Protein AF-A0A9D5PGK9-F1 (afdb_monomer_lite)

Radius of gyration: 58.22 Å; chains: 1; bounding box: 122×66×152 Å

Secondary structure (DSSP, 8-state):
-------------STT--SSGGGEESSGGGGGG-SS--TT-EEEETTT--EEEEEEEEEEEETTEEEEEEEEEEEEE--SS-----TTTSB----STT---SBHHHHHHHHHHHHHHTS-GGGBTSTTSB----TTSS--GGGS-HHHH-PPPPEEEEE-PPPSS---BEEEEEEESSS--PBPTTS-BSSSEEEEHHHHGGGEEEEETTEEEE--SSSB-TTSTTSEEEEE--TTTSTT--TTS-EEEEEEEE-TT-PBPPPEEEEESS-EE--PPP------S--EEEEEEEEEEEEEEGGG-SEEEEEEEEEEEEEEEEEE---TT-EEEEEEE-TTS-EEEE-SS-EEEE--TT-EEEEEEEESSSEEEEEEE--

Foldseek 3Di:
DDDDDPDDDQDPDDDDDDSDPLQEDAAPVCVQVRQADDAQRWHQHNPVRFIKGQHDFAWDDDPNDTDGRRTGDDMGTDDDDDDPQPQLRAADPDPDVPDPDGGRVNSVVVVVVVVVVVAPPVQDLHVVRHFDADPVRHGDPSSDDPVVPPQFFAKEKAAAAADPVQFWKKKKKKKALVQDFDADPVRHTDGIAIAILQVCQQQKWKCDPNDTGRGPDSTDTPPRHRTMMMGTDDCVRGNPDDAQRKMKMWMWMAGPVGDIDDIDIDMDRHYDHDPDPRDDPPPVDWFEADEEEDAAEDQEECVNTLEYEYEYPEAYEYEPVSYYHADAPGKRKYWYFQCQYKYWYHFPPDIDIDRPHGWIKIWIWHHNPDTGIDIDTDD

Structure (mmCIF, N/CA/C/O backbone):
data_AF-A0A9D5PGK9-F1
#
_entry.id   AF-A0A9D5PGK9-F1
#
loop_
_atom_site.group_PDB
_atom_site.id
_atom_site.type_symbol
_atom_site.label_atom_id
_atom_site.label_alt_id
_atom_site.label_comp_id
_atom_site.label_asym_id
_atom_site.label_entity_id
_atom_site.label_seq_id
_atom_site.pdbx_PDB_ins_code
_atom_site.Cartn_x
_atom_site.Cartn_y
_atom_site.Cartn_z
_atom_site.occupancy
_atom_site.B_iso_or_equiv
_atom_site.auth_seq_id
_atom_site.auth_comp_id
_atom_site.auth_asym_id
_atom_site.auth_atom_id
_atom_site.pdbx_PDB_model_num
ATOM 1 N N . MET A 1 1 ? -78.752 -46.744 92.929 1.00 35.94 1 MET A N 1
ATOM 2 C CA . MET A 1 1 ? -78.401 -46.831 91.496 1.00 35.94 1 MET A CA 1
ATOM 3 C C . MET A 1 1 ? -78.510 -45.434 90.924 1.00 35.94 1 MET A C 1
ATOM 5 O O . MET A 1 1 ? -79.601 -44.881 90.921 1.00 35.94 1 MET A O 1
ATOM 9 N N . ALA A 1 2 ? -77.373 -44.817 90.603 1.00 35.81 2 ALA A N 1
ATOM 10 C CA . ALA A 1 2 ? -77.325 -43.452 90.097 1.00 35.81 2 ALA A CA 1
ATOM 11 C C . ALA A 1 2 ? -77.756 -43.443 88.626 1.00 35.81 2 ALA A C 1
ATOM 13 O O . ALA A 1 2 ? -77.169 -44.142 87.803 1.00 35.81 2 ALA A O 1
ATOM 14 N N . ASN A 1 3 ? -78.794 -42.670 88.317 1.00 38.41 3 ASN A N 1
ATOM 15 C CA . ASN A 1 3 ? -79.218 -42.412 86.948 1.00 38.41 3 ASN A CA 1
ATOM 16 C C . ASN A 1 3 ? -78.137 -41.578 86.254 1.00 38.41 3 ASN A C 1
ATOM 18 O O . ASN A 1 3 ? -77.945 -40.409 86.587 1.00 38.41 3 ASN A O 1
ATOM 22 N N . ILE A 1 4 ? -77.436 -42.178 85.294 1.00 41.97 4 ILE A N 1
ATOM 23 C CA . ILE A 1 4 ? -76.569 -41.452 84.367 1.00 41.97 4 ILE A CA 1
ATOM 24 C C . ILE A 1 4 ? -77.491 -40.661 83.434 1.00 41.97 4 ILE A C 1
ATOM 26 O O . ILE A 1 4 ? -78.208 -41.241 82.621 1.00 41.97 4 ILE A O 1
ATOM 30 N N . LYS A 1 5 ? -77.506 -39.332 83.572 1.00 46.38 5 LYS A N 1
ATOM 31 C CA . LYS A 1 5 ? -78.092 -38.440 82.568 1.00 46.38 5 LYS A CA 1
ATOM 32 C C . LYS A 1 5 ? -77.098 -38.309 81.417 1.00 46.38 5 LYS A C 1
ATOM 34 O O . LYS A 1 5 ? -76.077 -37.651 81.568 1.00 46.38 5 LYS A O 1
ATOM 39 N N . VAL A 1 6 ? -77.408 -38.914 80.276 1.00 49.91 6 VAL A N 1
ATOM 40 C CA . VAL A 1 6 ? -76.793 -38.560 78.990 1.00 49.91 6 VAL A CA 1
ATOM 41 C C . VAL A 1 6 ? -77.634 -37.431 78.400 1.00 49.91 6 VAL A C 1
ATOM 43 O O . VAL A 1 6 ? -78.626 -37.678 77.717 1.00 49.91 6 VAL A O 1
ATOM 46 N N . ALA A 1 7 ? -77.303 -36.190 78.758 1.00 39.75 7 ALA A N 1
ATOM 47 C CA . ALA A 1 7 ? -77.738 -35.044 77.971 1.00 39.75 7 ALA A CA 1
ATOM 48 C C . ALA A 1 7 ? -76.861 -35.006 76.710 1.00 39.75 7 ALA A C 1
ATOM 50 O O . ALA A 1 7 ? -75.646 -35.148 76.810 1.00 39.75 7 ALA A O 1
ATOM 51 N N . ASP A 1 8 ? -77.503 -34.878 75.551 1.00 50.44 8 ASP A N 1
ATOM 52 C CA . ASP A 1 8 ? -76.892 -34.697 74.231 1.00 50.44 8 ASP A CA 1
ATOM 53 C C . ASP A 1 8 ? -76.093 -35.893 73.682 1.00 50.44 8 ASP A C 1
ATOM 55 O O . ASP A 1 8 ? -74.865 -35.950 73.706 1.00 50.44 8 ASP A O 1
ATOM 59 N N . SER A 1 9 ? -76.814 -36.853 73.086 1.00 52.12 9 SER A N 1
ATOM 60 C CA . SER A 1 9 ? -76.200 -37.792 72.135 1.00 52.12 9 SER A CA 1
ATOM 61 C C . SER A 1 9 ? -75.475 -37.027 71.023 1.00 52.12 9 SER A C 1
ATOM 63 O O . SER A 1 9 ? -76.007 -36.069 70.468 1.00 52.12 9 SER A O 1
ATOM 65 N N . ILE A 1 10 ? -74.267 -37.477 70.681 1.00 52.44 10 ILE A N 1
ATOM 66 C CA . ILE A 1 10 ? -73.405 -36.878 69.658 1.00 52.44 10 ILE A CA 1
ATOM 67 C C . ILE A 1 10 ? -74.092 -37.005 68.289 1.00 52.44 10 ILE A C 1
ATOM 69 O O . ILE A 1 10 ? -74.173 -38.102 67.739 1.00 52.44 10 ILE A O 1
ATOM 73 N N . ILE A 1 11 ? -74.586 -35.897 67.726 1.00 56.00 11 ILE A N 1
ATOM 74 C CA . ILE A 1 11 ? -75.150 -35.859 66.367 1.00 56.00 11 ILE A CA 1
ATOM 75 C C . ILE A 1 11 ? -74.077 -35.308 65.410 1.00 56.00 11 ILE A C 1
ATOM 77 O O . ILE A 1 11 ? -73.832 -34.097 65.421 1.00 56.00 11 ILE A O 1
ATOM 81 N N . PRO A 1 12 ? -73.437 -36.133 64.558 1.00 55.75 12 PRO A N 1
ATOM 82 C CA . PRO A 1 12 ? -72.462 -35.670 63.572 1.00 55.75 12 PRO A CA 1
ATOM 83 C C . PRO A 1 12 ? -73.198 -35.002 62.402 1.00 55.75 12 PRO A C 1
ATOM 85 O O . PRO A 1 12 ? -73.411 -35.609 61.358 1.00 55.75 12 PRO A O 1
ATOM 88 N N . SER A 1 13 ? -73.669 -33.768 62.593 1.00 51.31 13 SER A N 1
ATOM 89 C CA . SER A 1 13 ? -74.502 -33.072 61.595 1.00 51.31 13 SER A CA 1
ATOM 90 C C . SER A 1 13 ? -73.838 -31.875 60.913 1.00 51.31 13 SER A C 1
ATOM 92 O O . SER A 1 13 ? -74.462 -31.279 60.037 1.00 51.31 13 SER A O 1
ATOM 94 N N . LYS A 1 14 ? -72.579 -31.525 61.229 1.00 54.69 14 LYS A N 1
ATOM 95 C CA . LYS A 1 14 ? -71.833 -30.495 60.480 1.00 54.69 14 LYS A CA 1
ATOM 96 C C . LYS A 1 14 ? -70.361 -30.866 60.282 1.00 54.69 14 LYS A C 1
ATOM 98 O O . LYS A 1 14 ? -69.708 -31.370 61.191 1.00 54.69 14 LYS A O 1
ATOM 103 N N . VAL A 1 15 ? -69.861 -30.607 59.074 1.00 53.78 15 VAL A N 1
ATOM 104 C CA . VAL A 1 15 ? -68.454 -30.766 58.677 1.00 53.78 15 VAL A CA 1
ATOM 105 C C . VAL A 1 15 ? -67.594 -29.773 59.477 1.00 53.78 15 VAL A C 1
ATOM 107 O O . VAL A 1 15 ? -67.951 -28.602 59.565 1.00 53.78 15 VAL A O 1
ATOM 110 N N . ASN A 1 16 ? -66.475 -30.236 60.048 1.00 53.72 16 ASN A N 1
ATOM 111 C CA . ASN A 1 16 ? -65.441 -29.432 60.730 1.00 53.72 16 ASN A CA 1
ATOM 112 C C . ASN A 1 16 ? -65.842 -28.679 62.021 1.00 53.72 16 ASN A C 1
ATOM 114 O O . ASN A 1 16 ? -65.319 -27.597 62.276 1.00 53.72 16 ASN A O 1
ATOM 118 N N . ILE A 1 17 ? -66.707 -29.240 62.875 1.00 56.75 17 ILE A N 1
ATOM 119 C CA . ILE A 1 17 ? -66.921 -28.726 64.246 1.00 56.75 17 ILE A CA 1
ATOM 120 C C . ILE A 1 17 ? -66.406 -29.713 65.310 1.00 56.75 17 ILE A C 1
ATOM 122 O O . ILE A 1 17 ? -66.642 -30.915 65.165 1.00 56.75 17 ILE A O 1
ATOM 126 N N . PRO A 1 18 ? -65.739 -29.246 66.391 1.00 59.81 18 PRO A N 1
ATOM 127 C CA . PRO A 1 18 ? -65.340 -30.114 67.497 1.00 59.81 18 PRO A CA 1
ATOM 128 C C . PRO A 1 18 ? -66.544 -30.863 68.086 1.00 59.81 18 PRO A C 1
ATOM 130 O O . PRO A 1 18 ? -67.597 -30.268 68.341 1.00 59.81 18 PRO A O 1
ATOM 133 N N . LEU A 1 19 ? -66.390 -32.177 68.278 1.00 60.56 19 LEU A N 1
ATOM 134 C CA . LEU A 1 19 ? -67.441 -33.065 68.795 1.00 60.56 19 LEU A CA 1
ATOM 135 C C . LEU A 1 19 ? -67.614 -32.964 70.319 1.00 60.56 19 LEU A C 1
ATOM 137 O O . LEU A 1 19 ? -68.660 -33.359 70.828 1.00 60.56 19 LEU A O 1
ATOM 141 N N . ASP A 1 20 ? -66.620 -32.435 71.039 1.00 66.50 20 ASP A N 1
ATOM 142 C CA . ASP A 1 20 ? -66.708 -32.199 72.483 1.00 66.50 20 ASP A CA 1
ATOM 143 C C . ASP A 1 20 ? -67.542 -30.929 72.752 1.00 66.50 20 ASP A C 1
ATOM 145 O O . ASP A 1 20 ? -67.144 -29.842 72.314 1.00 66.50 20 ASP A O 1
ATOM 149 N N . PRO A 1 21 ? -68.680 -31.017 73.469 1.00 63.47 21 PRO A N 1
ATOM 150 C CA . PRO A 1 21 ? -69.498 -29.853 73.809 1.00 63.47 21 PRO A CA 1
ATOM 151 C C . PRO A 1 21 ? -68.751 -28.817 74.661 1.00 63.47 21 PRO A C 1
ATOM 153 O O . PRO A 1 21 ? -69.130 -27.653 74.653 1.00 63.47 21 PRO A O 1
ATOM 156 N N . ARG A 1 22 ? -67.660 -29.188 75.344 1.00 68.38 22 ARG A N 1
ATOM 157 C CA . ARG A 1 22 ? -66.810 -28.245 76.093 1.00 68.38 22 ARG A CA 1
ATOM 158 C C . ARG A 1 22 ? -65.887 -27.432 75.184 1.00 68.38 22 ARG A C 1
ATOM 160 O O . ARG A 1 22 ? -65.384 -26.389 75.588 1.00 68.38 22 ARG A O 1
ATOM 167 N N . SER A 1 23 ? -65.659 -27.887 73.956 1.00 77.50 23 SER A N 1
ATOM 168 C CA . SER A 1 23 ? -64.814 -27.209 72.968 1.00 77.50 23 SER A CA 1
ATOM 169 C C . SER A 1 23 ? -65.608 -26.274 72.054 1.00 77.50 23 SER A C 1
ATOM 171 O O . SER A 1 23 ? -65.069 -25.812 71.047 1.00 77.50 23 SER A O 1
ATOM 173 N N . ARG A 1 24 ? -66.879 -25.990 72.375 1.00 82.56 24 ARG A N 1
ATOM 174 C CA . ARG A 1 24 ? -67.741 -25.116 71.579 1.00 82.56 24 ARG A CA 1
ATOM 175 C C . ARG A 1 24 ? -68.695 -24.300 72.442 1.00 82.56 24 ARG A C 1
ATOM 177 O O . ARG A 1 24 ? -69.388 -24.851 73.287 1.00 82.56 24 ARG A O 1
ATOM 184 N N . VAL A 1 25 ? -68.801 -23.011 72.148 1.00 86.00 25 VAL A N 1
ATOM 185 C CA . VAL A 1 25 ? -69.738 -22.092 72.811 1.00 86.00 25 VAL A CA 1
ATOM 186 C C . VAL A 1 25 ? -70.516 -21.258 71.793 1.00 86.00 25 VAL A C 1
ATOM 188 O O . VAL A 1 25 ? -70.090 -21.135 70.642 1.00 86.00 25 VAL A O 1
ATOM 191 N N . ALA A 1 26 ? -71.684 -20.731 72.176 1.00 85.00 26 ALA A N 1
ATOM 192 C CA . ALA A 1 26 ? -72.517 -19.938 71.271 1.00 85.00 26 ALA A CA 1
ATOM 193 C C . ALA A 1 26 ? -72.003 -18.502 71.134 1.00 85.00 26 ALA A C 1
ATOM 195 O O . ALA A 1 26 ? -71.890 -18.014 70.012 1.00 85.00 26 ALA A O 1
ATOM 196 N N . THR A 1 27 ? -71.644 -17.859 72.245 1.00 89.94 27 THR A N 1
ATOM 197 C CA . THR A 1 27 ? -71.026 -16.525 72.260 1.00 89.94 27 THR A CA 1
ATOM 198 C C . THR A 1 27 ? -69.745 -16.510 73.091 1.00 89.94 27 THR A C 1
ATOM 200 O O . THR A 1 27 ? -69.515 -17.391 73.917 1.00 89.94 27 THR A O 1
ATOM 203 N N . GLU A 1 28 ? -68.904 -15.489 72.914 1.00 90.62 28 GLU A N 1
ATOM 204 C CA . GLU A 1 28 ? -67.635 -15.374 73.648 1.00 90.62 28 GLU A CA 1
ATOM 205 C C . GLU A 1 28 ? -67.845 -15.343 75.176 1.00 90.62 28 GLU A C 1
ATOM 207 O O . GLU A 1 28 ? -67.122 -15.980 75.938 1.00 90.62 28 GLU A O 1
ATOM 212 N N . THR A 1 29 ? -68.909 -14.688 75.645 1.00 90.50 29 THR A N 1
ATOM 213 C CA . THR A 1 29 ? -69.276 -14.644 77.071 1.00 90.50 29 THR A CA 1
ATOM 214 C C . THR A 1 29 ? -69.576 -16.014 77.677 1.00 90.50 29 THR A C 1
ATOM 216 O O . THR A 1 29 ? -69.433 -16.191 78.888 1.00 90.50 29 THR A O 1
ATOM 219 N N . ASP A 1 30 ? -69.971 -16.994 76.862 1.00 90.25 30 ASP A N 1
ATOM 220 C CA . ASP A 1 30 ? -70.276 -18.346 77.328 1.00 90.25 30 ASP A CA 1
ATOM 221 C C . ASP A 1 30 ? -69.010 -19.150 77.659 1.00 90.25 30 ASP A C 1
ATOM 223 O O . ASP A 1 30 ? -69.100 -20.145 78.380 1.00 90.25 30 ASP A O 1
ATOM 227 N N . ILE A 1 31 ? -67.821 -18.708 77.218 1.00 89.94 31 ILE A N 1
ATOM 228 C CA . ILE A 1 31 ? -66.532 -19.336 77.568 1.00 89.94 31 ILE A CA 1
ATOM 229 C C . ILE A 1 31 ? -66.365 -19.399 79.094 1.00 89.94 31 ILE A C 1
ATOM 231 O O . ILE A 1 31 ? -65.884 -20.395 79.634 1.00 89.94 31 ILE A O 1
ATOM 235 N N . LEU A 1 32 ? -66.841 -18.378 79.816 1.00 90.62 32 LEU A N 1
ATOM 236 C CA . LEU A 1 32 ? -66.780 -18.325 81.280 1.00 90.62 32 LEU A CA 1
ATOM 237 C C . LEU A 1 32 ? -67.671 -19.367 81.981 1.00 90.62 32 LEU A C 1
ATOM 239 O O . LEU A 1 32 ? -67.457 -19.655 83.161 1.00 90.62 32 LEU A O 1
ATOM 243 N N . ASN A 1 33 ? -68.649 -19.937 81.272 1.00 87.81 33 ASN A N 1
ATOM 244 C CA . ASN A 1 33 ? -69.686 -20.810 81.825 1.00 87.81 33 ASN A CA 1
ATOM 245 C C . ASN A 1 33 ? -69.467 -22.304 81.531 1.00 87.81 33 ASN A C 1
ATOM 247 O O . ASN A 1 33 ? -70.328 -23.117 81.868 1.00 87.81 33 ASN A O 1
ATOM 251 N N . ILE A 1 34 ? -68.328 -22.684 80.946 1.00 86.38 34 ILE A N 1
ATOM 252 C CA . ILE A 1 34 ? -67.983 -24.088 80.676 1.00 86.38 34 ILE A CA 1
ATOM 253 C C . ILE A 1 34 ? -67.984 -24.886 81.992 1.00 86.38 34 ILE A C 1
ATOM 255 O O . ILE A 1 34 ? -67.331 -24.505 82.961 1.00 86.38 34 ILE A O 1
ATOM 259 N N . GLU A 1 35 ? -68.734 -25.992 82.037 1.00 80.38 35 GLU A N 1
ATOM 260 C CA . GLU A 1 35 ? -69.001 -26.735 83.280 1.00 80.38 35 GLU A CA 1
ATOM 261 C C . GLU A 1 35 ? -67.777 -27.468 83.850 1.00 80.38 35 GLU A C 1
ATOM 263 O O . GLU A 1 35 ? -67.669 -27.614 85.067 1.00 80.38 35 GLU A O 1
ATOM 268 N N . VAL A 1 36 ? -66.858 -27.919 82.988 1.00 82.12 36 VAL A N 1
ATOM 269 C CA . VAL A 1 36 ? -65.622 -28.630 83.371 1.00 82.12 36 VAL A CA 1
ATOM 270 C C . VAL A 1 36 ? -64.454 -28.130 82.505 1.00 82.12 36 VAL A C 1
ATOM 272 O O . VAL A 1 36 ? -64.081 -28.807 81.540 1.00 82.12 36 VAL A O 1
ATOM 275 N N . PRO A 1 37 ? -63.929 -26.921 82.772 1.00 87.75 37 PRO A N 1
ATOM 276 C CA . PRO A 1 37 ? -62.874 -26.315 81.965 1.00 87.75 37 PRO A CA 1
ATOM 277 C C . PRO A 1 37 ? -61.481 -26.850 82.328 1.00 87.75 37 PRO A C 1
ATOM 279 O O . PRO A 1 37 ? -61.239 -27.260 83.461 1.00 87.75 37 PRO A O 1
ATOM 282 N N . ALA A 1 38 ? -60.546 -26.798 81.378 1.00 87.94 38 ALA A N 1
ATOM 283 C CA . ALA A 1 38 ? -59.131 -27.110 81.590 1.00 87.94 38 ALA A CA 1
ATOM 284 C C . ALA A 1 38 ? -58.218 -26.010 81.017 1.00 87.94 38 ALA A C 1
ATOM 286 O O . ALA A 1 38 ? -58.508 -25.438 79.967 1.00 87.94 38 ALA A O 1
ATOM 287 N N . VAL A 1 39 ? -57.086 -25.730 81.674 1.00 89.94 39 VAL A N 1
ATOM 288 C CA . VAL A 1 39 ? -56.048 -24.839 81.116 1.00 89.94 39 VAL A CA 1
ATOM 289 C C . VAL A 1 39 ? -55.476 -25.459 79.837 1.00 89.94 39 VAL A C 1
ATOM 291 O O . VAL A 1 39 ? -55.202 -26.656 79.790 1.00 89.94 39 VAL A O 1
ATOM 294 N N . GLY A 1 40 ? -55.310 -24.652 78.790 1.00 85.31 40 GLY A N 1
ATOM 295 C CA . GLY A 1 40 ? -54.860 -25.089 77.466 1.00 85.31 40 GLY A CA 1
ATOM 296 C C . GLY A 1 40 ? -55.969 -25.659 76.575 1.00 85.31 40 GLY A C 1
ATOM 297 O O . GLY A 1 40 ? -55.715 -25.965 75.412 1.00 85.31 40 GLY A O 1
ATOM 298 N N . GLN A 1 41 ? -57.200 -25.787 77.079 1.00 87.50 41 GLN A N 1
ATOM 299 C CA . GLN A 1 41 ? -58.337 -26.242 76.283 1.00 87.50 41 GLN A CA 1
ATOM 300 C C . GLN A 1 41 ? -58.675 -25.228 75.184 1.00 87.50 41 GLN A C 1
ATOM 302 O O . GLN A 1 41 ? -58.837 -24.035 75.452 1.00 87.50 41 GLN A O 1
ATOM 307 N N . LEU A 1 42 ? -58.818 -25.734 73.956 1.00 88.19 42 LEU A N 1
ATOM 308 C CA . LEU A 1 42 ? -59.298 -24.973 72.807 1.00 88.19 42 LEU A CA 1
ATOM 309 C C . LEU A 1 42 ? -60.827 -24.926 72.800 1.00 88.19 42 LEU A C 1
ATOM 311 O O . LEU A 1 42 ? -61.498 -25.959 72.915 1.00 88.19 42 LEU A O 1
ATOM 315 N N . VAL A 1 43 ? -61.362 -23.721 72.633 1.00 89.06 43 VAL A N 1
ATOM 316 C CA . VAL A 1 43 ? -62.794 -23.436 72.580 1.00 89.06 43 VAL A CA 1
ATOM 317 C C . VAL A 1 43 ? -63.089 -22.671 71.298 1.00 89.06 43 VAL A C 1
ATOM 319 O O . VAL A 1 43 ? -62.544 -21.598 71.064 1.00 89.06 43 VAL A O 1
ATOM 322 N N . TYR A 1 44 ? -63.957 -23.228 70.460 1.00 86.75 44 TYR A N 1
ATOM 323 C CA . TYR A 1 44 ? -64.463 -22.559 69.270 1.00 86.75 44 TYR A CA 1
ATOM 324 C C . TYR A 1 44 ? -65.734 -21.772 69.610 1.00 86.75 44 TYR A C 1
ATOM 326 O O . TYR A 1 44 ? -66.724 -22.357 70.063 1.00 86.75 44 TYR A O 1
ATOM 334 N N . CYS A 1 45 ? -65.729 -20.460 69.388 1.00 87.62 45 CYS A N 1
ATOM 335 C CA . CYS A 1 45 ? -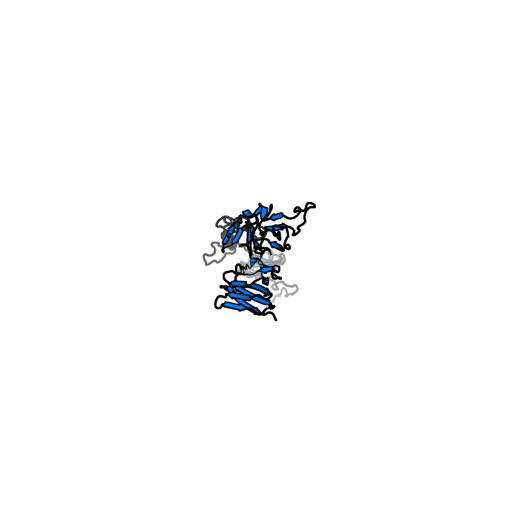66.914 -19.625 69.550 1.00 87.62 45 CYS A CA 1
ATOM 336 C C . CYS A 1 45 ? -67.679 -19.548 68.222 1.00 87.62 45 CYS A C 1
ATOM 338 O O . CYS A 1 45 ? -67.154 -19.127 67.194 1.00 87.62 45 CYS A O 1
ATOM 340 N N . MET A 1 46 ? -68.942 -19.982 68.224 1.00 82.56 46 MET A N 1
ATOM 341 C CA . MET A 1 46 ? -69.768 -19.995 67.010 1.00 82.56 46 MET A CA 1
ATOM 342 C C . MET A 1 46 ? -70.245 -18.599 66.593 1.00 82.56 46 MET A C 1
ATOM 344 O O . MET A 1 46 ? -70.532 -18.393 65.416 1.00 82.56 46 MET A O 1
ATOM 348 N N . GLY A 1 47 ? -70.375 -17.671 67.545 1.00 84.00 47 GLY A N 1
ATOM 349 C CA . GLY A 1 47 ? -70.895 -16.326 67.305 1.00 84.00 47 GLY A CA 1
ATOM 350 C C . GLY A 1 47 ? -69.942 -15.430 66.513 1.00 84.00 47 GLY A C 1
ATOM 351 O O . GLY A 1 47 ? -70.405 -14.616 65.719 1.00 84.00 47 GLY A O 1
ATOM 352 N N . ASP A 1 48 ? -68.632 -15.604 66.694 1.00 86.81 48 ASP A N 1
ATOM 353 C CA . ASP A 1 48 ? -67.579 -14.837 66.009 1.00 86.81 48 ASP A CA 1
ATOM 354 C C . ASP A 1 48 ? -66.708 -15.694 65.069 1.00 86.81 48 ASP A C 1
ATOM 356 O O . ASP A 1 48 ? -65.971 -15.151 64.247 1.00 86.81 48 ASP A O 1
ATOM 360 N N . GLY A 1 49 ? -66.812 -17.024 65.150 1.00 83.44 49 GLY A N 1
ATOM 361 C CA . GLY A 1 49 ? -66.046 -17.958 64.331 1.00 83.44 49 GLY A CA 1
ATOM 362 C C . GLY A 1 49 ? -64.576 -18.100 64.735 1.00 83.44 49 GLY A C 1
ATOM 363 O O . GLY A 1 49 ? -63.791 -18.615 63.935 1.00 83.44 49 GLY A O 1
ATOM 364 N N . LYS A 1 50 ? -64.188 -17.661 65.937 1.00 86.44 50 LYS A N 1
ATOM 365 C CA . LYS A 1 50 ? -62.802 -17.648 66.421 1.00 86.44 50 LYS A CA 1
ATOM 366 C C . LYS A 1 50 ? -62.490 -18.826 67.345 1.00 86.44 50 LYS A C 1
ATOM 368 O O . LYS A 1 50 ? -63.366 -19.433 67.966 1.00 86.44 50 LYS A O 1
ATOM 373 N N . LEU A 1 51 ? -61.201 -19.152 67.435 1.00 88.31 51 LEU A N 1
ATOM 374 C CA . LEU A 1 51 ? -60.659 -20.098 68.411 1.00 88.31 51 LEU A CA 1
ATOM 375 C C . LEU A 1 51 ? -60.091 -19.330 69.597 1.00 88.31 51 LEU A C 1
ATOM 377 O O . LEU A 1 51 ? -59.371 -18.355 69.420 1.00 88.31 51 LEU A O 1
ATOM 381 N N . TYR A 1 52 ? -60.360 -19.819 70.797 1.00 91.00 52 TYR A N 1
ATOM 382 C CA . TYR A 1 52 ? -59.808 -19.303 72.040 1.00 91.00 52 TYR A CA 1
ATOM 383 C C . TYR A 1 52 ? -59.099 -20.426 72.791 1.00 91.00 52 TYR A C 1
ATOM 385 O O . TYR A 1 52 ? -59.471 -21.595 72.680 1.00 91.00 52 TYR A O 1
ATOM 393 N N . VAL A 1 53 ? -58.083 -20.075 73.575 1.00 91.75 53 VAL A N 1
ATOM 394 C CA . VAL A 1 53 ? -57.410 -20.989 74.502 1.00 91.75 53 VAL A CA 1
ATOM 395 C C . VAL A 1 53 ? -57.609 -20.501 75.933 1.00 91.75 53 VAL A C 1
ATOM 397 O O . VAL A 1 53 ? -57.373 -19.329 76.231 1.00 91.75 53 VAL A O 1
ATOM 400 N N . ILE A 1 54 ? -58.054 -21.391 76.822 1.00 92.38 54 ILE A N 1
ATOM 401 C CA . ILE A 1 54 ? -58.192 -21.094 78.255 1.00 92.38 54 ILE A CA 1
ATOM 402 C C . ILE A 1 54 ? -56.798 -21.007 78.883 1.00 92.38 54 ILE A C 1
ATOM 404 O O . ILE A 1 54 ? -56.002 -21.938 78.755 1.00 92.38 54 ILE A O 1
ATOM 408 N N . THR A 1 55 ? -56.497 -19.910 79.576 1.00 92.44 55 THR A N 1
ATOM 409 C CA . THR A 1 55 ? -55.167 -19.646 80.155 1.00 92.44 55 THR A CA 1
ATOM 410 C C . THR A 1 55 ? -55.136 -19.769 81.673 1.00 92.44 55 THR A C 1
ATOM 412 O O . THR A 1 55 ? -54.077 -20.071 82.219 1.00 92.44 55 THR A O 1
ATOM 415 N N . ALA A 1 56 ? -56.273 -19.604 82.358 1.00 91.56 56 ALA A N 1
ATOM 416 C CA . ALA A 1 56 ? -56.359 -19.742 83.812 1.00 91.56 56 ALA A CA 1
ATOM 417 C C . ALA A 1 56 ? -57.750 -20.195 84.286 1.00 91.56 56 ALA A C 1
ATOM 419 O O . ALA A 1 56 ? -58.767 -19.907 83.647 1.00 91.56 56 ALA A O 1
ATOM 420 N N . LEU A 1 57 ? -57.794 -20.870 85.441 1.00 93.81 57 LEU A N 1
ATOM 421 C CA . LEU A 1 57 ? -59.011 -21.333 86.117 1.00 93.81 57 LEU A CA 1
ATOM 422 C C . LEU A 1 57 ? -59.164 -20.665 87.489 1.00 93.81 57 LEU A C 1
ATOM 424 O O . LEU A 1 57 ? -58.206 -20.149 88.060 1.00 93.81 57 LEU A O 1
ATOM 428 N N . LYS A 1 58 ? -60.394 -20.638 88.004 1.00 91.06 58 LYS A N 1
ATOM 429 C CA . LYS A 1 58 ? -60.746 -20.078 89.314 1.00 91.06 58 LYS A CA 1
ATOM 430 C C . LYS A 1 58 ? -61.704 -20.993 90.066 1.00 91.06 58 LYS A C 1
ATOM 432 O O . LYS A 1 58 ? -62.413 -21.807 89.472 1.00 91.06 58 LYS A O 1
ATOM 437 N N . SER A 1 59 ? -61.770 -20.811 91.382 1.00 90.25 59 SER A N 1
ATOM 438 C CA . SER A 1 59 ? -62.722 -21.527 92.232 1.00 90.25 59 SER A CA 1
ATOM 439 C C . SER A 1 59 ? -64.175 -21.145 91.927 1.00 90.25 59 SER A C 1
ATOM 441 O O . SER A 1 59 ? -64.479 -19.982 91.652 1.00 90.25 59 SER A O 1
ATOM 443 N N . LYS A 1 60 ? -65.089 -22.114 92.040 1.00 86.88 60 LYS A N 1
ATOM 444 C CA . LYS A 1 60 ? -66.541 -21.941 91.871 1.00 86.88 60 LYS A CA 1
ATOM 445 C C . LYS A 1 60 ? -67.280 -22.533 93.070 1.00 86.88 60 LYS A C 1
ATOM 447 O O . LYS A 1 60 ? -66.954 -23.629 93.523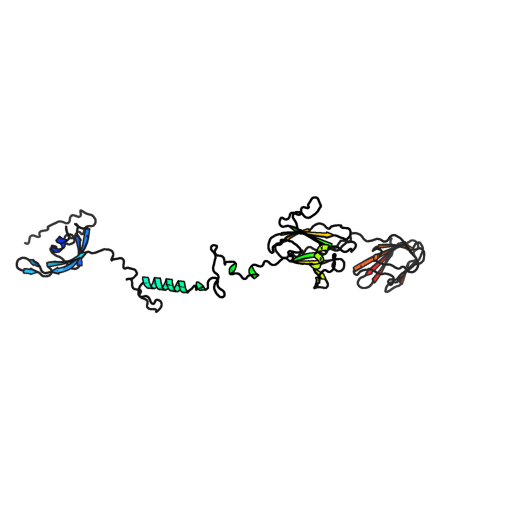 1.00 86.88 60 LYS A O 1
ATOM 452 N N . LEU A 1 61 ? -68.294 -21.829 93.567 1.00 86.81 61 LEU A N 1
ATOM 453 C CA . LEU A 1 61 ? -69.195 -22.357 94.591 1.00 86.81 61 LEU A CA 1
ATOM 454 C C . LEU A 1 61 ? -70.162 -23.363 93.945 1.00 86.81 61 LEU A C 1
ATOM 456 O O . LEU A 1 61 ? -70.902 -23.008 93.027 1.00 86.81 61 LEU A O 1
ATOM 460 N N . ILE A 1 62 ? -70.161 -24.610 94.417 1.00 80.00 62 ILE A N 1
ATOM 461 C CA . ILE A 1 62 ? -71.065 -25.676 93.964 1.00 80.00 62 ILE A CA 1
ATOM 462 C C . ILE A 1 62 ? -71.800 -26.222 95.191 1.00 80.00 62 ILE A C 1
ATOM 464 O O . ILE A 1 62 ? -71.218 -26.885 96.052 1.00 80.00 62 ILE A O 1
ATOM 468 N N . GLY A 1 63 ? -73.092 -25.900 95.300 1.00 83.56 63 GLY A N 1
ATOM 469 C CA . GLY A 1 63 ? -73.853 -26.128 96.529 1.00 83.56 63 GLY A CA 1
ATOM 470 C C . GLY A 1 63 ? -73.269 -25.307 97.683 1.00 83.56 63 GLY A C 1
ATOM 471 O O . GLY A 1 63 ? -73.203 -24.085 97.599 1.00 83.56 63 GLY A O 1
ATOM 472 N N . SER A 1 64 ? -72.823 -25.983 98.742 1.00 84.19 64 SER A N 1
ATOM 473 C CA . SER A 1 64 ? -72.244 -25.353 99.940 1.00 84.19 64 SER A CA 1
ATOM 474 C C . SER A 1 64 ? -70.707 -25.356 99.967 1.00 84.19 64 SER A C 1
ATOM 476 O O . SER A 1 64 ? -70.126 -24.957 100.973 1.00 84.19 64 SER A O 1
ATOM 478 N N . MET A 1 65 ? -70.035 -25.844 98.914 1.00 84.38 65 MET A N 1
ATOM 479 C CA . MET A 1 65 ? -68.574 -26.005 98.873 1.00 84.38 65 MET A CA 1
ATOM 480 C C . MET A 1 65 ? -67.937 -25.165 97.767 1.00 84.38 65 MET A C 1
ATOM 482 O O . MET A 1 65 ? -68.433 -25.130 96.642 1.00 84.38 65 MET A O 1
ATOM 486 N N . ASN A 1 66 ? -66.802 -24.534 98.070 1.00 87.25 66 ASN A N 1
ATOM 487 C CA . ASN A 1 66 ? -65.932 -23.948 97.053 1.00 87.25 66 ASN A CA 1
ATOM 488 C C . ASN A 1 66 ? -65.059 -25.047 96.449 1.00 87.25 66 ASN A C 1
ATOM 490 O O . ASN A 1 66 ? -64.267 -25.669 97.155 1.00 87.25 66 ASN A O 1
ATOM 494 N N . VAL A 1 67 ? -65.198 -25.265 95.146 1.00 84.88 67 VAL A N 1
ATOM 495 C CA . VAL A 1 67 ? -64.384 -26.213 94.384 1.00 84.88 67 VAL A CA 1
ATOM 496 C C . VAL A 1 67 ? -63.328 -25.417 93.621 1.00 84.88 67 VAL A C 1
ATOM 498 O O . VAL A 1 67 ? -63.680 -24.500 92.879 1.00 84.88 67 VAL A O 1
ATOM 501 N N . ALA A 1 68 ? -62.047 -25.723 93.845 1.00 88.19 68 ALA A N 1
ATOM 502 C CA . ALA A 1 68 ? -60.931 -25.094 93.136 1.00 88.19 68 ALA A CA 1
ATOM 503 C C . ALA A 1 68 ? -60.941 -25.464 91.643 1.00 88.19 68 ALA A C 1
ATOM 505 O O . ALA A 1 68 ? -61.405 -26.546 91.287 1.00 88.19 68 ALA A O 1
ATOM 506 N N . ASP A 1 69 ? -60.456 -24.554 90.794 1.00 88.56 69 ASP A N 1
ATOM 507 C CA . ASP A 1 69 ? -60.298 -24.743 89.341 1.00 88.56 69 ASP A CA 1
ATOM 508 C C . ASP A 1 69 ? -61.568 -25.207 88.595 1.00 88.56 69 ASP A C 1
ATOM 510 O O . ASP A 1 69 ? -61.507 -25.867 87.562 1.00 88.56 69 ASP A O 1
ATOM 514 N N . ALA A 1 70 ? -62.745 -24.847 89.113 1.00 84.81 70 ALA A N 1
ATOM 515 C CA . ALA A 1 70 ? -64.044 -25.298 88.611 1.00 84.81 70 ALA A CA 1
ATOM 516 C C . ALA A 1 70 ? -64.745 -24.294 87.668 1.00 84.81 70 ALA A C 1
ATOM 518 O O . ALA A 1 70 ? -65.893 -24.512 87.275 1.00 84.81 70 ALA A O 1
ATOM 519 N N . ALA A 1 71 ? -64.097 -23.177 87.326 1.00 89.00 71 ALA A N 1
ATOM 520 C CA . ALA A 1 71 ? -64.574 -22.201 86.344 1.00 89.00 71 ALA A CA 1
ATOM 521 C C . ALA A 1 71 ? -63.408 -21.560 85.584 1.00 89.00 71 ALA A C 1
ATOM 523 O O . ALA A 1 71 ? -62.295 -21.475 86.100 1.00 89.00 71 ALA A O 1
ATOM 524 N N . VAL A 1 72 ? -63.674 -21.043 84.383 1.00 92.50 72 VAL A N 1
ATOM 525 C CA . VAL A 1 72 ? -62.683 -20.274 83.617 1.00 92.50 72 VAL A CA 1
ATOM 526 C C . VAL A 1 72 ? -62.434 -18.928 84.301 1.00 92.50 72 VAL A C 1
ATOM 528 O O . VAL A 1 72 ? -63.376 -18.213 84.666 1.00 92.50 72 VAL A O 1
ATOM 531 N N . ALA A 1 73 ? -61.161 -18.584 84.490 1.00 92.81 73 ALA A N 1
ATOM 532 C CA . ALA A 1 73 ? -60.749 -17.262 84.949 1.00 92.81 73 ALA A CA 1
ATOM 533 C C . ALA A 1 73 ? -60.366 -16.370 83.768 1.00 92.81 73 ALA A C 1
ATOM 535 O O . ALA A 1 73 ? -60.853 -15.246 83.684 1.00 92.81 73 ALA A O 1
ATOM 536 N N . GLU A 1 74 ? -59.548 -16.897 82.855 1.00 93.06 74 GLU A N 1
ATOM 537 C CA . GLU A 1 74 ? -58.983 -16.158 81.727 1.00 93.06 74 GLU A CA 1
ATOM 538 C C . GLU A 1 74 ? -58.890 -17.036 80.475 1.00 93.06 74 GLU A C 1
ATOM 540 O O . GLU A 1 74 ? -58.719 -18.260 80.551 1.00 93.06 74 GLU A O 1
ATOM 545 N N . TYR A 1 75 ? -58.980 -16.389 79.316 1.00 93.00 75 TYR A N 1
ATOM 546 C CA . TYR A 1 75 ? -58.819 -16.983 77.996 1.00 93.00 75 TYR A CA 1
ATOM 547 C C . TYR A 1 75 ? -58.229 -15.940 77.033 1.00 93.00 75 TYR A C 1
ATOM 549 O O . TYR A 1 75 ? -58.313 -14.739 77.287 1.00 93.00 75 TYR A O 1
ATOM 557 N N . LYS A 1 76 ? -57.639 -16.389 75.921 1.00 91.38 76 LYS A N 1
ATOM 558 C CA . LYS A 1 76 ? -57.157 -15.510 74.840 1.00 91.38 76 LYS A CA 1
ATOM 559 C C . LYS A 1 76 ? -57.534 -16.050 73.466 1.00 91.38 76 LYS A C 1
ATOM 561 O O . LYS A 1 76 ? -57.621 -17.266 73.295 1.00 91.38 76 LYS A O 1
ATOM 566 N N . GLU A 1 77 ? -57.737 -15.161 72.497 1.00 90.38 77 GLU A N 1
ATOM 567 C CA . GLU A 1 77 ? -57.934 -15.539 71.094 1.00 90.38 77 GLU A CA 1
ATOM 568 C C . GLU A 1 77 ? -56.666 -16.216 70.551 1.00 90.38 77 GLU A C 1
ATOM 570 O O . GLU A 1 77 ? -55.541 -15.767 70.786 1.00 90.38 77 GLU A O 1
ATOM 575 N N . LEU A 1 78 ? -56.849 -17.324 69.840 1.00 84.06 78 LEU A N 1
ATOM 576 C CA . LEU A 1 78 ? -55.803 -18.018 69.112 1.00 84.06 78 LEU A CA 1
ATOM 577 C C . LEU A 1 78 ? -55.782 -17.485 67.678 1.00 84.06 78 LEU A C 1
ATOM 579 O O . LEU A 1 78 ? -56.519 -17.956 66.813 1.00 84.06 78 LEU A O 1
ATOM 583 N N . VAL A 1 79 ? -54.924 -16.504 67.429 1.00 78.00 79 VAL A N 1
ATOM 584 C CA . VAL A 1 79 ? -54.721 -15.949 66.089 1.00 78.00 79 VAL A CA 1
ATOM 585 C C . VAL A 1 79 ? -53.789 -16.884 65.311 1.00 78.00 79 VAL A C 1
ATOM 587 O O . VAL A 1 79 ? -52.663 -17.142 65.740 1.00 78.00 79 VAL A O 1
ATOM 590 N N . SER A 1 80 ? -54.253 -17.456 64.195 1.00 56.91 80 SER A N 1
ATOM 591 C CA . SER A 1 80 ? -53.388 -18.246 63.310 1.00 56.91 80 SER A CA 1
ATOM 592 C C . SER A 1 80 ? -52.565 -17.307 62.430 1.00 56.91 80 SER A C 1
ATOM 594 O O . SER A 1 80 ? -53.137 -16.590 61.610 1.00 56.91 80 SER A O 1
ATOM 596 N N . GLY A 1 81 ? -51.242 -17.349 62.585 1.00 57.97 81 GLY A N 1
ATOM 597 C CA . GLY A 1 81 ? -50.319 -16.398 61.970 1.00 57.97 81 GLY A CA 1
ATOM 598 C C . GLY A 1 81 ? -50.050 -15.257 62.938 1.00 57.97 81 GLY A C 1
ATOM 599 O O . GLY A 1 81 ? -50.815 -14.298 62.985 1.00 57.97 81 GLY A O 1
ATOM 600 N N . GLY A 1 82 ? -48.976 -15.386 63.727 1.00 55.31 82 GLY A N 1
ATOM 601 C CA . GLY A 1 82 ? -48.423 -14.236 64.439 1.00 55.31 82 GLY A CA 1
ATOM 602 C C . GLY A 1 82 ? -48.228 -13.085 63.457 1.00 55.31 82 GLY A C 1
ATOM 603 O O . GLY A 1 82 ? -48.066 -13.329 62.256 1.00 55.31 82 GLY A O 1
ATOM 604 N N . GLU A 1 83 ? -48.311 -11.854 63.961 1.00 59.41 83 GLU A N 1
ATOM 605 C CA . GLU A 1 83 ? -47.966 -10.654 63.200 1.00 59.41 83 GLU A CA 1
ATOM 606 C C . GLU A 1 83 ? -46.731 -10.965 62.355 1.00 59.41 83 GLU A C 1
ATOM 608 O O . GLU A 1 83 ? -45.796 -11.594 62.851 1.00 59.41 83 GLU A O 1
ATOM 613 N N . ALA A 1 84 ? -46.775 -10.652 61.057 1.00 53.91 84 ALA A N 1
ATOM 614 C CA . ALA A 1 84 ? -45.595 -10.786 60.224 1.00 53.91 84 ALA A CA 1
ATOM 615 C C . ALA A 1 84 ? -44.507 -9.950 60.900 1.00 53.91 84 ALA A C 1
ATOM 617 O O . ALA A 1 84 ? -44.580 -8.724 60.832 1.00 53.91 84 ALA A O 1
ATOM 618 N N . GLU A 1 85 ? -43.591 -10.605 61.622 1.00 62.97 85 GLU A N 1
ATOM 619 C CA . GLU A 1 85 ? -42.519 -9.906 62.318 1.00 62.97 85 GLU A CA 1
ATOM 620 C C . GLU A 1 85 ? -41.816 -9.076 61.257 1.00 62.97 85 GLU A C 1
ATOM 622 O O . GLU A 1 85 ? -41.447 -9.578 60.185 1.00 62.97 85 GLU A O 1
ATOM 627 N N . SER A 1 86 ? -41.738 -7.773 61.510 1.00 72.06 86 SER A N 1
ATOM 628 C CA . SER A 1 86 ? -41.053 -6.875 60.597 1.00 72.06 86 SER A CA 1
ATOM 629 C C . SER A 1 86 ? -39.629 -7.401 60.405 1.00 72.06 86 SER A C 1
ATOM 631 O O . SER A 1 86 ? -39.039 -7.966 61.326 1.00 72.06 86 SER A O 1
ATOM 633 N N . ALA A 1 87 ? -39.032 -7.216 59.226 1.00 72.56 87 ALA A N 1
ATOM 634 C CA . ALA A 1 87 ? -37.640 -7.626 59.007 1.00 72.56 87 ALA A CA 1
ATOM 635 C C . ALA A 1 87 ? -36.677 -6.986 60.034 1.00 72.56 87 ALA A C 1
ATOM 637 O O . ALA A 1 87 ? -35.627 -7.552 60.332 1.00 72.56 87 ALA A O 1
ATOM 638 N N . SER A 1 88 ? -37.072 -5.850 60.617 1.00 78.19 88 SER A N 1
ATOM 639 C CA . SER A 1 88 ? -36.399 -5.182 61.734 1.00 78.19 88 SER A CA 1
ATOM 640 C C . SER A 1 88 ? -36.405 -5.968 63.056 1.00 78.19 88 SER A C 1
ATOM 642 O O . SER A 1 88 ? -35.568 -5.720 63.918 1.00 78.19 88 SER A O 1
ATOM 644 N N . GLU A 1 89 ? -37.351 -6.886 63.251 1.00 79.88 89 GLU A N 1
ATOM 645 C CA . GLU A 1 89 ? -37.537 -7.670 64.484 1.00 79.88 89 GLU A CA 1
ATOM 646 C C . GLU A 1 89 ? -36.878 -9.054 64.397 1.00 79.88 89 GLU A C 1
ATOM 648 O O . GLU A 1 89 ? -36.482 -9.629 65.416 1.00 79.88 89 GLU A O 1
ATOM 653 N N . VAL A 1 90 ? -36.669 -9.554 63.175 1.00 82.75 90 VAL A N 1
ATOM 654 C CA . VAL A 1 90 ? -35.961 -10.809 62.918 1.00 82.75 90 VAL A CA 1
ATOM 655 C C . VAL A 1 90 ? -34.460 -10.610 63.139 1.00 82.75 90 VAL A C 1
ATOM 657 O O . VAL A 1 90 ? -33.748 -10.025 62.317 1.00 82.75 90 VAL A O 1
ATOM 660 N N . LYS A 1 91 ? -33.964 -11.132 64.263 1.00 82.31 91 LYS A N 1
ATOM 661 C CA . LYS A 1 91 ? -32.537 -11.102 64.608 1.00 82.31 91 LYS A CA 1
ATOM 662 C C . LYS A 1 91 ? -31.726 -12.031 63.716 1.00 82.31 91 LYS A C 1
ATOM 664 O O . LYS A 1 91 ? -32.125 -13.169 63.459 1.00 82.31 91 LYS A O 1
ATOM 669 N N . VAL A 1 92 ? -30.544 -11.574 63.319 1.00 79.81 92 VAL A N 1
ATOM 670 C CA . VAL A 1 92 ? -29.562 -12.410 62.627 1.00 79.81 92 VAL A CA 1
ATOM 671 C C . VAL A 1 92 ? -28.589 -12.953 63.665 1.00 79.81 92 VAL A C 1
ATOM 673 O O . VAL A 1 92 ? -27.969 -12.202 64.409 1.00 79.81 92 VAL A O 1
ATOM 676 N N . ALA A 1 93 ? -28.464 -14.276 63.743 1.00 76.50 93 ALA A N 1
ATOM 677 C CA . ALA A 1 93 ? -27.421 -14.899 64.547 1.00 76.50 93 ALA A CA 1
ATOM 678 C C . ALA A 1 93 ? -26.110 -14.900 63.747 1.00 76.50 93 ALA A C 1
ATOM 680 O O . ALA A 1 93 ? -25.772 -15.911 63.131 1.00 76.50 93 ALA A O 1
ATOM 681 N N . ASP A 1 94 ? -25.402 -13.769 63.723 1.00 73.69 94 ASP A N 1
ATOM 682 C CA . ASP A 1 94 ? -24.044 -13.718 63.179 1.00 73.69 94 ASP A CA 1
ATOM 683 C C . ASP A 1 94 ? -23.031 -14.063 64.281 1.00 73.69 94 ASP A C 1
ATOM 685 O O . ASP A 1 94 ? -23.027 -13.469 65.357 1.00 73.69 94 ASP A O 1
ATOM 689 N N . GLN A 1 95 ? -22.215 -15.091 64.043 1.00 74.75 95 GLN A N 1
ATOM 690 C CA . GLN A 1 95 ? -21.120 -15.482 64.943 1.00 74.75 95 GLN A CA 1
ATOM 691 C C . GLN A 1 95 ? -19.745 -15.089 64.399 1.00 74.75 95 GLN A C 1
ATOM 693 O O . GLN A 1 95 ? -18.742 -15.283 65.086 1.00 74.75 95 GLN A O 1
ATOM 698 N N . GLY A 1 96 ? -19.681 -14.575 63.169 1.00 67.69 96 GLY A N 1
ATOM 699 C CA . GLY A 1 96 ? -18.495 -13.920 62.638 1.00 67.69 96 GLY A CA 1
ATOM 700 C C . GLY A 1 96 ? -18.689 -12.412 62.691 1.00 67.69 96 GLY A C 1
ATOM 701 O O . GLY A 1 96 ? -19.806 -11.931 62.606 1.00 67.69 96 GLY A O 1
ATOM 702 N N . ASP A 1 97 ? -17.615 -11.636 62.775 1.00 74.62 97 ASP A N 1
ATOM 703 C CA . ASP A 1 97 ? -17.694 -10.174 62.624 1.00 74.62 97 ASP A CA 1
ATOM 704 C C . ASP A 1 97 ? -17.930 -9.779 61.144 1.00 74.62 97 ASP A C 1
ATOM 706 O O . ASP A 1 97 ? -17.257 -8.893 60.611 1.00 74.62 97 ASP A O 1
ATOM 710 N N . TYR A 1 98 ? -18.792 -10.508 60.421 1.00 78.88 98 TYR A N 1
ATOM 711 C CA . TYR A 1 98 ? -19.005 -10.319 58.986 1.00 78.88 98 TYR A CA 1
ATOM 712 C C . TYR A 1 98 ? -20.028 -9.219 58.713 1.00 78.88 98 TYR A C 1
ATOM 714 O O . TYR A 1 98 ? -19.837 -8.438 57.779 1.00 78.88 98 TYR A O 1
ATOM 722 N N . PHE A 1 99 ? -21.070 -9.136 59.540 1.00 79.25 99 PHE A N 1
ATOM 723 C CA . PHE A 1 99 ? -22.014 -8.028 59.558 1.00 79.25 99 PHE A CA 1
ATOM 724 C C . PHE A 1 99 ? -21.984 -7.338 60.922 1.00 79.25 99 PHE A C 1
ATOM 726 O O . PHE A 1 99 ? -21.938 -7.986 61.963 1.00 79.25 99 PHE A O 1
ATOM 733 N N . GLN A 1 100 ? -22.010 -6.005 60.925 1.00 81.94 100 GLN A N 1
ATOM 734 C CA . GLN A 1 100 ? -22.096 -5.218 62.169 1.00 81.94 100 GLN A CA 1
ATOM 735 C C . GLN A 1 100 ? -23.547 -4.997 62.619 1.00 81.94 100 GLN A C 1
ATOM 737 O O . GLN A 1 100 ? -23.794 -4.381 63.651 1.00 81.94 100 GLN A O 1
ATOM 742 N N . SER A 1 101 ? -24.491 -5.435 61.794 1.00 85.75 101 SER A N 1
ATOM 743 C CA . SER A 1 101 ? -25.929 -5.251 61.930 1.00 85.75 101 SER A CA 1
ATOM 744 C C . SER A 1 101 ? -26.592 -6.359 62.749 1.00 85.75 101 SER A C 1
ATOM 746 O O . SER A 1 101 ? -26.296 -7.536 62.553 1.00 85.75 101 SER A O 1
ATOM 748 N N . ASP A 1 102 ? -27.556 -5.994 63.599 1.00 82.50 102 ASP A N 1
ATOM 749 C CA . ASP A 1 102 ? -28.189 -6.929 64.550 1.00 82.50 102 ASP A CA 1
ATOM 750 C C . ASP A 1 102 ? -29.448 -7.622 63.981 1.00 82.50 102 ASP A C 1
ATOM 752 O O . ASP A 1 102 ? -29.938 -8.625 64.521 1.00 82.50 102 ASP A O 1
ATOM 756 N N . ASN A 1 103 ? -30.001 -7.089 62.888 1.00 87.25 103 ASN A N 1
ATOM 757 C CA . ASN A 1 103 ? -31.229 -7.571 62.255 1.00 87.25 103 ASN A CA 1
ATOM 758 C C . ASN A 1 103 ? -31.122 -7.626 60.723 1.00 87.25 103 ASN A C 1
ATOM 760 O O . ASN A 1 103 ? -30.197 -7.091 60.108 1.00 87.25 103 ASN A O 1
ATOM 764 N N . VAL A 1 104 ? -32.091 -8.300 60.101 1.00 87.25 104 VAL A N 1
ATOM 765 C CA . VAL A 1 104 ? -32.102 -8.544 58.650 1.00 87.25 104 VAL A CA 1
ATOM 766 C C . VAL A 1 104 ? -32.137 -7.241 57.849 1.00 87.25 104 VAL A C 1
ATOM 768 O O . VAL A 1 104 ? -31.490 -7.142 56.806 1.00 87.25 104 VAL A O 1
ATOM 771 N N . GLU A 1 105 ? -32.879 -6.238 58.312 1.00 88.69 105 GLU A N 1
ATOM 772 C CA . GLU A 1 105 ? -33.034 -4.976 57.589 1.00 88.69 105 GLU A CA 1
ATOM 773 C C . GLU A 1 105 ? -31.734 -4.162 57.547 1.00 88.69 105 GLU A C 1
ATOM 775 O O . GLU A 1 105 ? -31.336 -3.674 56.487 1.00 88.69 105 GLU A O 1
ATOM 780 N N . GLU A 1 106 ? -31.025 -4.082 58.668 1.00 88.38 106 GLU A N 1
ATOM 781 C CA . GLU A 1 106 ? -29.722 -3.430 58.759 1.00 88.38 106 GLU A CA 1
ATOM 782 C C . GLU A 1 106 ? -28.659 -4.166 57.929 1.00 88.38 106 GLU A C 1
ATOM 784 O O . GLU A 1 106 ? -27.929 -3.520 57.175 1.00 88.38 106 GLU A O 1
ATOM 789 N N . VAL A 1 107 ? -28.634 -5.507 57.952 1.00 89.62 107 VAL A N 1
ATOM 790 C CA . VAL A 1 107 ? -27.710 -6.306 57.122 1.00 89.62 107 VAL A CA 1
ATOM 791 C C . VAL A 1 107 ? -27.907 -6.003 55.633 1.00 89.62 107 VAL A C 1
ATOM 793 O O . VAL A 1 107 ? -26.941 -5.830 54.884 1.00 89.62 107 VAL A O 1
ATOM 796 N N . LEU A 1 108 ? -29.158 -5.898 55.173 1.00 89.06 108 LEU A N 1
ATOM 797 C CA . LEU A 1 108 ? -29.464 -5.555 53.780 1.00 89.06 108 LEU A CA 1
ATOM 798 C C . LEU A 1 108 ? -28.972 -4.148 53.414 1.00 89.06 108 LEU A C 1
ATOM 800 O O . LEU A 1 108 ? -28.455 -3.937 52.310 1.00 89.06 108 LEU A O 1
ATOM 804 N N . GLN A 1 109 ? -29.093 -3.191 54.336 1.00 89.38 109 GLN A N 1
ATOM 805 C CA . GLN A 1 109 ? -28.555 -1.844 54.152 1.00 89.38 109 GLN A CA 1
ATOM 806 C C . GLN A 1 109 ? -27.024 -1.846 54.112 1.00 89.38 109 GLN A C 1
ATOM 808 O O . GLN A 1 109 ? -26.441 -1.201 53.234 1.00 89.38 109 GLN A O 1
ATOM 813 N N . GLU A 1 110 ? -26.370 -2.601 54.998 1.00 90.06 110 GLU A N 1
ATOM 814 C CA . GLU A 1 110 ? -24.916 -2.744 55.036 1.00 90.06 110 GLU A CA 1
ATOM 815 C C . GLU A 1 110 ? -24.386 -3.334 53.720 1.00 90.06 110 GLU A C 1
ATOM 817 O O . GLU A 1 110 ? -23.495 -2.756 53.089 1.00 90.06 110 GLU A O 1
ATOM 822 N N . ILE A 1 111 ? -24.981 -4.433 53.243 1.00 88.81 111 ILE A N 1
ATOM 823 C CA . ILE A 1 111 ? -24.638 -5.056 51.956 1.00 88.81 111 ILE A CA 1
ATOM 824 C C . ILE A 1 111 ? -24.815 -4.051 50.813 1.00 88.81 111 ILE A C 1
ATOM 826 O O . ILE A 1 111 ? -23.910 -3.882 49.990 1.00 88.81 111 ILE A O 1
ATOM 830 N N . GLY A 1 112 ? -25.948 -3.343 50.769 1.00 86.19 112 GLY A N 1
ATOM 831 C CA . GLY A 1 112 ? -26.213 -2.322 49.755 1.00 86.19 112 GLY A CA 1
ATOM 832 C C . GLY A 1 112 ? -25.195 -1.176 49.779 1.00 86.19 112 GLY A C 1
ATOM 833 O O . GLY A 1 112 ? -24.751 -0.715 48.725 1.00 86.19 112 GLY A O 1
ATOM 834 N N . GLY A 1 113 ? -24.779 -0.737 50.967 1.00 84.88 113 GLY A N 1
ATOM 835 C CA . GLY A 1 113 ? -23.745 0.280 51.149 1.00 84.88 113 GLY A CA 1
ATOM 836 C C . GLY A 1 113 ? -22.360 -0.202 50.716 1.00 84.88 113 GLY A C 1
ATOM 837 O O . GLY A 1 113 ? -21.648 0.503 50.000 1.00 84.88 113 GLY A O 1
ATOM 838 N N . ASN A 1 114 ? -21.985 -1.423 51.091 1.00 85.50 114 ASN A N 1
ATOM 839 C CA . ASN A 1 114 ? -20.689 -2.007 50.754 1.00 85.50 114 ASN A CA 1
ATOM 840 C C . ASN A 1 114 ? -20.563 -2.315 49.255 1.00 85.50 114 ASN A C 1
ATOM 842 O O . ASN A 1 114 ? -19.500 -2.098 48.673 1.00 85.50 114 ASN A O 1
ATOM 846 N N . LEU A 1 115 ? -21.645 -2.736 48.595 1.00 85.25 115 LEU A N 1
ATOM 847 C CA . LEU A 1 115 ? -21.681 -2.899 47.139 1.00 85.25 115 LEU A CA 1
ATOM 848 C C . LEU A 1 115 ? -21.480 -1.568 46.408 1.00 85.25 115 LEU A C 1
ATOM 850 O O . LEU A 1 115 ? -20.710 -1.519 45.450 1.00 85.25 115 LEU A O 1
ATOM 854 N N . LYS A 1 116 ? -22.089 -0.479 46.893 1.00 78.81 116 LYS A N 1
ATOM 855 C CA . LYS A 1 116 ? -21.869 0.869 46.342 1.00 78.81 116 LYS A CA 1
ATOM 856 C C . LYS A 1 116 ? -20.414 1.327 46.481 1.00 78.81 116 LYS A C 1
ATOM 858 O O . LYS A 1 116 ? -19.916 1.984 45.582 1.00 78.81 116 LYS A O 1
ATOM 863 N N . LYS A 1 117 ? -19.709 0.940 47.551 1.00 77.06 117 LYS A N 1
ATOM 864 C CA . LYS A 1 117 ? -18.282 1.272 47.753 1.00 77.06 117 LYS A CA 1
ATOM 865 C C . LYS A 1 117 ? -17.326 0.511 46.829 1.00 77.06 117 LYS A C 1
ATOM 867 O O . LYS A 1 117 ? -16.205 0.966 46.625 1.00 77.06 117 LYS A O 1
ATOM 872 N N . LYS A 1 118 ? -17.721 -0.652 46.290 1.00 79.81 118 LYS A N 1
ATOM 873 C CA . LYS A 1 118 ? -16.850 -1.445 45.398 1.00 79.81 118 LYS A CA 1
ATOM 874 C C . LYS A 1 118 ? -16.599 -0.771 44.048 1.00 79.81 118 LYS A C 1
ATOM 876 O O . LYS A 1 118 ? -15.609 -1.099 43.400 1.00 79.81 118 LYS A O 1
ATOM 881 N N . LEU A 1 119 ? -17.460 0.160 43.641 1.00 75.75 119 LEU A N 1
ATOM 882 C CA .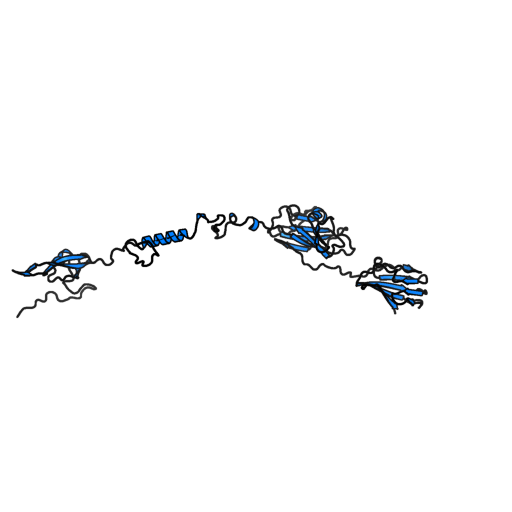 LEU A 1 119 ? -17.235 1.024 42.492 1.00 75.75 119 LEU A CA 1
ATOM 883 C C . LEU A 1 119 ? -17.100 2.462 42.985 1.00 75.75 119 LEU A C 1
ATOM 885 O O . LEU A 1 119 ? -18.069 3.066 43.431 1.00 75.75 119 LEU A O 1
ATOM 889 N N . ASP A 1 120 ? -15.899 3.013 42.876 1.00 81.56 120 ASP A N 1
ATOM 890 C CA . ASP A 1 120 ? -15.673 4.432 43.125 1.00 81.56 120 ASP A CA 1
ATOM 891 C C . ASP A 1 120 ? -16.244 5.235 41.948 1.00 81.56 120 ASP A C 1
ATOM 893 O O . ASP A 1 120 ? -15.594 5.414 40.914 1.00 81.56 120 ASP A O 1
ATOM 897 N N . THR A 1 121 ? -17.503 5.652 42.073 1.00 82.12 121 THR A N 1
ATOM 898 C CA . THR A 1 121 ? -18.231 6.370 41.019 1.00 82.12 121 THR A CA 1
ATOM 899 C C . THR A 1 121 ? -17.565 7.687 40.643 1.00 82.12 121 THR A C 1
ATOM 901 O O . THR A 1 121 ? -17.675 8.111 39.495 1.00 82.12 121 THR A O 1
ATOM 904 N N . ASP A 1 122 ? -16.812 8.292 41.562 1.00 85.25 122 ASP A N 1
ATOM 905 C CA . ASP A 1 122 ? -16.099 9.545 41.316 1.00 85.25 122 ASP A CA 1
ATOM 906 C C . ASP A 1 122 ? -14.889 9.343 40.387 1.00 85.25 122 ASP A C 1
ATOM 908 O O . ASP A 1 122 ? -14.411 10.292 39.760 1.00 85.25 122 ASP A O 1
ATOM 912 N N . LYS A 1 123 ? -14.421 8.096 40.238 1.00 88.25 123 LYS A N 1
ATOM 913 C CA . LYS A 1 123 ? -13.352 7.701 39.307 1.00 88.25 123 LYS A CA 1
ATOM 914 C C . LYS A 1 123 ? -13.861 7.217 37.951 1.00 88.25 123 LYS A C 1
ATOM 916 O O . LYS A 1 123 ? -13.044 6.944 37.069 1.00 88.25 123 LYS A O 1
ATOM 921 N N . ALA A 1 124 ? -15.172 7.103 37.749 1.00 88.81 124 ALA A N 1
ATOM 922 C CA . ALA A 1 124 ? -15.719 6.703 36.458 1.00 88.81 124 ALA A CA 1
ATOM 923 C C . ALA A 1 124 ? -15.432 7.782 35.396 1.00 88.81 124 ALA A C 1
ATOM 925 O O . ALA A 1 124 ? -15.771 8.955 35.564 1.00 88.81 124 ALA A O 1
ATOM 926 N N . GLY A 1 125 ? -14.775 7.391 34.304 1.00 87.69 125 GLY A N 1
ATOM 927 C CA . GLY A 1 125 ? -14.423 8.294 33.209 1.00 87.69 125 GLY A CA 1
ATOM 928 C C . GLY A 1 125 ? -13.368 9.349 33.542 1.00 87.69 125 GLY A C 1
ATOM 929 O O . GLY A 1 125 ? -13.291 10.373 32.863 1.00 87.69 125 GLY A O 1
ATOM 930 N N . LYS A 1 126 ? -12.574 9.135 34.599 1.00 88.94 126 LYS A N 1
ATOM 931 C CA . LYS A 1 126 ? -11.465 10.012 35.003 1.00 88.94 126 LYS A CA 1
ATOM 932 C C . LYS A 1 126 ? -10.111 9.364 34.719 1.00 88.94 126 LYS A C 1
ATOM 934 O O . LYS A 1 126 ? -9.985 8.141 34.678 1.00 88.94 126 LYS A O 1
ATOM 939 N N . ALA A 1 127 ? -9.077 10.193 34.570 1.00 85.31 127 ALA A N 1
ATOM 940 C CA . ALA A 1 127 ? -7.698 9.723 34.456 1.00 85.31 127 ALA A CA 1
ATOM 941 C C . ALA A 1 127 ? -7.300 8.890 35.690 1.00 85.31 127 ALA A C 1
ATOM 943 O O . ALA A 1 127 ? -7.539 9.302 36.824 1.00 85.31 127 ALA A O 1
ATOM 944 N N . GLY A 1 128 ? -6.713 7.710 35.461 1.00 83.12 128 GLY A N 1
ATOM 945 C CA . GLY A 1 128 ? -6.359 6.756 36.524 1.00 83.12 128 GLY A CA 1
ATOM 946 C C . GLY A 1 128 ? -7.553 6.041 37.177 1.00 83.12 128 GLY A C 1
ATOM 947 O O . GLY A 1 128 ? -7.376 5.379 38.197 1.00 83.12 128 GLY A O 1
ATOM 948 N N . GLY A 1 129 ? -8.758 6.191 36.618 1.00 89.19 129 GLY A N 1
ATOM 949 C CA . GLY A 1 129 ? -9.985 5.546 37.075 1.00 89.19 129 GLY A CA 1
ATOM 950 C C . GLY A 1 129 ? -10.416 4.361 36.208 1.00 89.19 129 GLY A C 1
ATOM 951 O O . GLY A 1 129 ? -9.593 3.684 35.595 1.00 89.19 129 GLY A O 1
ATOM 952 N N . VAL A 1 130 ? -11.726 4.113 36.163 1.00 88.56 130 VAL A N 1
ATOM 953 C CA . VAL A 1 130 ? -12.348 3.059 35.342 1.00 88.56 130 VAL A CA 1
ATOM 954 C C . VAL A 1 130 ? -13.162 3.677 34.209 1.00 88.56 130 VAL A C 1
ATOM 956 O O . VAL A 1 130 ? -13.734 4.755 34.371 1.00 88.56 130 VAL A O 1
ATOM 959 N N . ALA A 1 131 ? -13.235 3.001 33.064 1.00 91.50 131 ALA A N 1
ATOM 960 C CA . ALA A 1 131 ? -14.049 3.465 31.945 1.00 91.50 131 ALA A CA 1
ATOM 961 C C . ALA A 1 131 ? -15.543 3.417 32.304 1.00 91.50 131 ALA A C 1
ATOM 963 O O . ALA A 1 131 ? -16.014 2.442 32.894 1.00 91.50 131 ALA A O 1
ATOM 964 N N . SER A 1 132 ? -16.289 4.457 31.937 1.00 91.56 132 SER A N 1
ATOM 965 C CA . SER A 1 132 ? -17.753 4.405 31.969 1.00 91.56 132 SER A CA 1
ATOM 966 C C . SER A 1 132 ? -18.280 3.873 30.639 1.00 91.56 132 SER A C 1
ATOM 968 O O . SER A 1 132 ? -17.596 3.962 29.622 1.00 91.56 132 SER A O 1
ATOM 970 N N . LEU A 1 133 ? -19.508 3.356 30.634 1.00 92.00 133 LEU A N 1
ATOM 971 C CA . LEU A 1 133 ? -20.198 2.963 29.407 1.00 92.00 133 LEU A CA 1
ATOM 972 C C . LEU A 1 133 ? -21.301 3.970 29.066 1.00 92.00 133 LEU A C 1
ATOM 974 O O . LEU A 1 133 ? -21.935 4.530 29.961 1.00 92.00 133 LEU A O 1
ATOM 978 N N . ASP A 1 134 ? -21.512 4.203 27.776 1.00 91.06 134 ASP A N 1
ATOM 979 C CA . ASP A 1 134 ? -22.633 4.961 27.235 1.00 91.06 134 ASP A CA 1
ATOM 980 C C . ASP A 1 134 ? -23.935 4.134 27.241 1.00 91.06 134 ASP A C 1
ATOM 982 O O . ASP A 1 134 ? -23.975 2.974 27.662 1.00 91.06 134 ASP A O 1
ATOM 986 N N . ALA A 1 135 ? -25.026 4.726 26.745 1.00 93.31 135 ALA A N 1
ATOM 987 C CA . ALA A 1 135 ? -26.327 4.059 26.656 1.00 93.31 135 ALA A CA 1
ATOM 988 C C . ALA A 1 135 ? -26.329 2.810 25.747 1.00 93.31 135 ALA A C 1
ATOM 990 O O . ALA A 1 135 ? -27.234 1.985 25.847 1.00 93.31 135 ALA A O 1
ATOM 991 N N . ALA A 1 136 ? -25.330 2.662 24.872 1.00 91.62 136 ALA A N 1
ATOM 992 C CA . ALA A 1 136 ? -25.142 1.503 24.006 1.00 91.62 136 ALA A CA 1
ATOM 993 C C . ALA A 1 136 ? -24.195 0.450 24.616 1.00 91.62 136 ALA A C 1
ATOM 995 O O . ALA A 1 136 ? -23.902 -0.555 23.966 1.00 91.62 136 ALA A O 1
ATOM 996 N N . GLY A 1 137 ? -23.710 0.660 25.845 1.00 92.38 137 GLY A N 1
ATOM 997 C CA . GLY A 1 137 ? -22.777 -0.243 26.513 1.00 92.38 137 GLY A CA 1
ATOM 998 C C . GLY A 1 137 ? -21.340 -0.142 25.992 1.00 92.38 137 GLY A C 1
ATOM 999 O O . GLY A 1 137 ? -20.580 -1.098 26.137 1.00 92.38 137 GLY A O 1
ATOM 1000 N N . LYS A 1 138 ? -20.957 0.978 25.368 1.00 90.81 138 LYS A N 1
ATOM 1001 C CA . LYS A 1 138 ? -19.609 1.219 24.827 1.00 90.81 138 LYS A CA 1
ATOM 1002 C C . LYS A 1 138 ? -18.869 2.281 25.627 1.00 90.81 138 LYS A C 1
ATOM 1004 O O . LYS A 1 138 ? -19.485 3.148 26.231 1.00 90.81 138 LYS A O 1
ATOM 1009 N N . VAL A 1 139 ? -17.540 2.237 25.611 1.00 91.25 139 VAL A N 1
ATOM 1010 C CA . VAL A 1 139 ? -16.720 3.307 26.200 1.00 91.25 139 VAL A CA 1
ATOM 1011 C C . VAL A 1 139 ? -16.863 4.575 25.341 1.00 91.25 139 VAL A C 1
ATOM 1013 O O . VAL A 1 139 ? -16.621 4.486 24.133 1.00 91.25 139 VAL A O 1
ATOM 1016 N N . PRO A 1 140 ? -17.242 5.734 25.917 1.00 90.06 140 PRO A N 1
ATOM 1017 C CA . PRO A 1 140 ? -17.319 6.998 25.188 1.00 90.06 140 PRO A CA 1
ATOM 1018 C C . PRO A 1 140 ? -15.984 7.373 24.538 1.00 90.06 140 PRO A C 1
ATOM 1020 O O . PRO A 1 140 ? -14.918 7.149 25.118 1.00 90.06 140 PRO A O 1
ATOM 1023 N N . ALA A 1 141 ? -16.034 7.977 23.349 1.00 85.44 141 ALA A N 1
ATOM 1024 C CA . ALA A 1 141 ? -14.837 8.334 22.585 1.00 85.44 141 ALA A CA 1
ATOM 1025 C C . ALA A 1 141 ? -13.928 9.320 23.338 1.00 85.44 141 ALA A C 1
ATOM 1027 O O . ALA A 1 141 ? -12.713 9.278 23.183 1.00 85.44 141 ALA A O 1
ATOM 1028 N N . GLU A 1 142 ? -14.501 10.148 24.213 1.00 86.19 142 GLU A N 1
ATOM 1029 C CA . GLU A 1 142 ? -13.790 11.109 25.061 1.00 86.19 142 GLU A CA 1
ATOM 1030 C C . GLU A 1 142 ? -12.879 10.438 26.103 1.00 86.19 142 GLU A C 1
ATOM 1032 O O . GLU A 1 142 ? -12.013 11.094 26.677 1.00 86.19 142 GLU A O 1
ATOM 1037 N N . GLN A 1 143 ? -13.078 9.141 26.370 1.00 89.31 143 GLN A N 1
ATOM 1038 C CA . GLN A 1 143 ? -12.245 8.341 27.277 1.00 89.31 143 GLN A CA 1
ATOM 1039 C C . GLN A 1 143 ? -11.182 7.524 26.543 1.00 89.31 143 GLN A C 1
ATOM 1041 O O . GLN A 1 143 ? -10.366 6.859 27.186 1.00 89.31 143 GLN A O 1
ATOM 1046 N N . LEU A 1 144 ? -11.184 7.552 25.210 1.00 84.25 144 LEU A N 1
ATOM 1047 C CA . LEU A 1 144 ? -10.150 6.926 24.403 1.00 84.25 144 LEU A CA 1
ATOM 1048 C C . LEU A 1 144 ? -8.982 7.906 24.206 1.00 84.25 144 LEU A C 1
ATOM 1050 O O . LEU A 1 144 ? -9.194 9.118 24.131 1.00 84.25 144 LEU A O 1
ATOM 1054 N N . PRO A 1 145 ? -7.736 7.411 24.098 1.00 79.50 145 PRO A N 1
ATOM 1055 C CA . PRO A 1 145 ? -6.614 8.241 23.678 1.00 79.50 145 PRO A CA 1
ATOM 1056 C C . PRO A 1 145 ? -6.926 8.912 22.338 1.00 79.50 145 PRO A C 1
ATOM 1058 O O . PRO A 1 145 ? -7.442 8.261 21.430 1.00 79.50 145 PRO A O 1
ATOM 1061 N N . THR A 1 146 ? -6.563 10.184 22.174 1.00 67.88 146 THR A N 1
ATOM 1062 C CA . THR A 1 146 ? -6.766 10.921 20.912 1.00 67.88 146 THR A CA 1
ATOM 1063 C C . THR A 1 146 ? -6.109 10.216 19.719 1.00 67.88 146 THR A C 1
ATOM 1065 O O . THR A 1 146 ? -6.670 10.181 18.629 1.00 67.88 146 THR A O 1
ATOM 1068 N N . THR A 1 147 ? -4.984 9.534 19.947 1.00 57.72 147 THR A N 1
ATOM 1069 C CA . THR A 1 147 ? -4.281 8.709 18.953 1.00 57.72 147 THR A CA 1
ATOM 1070 C C . THR A 1 147 ? -4.983 7.396 18.601 1.00 57.72 147 THR A C 1
ATOM 1072 O O . THR A 1 147 ? -4.706 6.834 17.548 1.00 57.72 147 THR A O 1
ATOM 1075 N N . ALA A 1 148 ? -5.907 6.895 19.428 1.00 53.94 148 ALA A N 1
ATOM 1076 C CA . ALA A 1 148 ? -6.698 5.705 19.101 1.00 53.94 148 ALA A CA 1
ATOM 1077 C C . ALA A 1 148 ? -7.816 6.005 18.079 1.00 53.94 148 ALA A C 1
ATOM 1079 O O . ALA A 1 148 ? -8.384 5.077 17.505 1.00 53.94 148 ALA A O 1
ATOM 1080 N N . ALA A 1 149 ? -8.120 7.288 17.842 1.00 55.25 149 ALA A N 1
ATOM 1081 C CA . ALA A 1 149 ? -9.113 7.750 16.872 1.00 55.25 149 ALA A CA 1
ATOM 1082 C C . ALA A 1 149 ? -8.499 8.395 15.615 1.00 55.25 149 ALA A C 1
ATOM 1084 O O . ALA A 1 149 ? -9.198 8.548 14.609 1.00 55.25 149 ALA A O 1
ATOM 1085 N N . GLU A 1 150 ? -7.214 8.762 15.637 1.00 64.31 150 GLU A N 1
ATOM 1086 C CA . GLU A 1 150 ? -6.532 9.327 14.472 1.00 64.31 150 GLU A CA 1
ATOM 1087 C C . GLU A 1 150 ? -6.241 8.233 13.447 1.00 64.31 150 GLU A C 1
ATOM 1089 O O . GLU A 1 150 ? -5.242 7.514 13.487 1.00 64.31 150 GLU A O 1
ATOM 1094 N N . LYS A 1 151 ? -7.167 8.098 12.501 1.00 74.38 151 LYS A N 1
ATOM 1095 C CA . LYS A 1 151 ? -6.982 7.269 11.318 1.00 74.38 151 LYS A CA 1
ATOM 1096 C C . LYS A 1 151 ? -5.741 7.770 10.569 1.00 74.38 151 LYS A C 1
ATOM 1098 O O . LYS A 1 151 ? -5.672 8.928 10.162 1.00 74.38 151 LYS A O 1
ATOM 1103 N N . VAL A 1 152 ? -4.756 6.893 10.404 1.00 85.12 152 VAL A N 1
ATOM 1104 C CA . VAL A 1 152 ? -3.483 7.213 9.752 1.00 85.12 152 VAL A CA 1
ATOM 1105 C C . VAL A 1 152 ? -3.714 7.384 8.241 1.00 85.12 152 VAL A C 1
ATOM 1107 O O . VAL A 1 152 ? -4.357 6.524 7.634 1.00 85.12 152 VAL A O 1
ATOM 1110 N N . PRO A 1 153 ? -3.230 8.475 7.613 1.00 92.38 153 PRO A N 1
ATOM 1111 C CA . PRO A 1 153 ? -3.263 8.623 6.162 1.00 92.38 153 PRO A CA 1
ATOM 1112 C C . PRO A 1 153 ? -2.577 7.460 5.445 1.00 92.38 153 PRO A C 1
ATOM 1114 O O . PRO A 1 153 ? -1.491 7.052 5.859 1.00 92.38 153 PRO A O 1
ATOM 1117 N N . ALA A 1 154 ? -3.208 6.968 4.377 1.00 94.38 154 ALA A N 1
ATOM 1118 C CA . ALA A 1 154 ? -2.758 5.806 3.633 1.00 94.38 154 ALA A CA 1
ATOM 1119 C C . ALA A 1 154 ? -1.492 6.126 2.836 1.00 94.38 154 ALA A C 1
ATOM 1121 O O . ALA A 1 154 ? -1.394 7.175 2.195 1.00 94.38 154 ALA A O 1
ATOM 1122 N N . THR A 1 155 ? -0.556 5.190 2.849 1.00 96.19 155 THR A N 1
ATOM 1123 C CA 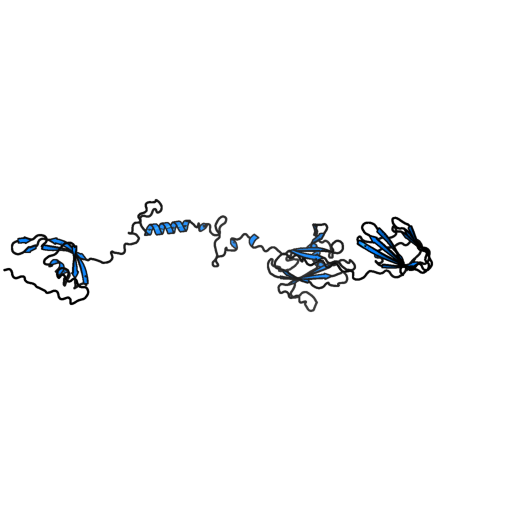. THR A 1 155 ? 0.610 5.166 1.972 1.00 96.19 155 THR A CA 1
ATOM 1124 C C . THR A 1 155 ? 0.295 4.291 0.769 1.00 96.19 155 THR A C 1
ATOM 1126 O O . THR A 1 155 ? -0.129 3.145 0.926 1.00 96.19 155 THR A O 1
ATOM 1129 N N . ILE A 1 156 ? 0.481 4.834 -0.429 1.00 95.75 156 ILE A N 1
ATOM 1130 C CA . ILE A 1 156 ? 0.260 4.136 -1.693 1.00 95.75 156 ILE A CA 1
ATOM 1131 C C . ILE A 1 156 ? 1.624 3.810 -2.284 1.00 95.75 156 ILE A C 1
ATOM 1133 O O . ILE A 1 156 ? 2.439 4.705 -2.469 1.00 95.75 156 ILE A O 1
ATOM 1137 N N . THR A 1 157 ? 1.880 2.535 -2.564 1.00 94.94 157 THR A N 1
ATOM 1138 C CA . THR A 1 157 ? 3.115 2.046 -3.186 1.00 94.94 157 THR A CA 1
ATOM 1139 C C . THR A 1 157 ? 2.788 1.262 -4.452 1.00 94.94 157 THR A C 1
ATOM 1141 O O . THR A 1 157 ? 2.065 0.262 -4.399 1.00 94.94 157 THR A O 1
ATOM 1144 N N . LEU A 1 158 ? 3.309 1.726 -5.588 1.00 93.38 158 LEU A N 1
ATOM 1145 C CA . LEU A 1 158 ? 3.006 1.220 -6.927 1.00 93.38 158 LEU A CA 1
ATOM 1146 C C . LEU A 1 158 ? 4.293 0.794 -7.653 1.00 93.38 158 LEU A C 1
ATOM 1148 O O . LEU A 1 158 ? 5.319 1.459 -7.495 1.00 93.38 158 LEU A O 1
ATOM 1152 N N . PRO A 1 159 ? 4.259 -0.289 -8.450 1.00 90.56 159 PRO A N 1
ATOM 1153 C CA . PRO A 1 159 ? 5.417 -0.741 -9.211 1.00 90.56 159 PRO A CA 1
ATOM 1154 C C . PRO A 1 159 ? 5.721 0.208 -10.374 1.00 90.56 159 PRO A C 1
ATOM 1156 O O . PRO A 1 159 ? 4.800 0.740 -10.999 1.00 90.56 159 PRO A O 1
ATOM 1159 N N . ILE A 1 160 ? 7.010 0.366 -10.672 1.00 89.25 160 ILE A N 1
ATOM 1160 C CA . ILE A 1 160 ? 7.508 1.122 -11.826 1.00 89.25 160 ILE A CA 1
ATOM 1161 C C . ILE A 1 160 ? 7.766 0.122 -12.968 1.00 89.25 160 ILE A C 1
ATOM 1163 O O . ILE A 1 160 ? 8.637 -0.742 -12.803 1.00 89.25 160 ILE A O 1
ATOM 1167 N N . PRO A 1 161 ? 7.016 0.167 -14.087 1.00 87.12 161 PRO A N 1
ATOM 1168 C CA . PRO A 1 161 ? 7.305 -0.663 -15.251 1.00 87.12 161 PRO A CA 1
ATOM 1169 C C . PRO A 1 161 ? 8.580 -0.172 -15.945 1.00 87.12 161 PRO A C 1
ATOM 1171 O O . PRO A 1 161 ? 9.093 0.902 -15.636 1.00 87.12 161 PRO A O 1
ATOM 1174 N N . SER A 1 162 ? 9.117 -0.974 -16.854 1.00 82.69 162 SER A N 1
ATOM 1175 C CA . SER A 1 162 ? 10.097 -0.486 -17.823 1.00 82.69 162 SER A CA 1
ATOM 1176 C C . SER A 1 162 ? 9.393 -0.026 -19.084 1.00 82.69 162 SER A C 1
ATOM 1178 O O . SER A 1 162 ? 8.353 -0.583 -19.432 1.00 82.69 162 SER A O 1
ATOM 1180 N N . ASP A 1 163 ? 10.015 0.913 -19.777 1.00 82.06 163 ASP A N 1
ATOM 1181 C CA . ASP A 1 163 ? 9.651 1.256 -21.142 1.00 82.06 163 ASP A CA 1
ATOM 1182 C C . ASP A 1 163 ? 10.434 0.386 -22.145 1.00 82.06 163 ASP A C 1
ATOM 1184 O O . ASP A 1 163 ? 11.557 -0.040 -21.844 1.00 82.06 163 ASP A O 1
ATOM 1188 N N . ASP A 1 164 ? 9.838 0.099 -23.303 1.00 76.88 164 ASP A N 1
ATOM 1189 C CA . ASP A 1 164 ? 10.433 -0.720 -24.366 1.00 76.88 164 ASP A CA 1
ATOM 1190 C C . ASP A 1 164 ? 11.641 -0.031 -25.017 1.00 76.88 164 ASP A C 1
ATOM 1192 O O . ASP A 1 164 ? 12.619 -0.706 -25.352 1.00 76.88 16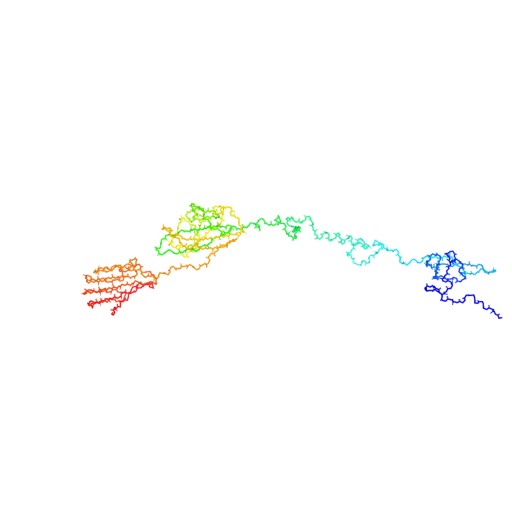4 ASP A O 1
ATOM 1196 N N . ASP A 1 165 ? 11.610 1.297 -25.165 1.00 78.19 165 ASP A N 1
ATOM 1197 C CA . ASP A 1 165 ? 12.715 2.078 -25.735 1.00 78.19 165 ASP A CA 1
ATOM 1198 C C . ASP A 1 165 ? 13.627 2.719 -24.671 1.00 78.19 165 ASP A C 1
ATOM 1200 O O . ASP A 1 165 ? 14.630 3.360 -24.997 1.00 78.19 165 ASP A O 1
ATOM 1204 N N . LEU A 1 166 ? 13.342 2.429 -23.395 1.00 79.00 166 LEU A N 1
ATOM 1205 C CA . LEU A 1 166 ? 14.034 2.928 -22.206 1.00 79.00 166 LEU A CA 1
ATOM 1206 C C . LEU A 1 166 ? 13.851 4.435 -21.943 1.00 79.00 166 LEU A C 1
ATOM 1208 O O . LEU A 1 166 ? 14.659 5.025 -21.211 1.00 79.00 166 LEU A O 1
ATOM 1212 N N . ASP A 1 167 ? 12.783 5.045 -22.463 1.00 84.88 167 ASP A N 1
ATOM 1213 C CA . ASP A 1 167 ? 12.404 6.413 -22.124 1.00 84.88 167 ASP A CA 1
ATOM 1214 C C . ASP A 1 167 ? 11.855 6.571 -20.701 1.00 84.88 167 ASP A C 1
ATOM 1216 O O . ASP A 1 167 ? 11.232 5.700 -20.088 1.00 84.88 167 ASP A O 1
ATOM 1220 N N . ASN A 1 168 ? 12.044 7.766 -20.146 1.00 89.81 168 ASN A N 1
ATOM 1221 C CA . ASN A 1 168 ? 11.458 8.086 -18.854 1.00 89.81 168 ASN A CA 1
ATOM 1222 C C . ASN A 1 168 ? 9.923 8.071 -18.921 1.00 89.81 168 ASN A C 1
ATOM 1224 O O . ASN A 1 168 ? 9.318 8.721 -19.770 1.00 89.81 168 ASN A O 1
ATOM 1228 N N . ILE A 1 169 ? 9.314 7.442 -17.921 1.00 91.69 169 ILE A N 1
ATOM 1229 C CA . ILE A 1 169 ? 7.866 7.340 -17.754 1.00 91.69 169 ILE A CA 1
ATOM 1230 C C . ILE A 1 169 ? 7.389 8.163 -16.556 1.00 91.69 169 ILE A C 1
ATOM 1232 O O . ILE A 1 169 ? 8.114 8.380 -15.578 1.00 91.69 169 ILE A O 1
ATOM 1236 N N . SER A 1 170 ? 6.135 8.595 -16.600 1.00 94.94 170 SER A N 1
ATOM 1237 C CA . SER A 1 170 ? 5.481 9.353 -15.535 1.00 94.94 170 SER A CA 1
ATOM 1238 C C . SER A 1 170 ? 4.218 8.641 -15.055 1.00 94.94 170 SER A C 1
ATOM 1240 O O . SER A 1 170 ? 3.446 8.087 -15.835 1.00 94.94 170 SER A O 1
ATOM 1242 N N . LEU A 1 171 ? 3.994 8.664 -13.740 1.00 95.44 171 LEU A N 1
ATOM 1243 C CA . LEU A 1 171 ? 2.806 8.076 -13.120 1.00 95.44 171 LEU A CA 1
ATOM 1244 C C . LEU A 1 171 ? 1.616 9.040 -13.195 1.00 95.44 171 LEU A C 1
ATOM 1246 O O . LEU A 1 171 ? 1.747 10.237 -12.922 1.00 95.44 171 LEU A O 1
ATOM 1250 N N . VAL A 1 172 ? 0.428 8.494 -13.442 1.00 95.50 172 VAL A N 1
ATOM 1251 C CA . VAL A 1 172 ? -0.853 9.134 -13.132 1.00 95.50 172 VAL A CA 1
ATOM 1252 C C . VAL A 1 172 ? -1.687 8.231 -12.227 1.00 95.50 172 VAL A C 1
ATOM 1254 O O . VAL A 1 172 ? -1.734 7.015 -12.413 1.00 95.50 172 VAL A O 1
ATOM 1257 N N . VAL A 1 173 ? -2.361 8.825 -11.244 1.00 96.25 173 VAL A N 1
ATOM 1258 C CA . VAL A 1 173 ? -3.284 8.135 -10.341 1.00 96.25 173 VAL A CA 1
ATOM 1259 C C . VAL A 1 173 ? -4.571 8.937 -10.211 1.00 96.25 173 VAL A C 1
ATOM 1261 O O . VAL A 1 173 ? -4.543 10.118 -9.888 1.00 96.25 173 VAL A O 1
ATOM 1264 N N . ASP A 1 174 ? -5.704 8.279 -10.417 1.00 96.94 174 ASP A N 1
ATOM 1265 C CA . ASP A 1 174 ? -7.029 8.847 -10.204 1.00 96.94 174 ASP A CA 1
ATOM 1266 C C . ASP A 1 174 ? -7.627 8.271 -8.913 1.00 96.94 174 ASP A C 1
ATOM 1268 O O . ASP A 1 174 ? -7.642 7.052 -8.741 1.00 96.94 174 ASP A O 1
ATOM 1272 N N . PHE A 1 175 ? -8.168 9.121 -8.038 1.00 97.19 175 PHE A N 1
ATOM 1273 C CA . PHE A 1 175 ? -8.824 8.767 -6.773 1.00 97.19 175 PHE A CA 1
ATOM 1274 C C . PHE A 1 175 ? -10.305 9.153 -6.783 1.00 97.19 175 PHE A C 1
ATOM 1276 O O . PHE A 1 175 ? -10.650 10.286 -7.104 1.00 97.19 175 PHE A O 1
ATOM 1283 N N . SER A 1 176 ? -11.188 8.237 -6.387 1.00 96.12 176 SER A N 1
ATOM 1284 C CA . SER A 1 176 ? -12.644 8.418 -6.393 1.00 96.12 176 SER A CA 1
ATOM 1285 C C . SER A 1 176 ? -13.285 7.870 -5.115 1.00 96.12 176 SER A C 1
ATOM 1287 O O . SER A 1 176 ? -12.913 6.807 -4.613 1.00 96.12 176 SER A O 1
ATOM 1289 N N . GLU A 1 177 ? -14.289 8.575 -4.592 1.00 95.44 177 GLU A N 1
ATOM 1290 C CA . GLU A 1 177 ? -15.108 8.098 -3.468 1.00 95.44 177 GLU A CA 1
ATOM 1291 C C . GLU A 1 177 ? -16.092 7.002 -3.897 1.00 95.44 177 GLU A C 1
ATOM 1293 O O . GLU A 1 177 ? -16.396 6.086 -3.130 1.00 95.44 177 GLU A O 1
ATOM 1298 N N . THR A 1 178 ? -16.583 7.078 -5.135 1.00 94.00 178 THR A N 1
ATOM 1299 C CA . THR A 1 178 ? -17.660 6.221 -5.651 1.00 94.00 178 THR A CA 1
ATOM 1300 C C . THR A 1 178 ? -17.144 5.077 -6.520 1.00 94.00 178 THR A C 1
ATOM 1302 O O . THR A 1 178 ? -17.839 4.076 -6.681 1.00 94.00 178 THR A O 1
ATOM 1305 N N . GLY A 1 179 ? -15.923 5.203 -7.052 1.00 93.31 179 GLY A N 1
ATOM 1306 C CA . GLY A 1 179 ? -15.368 4.293 -8.057 1.00 93.31 179 GLY A CA 1
ATOM 1307 C C . GLY A 1 179 ? -15.704 4.688 -9.493 1.00 93.31 179 GLY A C 1
ATOM 1308 O O . GLY A 1 179 ? -15.325 3.974 -10.419 1.00 93.31 179 GLY A O 1
ATOM 1309 N N . GLU A 1 180 ? -16.381 5.820 -9.687 1.00 94.56 180 GLU A N 1
ATOM 1310 C CA . GLU A 1 180 ? -16.604 6.412 -11.002 1.00 94.56 180 GLU A CA 1
ATOM 1311 C C . GLU A 1 180 ? -15.455 7.358 -11.366 1.00 94.56 180 GLU A C 1
ATOM 1313 O O . GLU A 1 180 ? -14.967 8.118 -10.527 1.00 94.56 180 GLU A O 1
ATOM 1318 N N . PHE A 1 181 ? -15.033 7.311 -12.631 1.00 94.94 181 PHE A N 1
ATOM 1319 C CA . PHE A 1 181 ? -13.917 8.100 -13.154 1.00 94.94 181 PHE A CA 1
ATOM 1320 C C . PHE A 1 181 ? -14.311 8.836 -14.438 1.00 94.94 181 PHE A C 1
ATOM 1322 O O . PHE A 1 181 ? -13.706 8.654 -15.499 1.00 94.94 181 PHE A O 1
ATOM 1329 N N . ASN A 1 182 ? -15.381 9.623 -14.345 1.00 94.50 182 ASN A N 1
ATOM 1330 C CA . ASN A 1 182 ? -15.912 10.378 -15.472 1.00 94.50 182 ASN A CA 1
ATOM 1331 C C . ASN A 1 182 ? -15.139 11.684 -15.663 1.00 94.50 182 ASN A C 1
ATOM 1333 O O . ASN A 1 182 ? -14.784 12.354 -14.690 1.00 94.50 182 ASN A O 1
ATOM 1337 N N . ASN A 1 183 ? -14.936 12.063 -16.921 1.00 94.38 183 ASN A N 1
ATOM 1338 C CA . ASN A 1 183 ? -14.408 13.372 -17.284 1.00 94.38 183 ASN A CA 1
ATOM 1339 C C . ASN A 1 183 ? -15.547 14.329 -17.635 1.00 94.38 183 ASN A C 1
ATOM 1341 O O . ASN A 1 183 ? -16.630 13.909 -18.053 1.00 94.38 183 ASN A O 1
ATOM 1345 N N . ASN A 1 184 ? -15.274 15.620 -17.502 1.00 94.06 184 ASN A N 1
ATOM 1346 C CA . ASN A 1 184 ? -16.055 16.671 -18.137 1.00 94.06 184 ASN A CA 1
ATOM 1347 C C . ASN A 1 184 ? -15.851 16.640 -19.662 1.00 94.06 184 ASN A C 1
ATOM 1349 O O . ASN A 1 184 ? -14.954 15.968 -20.176 1.00 94.06 184 ASN A O 1
ATOM 1353 N N . GLU A 1 185 ? -16.671 17.395 -20.398 1.00 93.38 185 GLU A N 1
ATOM 1354 C CA . GLU A 1 185 ? -16.562 17.507 -21.863 1.00 93.38 185 GLU A CA 1
ATOM 1355 C C . GLU A 1 185 ? -15.197 18.048 -22.325 1.00 93.38 185 GLU A C 1
ATOM 1357 O O . GLU A 1 185 ? -14.755 17.739 -23.427 1.00 93.38 185 GLU A O 1
ATOM 1362 N N . ASP A 1 186 ? -14.509 18.812 -21.472 1.00 91.88 186 ASP A N 1
ATOM 1363 C CA . ASP A 1 186 ? -13.164 19.346 -21.709 1.00 91.88 186 ASP A CA 1
ATOM 1364 C C . ASP A 1 186 ? -12.029 18.367 -21.343 1.00 91.88 186 ASP A C 1
ATOM 1366 O O . ASP A 1 186 ? -10.853 18.712 -21.450 1.00 91.88 186 ASP A O 1
ATOM 1370 N N . GLY A 1 187 ? -12.362 17.144 -20.914 1.00 86.31 187 GLY A N 1
ATOM 1371 C CA . GLY A 1 187 ? -11.398 16.116 -20.525 1.00 86.31 187 GLY A CA 1
ATOM 1372 C C . GLY A 1 187 ? -10.872 16.236 -19.092 1.00 86.31 187 GLY A C 1
ATOM 1373 O O . GLY A 1 187 ? -10.106 15.369 -18.665 1.00 86.31 187 GLY A O 1
ATOM 1374 N N . THR A 1 188 ? -11.287 17.251 -18.328 1.00 90.69 188 THR A N 1
ATOM 1375 C CA . THR A 1 188 ? -10.885 17.402 -16.922 1.00 90.69 188 THR A CA 1
ATOM 1376 C C . THR A 1 188 ? -11.604 16.397 -16.013 1.00 90.69 188 THR A C 1
ATOM 1378 O O . THR A 1 188 ? -12.719 15.967 -16.331 1.00 90.69 188 THR A O 1
ATOM 1381 N N . PRO A 1 189 ? -11.006 16.005 -14.872 1.00 94.19 189 PRO A N 1
ATOM 1382 C CA . PRO A 1 189 ? -11.676 15.162 -13.887 1.00 94.19 189 PRO A CA 1
ATOM 1383 C C . PRO A 1 189 ? -12.991 15.782 -13.397 1.00 94.19 189 PRO A C 1
ATOM 1385 O O . PRO A 1 189 ? -13.027 16.956 -13.028 1.00 94.19 189 PRO A O 1
ATOM 1388 N N . LYS A 1 190 ? -14.071 14.993 -13.378 1.00 92.94 190 LYS A N 1
ATOM 1389 C CA . LYS A 1 190 ? -15.385 15.437 -12.886 1.00 92.94 190 LYS A CA 1
ATOM 1390 C C . LYS A 1 190 ? -15.677 14.929 -11.476 1.00 92.94 190 LYS A C 1
ATOM 1392 O O . LYS A 1 190 ? -15.947 15.719 -10.579 1.00 92.94 190 LYS A O 1
ATOM 1397 N N . ASP A 1 191 ? -15.607 13.610 -11.300 1.00 91.69 191 ASP A N 1
ATOM 1398 C CA . ASP A 1 191 ? -16.044 12.914 -10.078 1.00 91.69 191 ASP A CA 1
ATOM 1399 C C . ASP A 1 191 ? -14.867 12.274 -9.310 1.00 91.69 191 ASP A C 1
ATOM 1401 O O . ASP A 1 191 ? -15.056 11.468 -8.399 1.00 91.69 191 ASP A O 1
ATOM 1405 N N . TYR A 1 192 ? -13.635 12.601 -9.704 1.00 96.25 192 TYR A N 1
ATOM 1406 C CA . TYR A 1 192 ? -12.409 12.032 -9.154 1.00 96.25 192 TYR A CA 1
ATOM 1407 C C . TYR A 1 192 ? -11.301 13.089 -9.073 1.00 96.25 192 TYR A C 1
ATOM 1409 O O . TYR A 1 192 ? -11.341 14.111 -9.756 1.00 96.25 192 TYR A O 1
ATOM 1417 N N . CYS A 1 193 ? -10.298 12.837 -8.238 1.00 96.38 193 CYS A N 1
ATOM 1418 C CA . CYS A 1 193 ? -9.087 13.640 -8.132 1.00 96.38 193 CYS A CA 1
ATOM 1419 C C . CYS A 1 193 ? -7.958 12.966 -8.913 1.00 96.38 193 CYS A C 1
ATOM 1421 O O . CYS A 1 193 ? -7.693 11.783 -8.703 1.00 96.38 193 CYS A O 1
ATOM 1423 N N . ARG A 1 194 ? -7.302 13.701 -9.813 1.00 96.25 194 ARG A N 1
ATOM 1424 C CA . ARG A 1 194 ? -6.129 13.221 -10.546 1.00 96.25 194 ARG A CA 1
ATOM 1425 C C . ARG A 1 194 ? -4.857 13.732 -9.889 1.00 96.25 194 ARG A C 1
ATOM 1427 O O . ARG A 1 194 ? -4.687 14.936 -9.745 1.00 96.25 194 ARG A O 1
ATOM 1434 N N . VAL A 1 195 ? -3.953 12.812 -9.592 1.00 96.31 195 VAL A N 1
ATOM 1435 C CA . VAL A 1 195 ? -2.589 13.065 -9.136 1.00 96.31 195 VAL A CA 1
ATOM 1436 C C . VAL A 1 195 ? -1.641 12.626 -10.236 1.00 96.31 195 VAL A C 1
ATOM 1438 O O . VAL A 1 195 ? -1.624 11.456 -10.618 1.00 96.31 195 VAL A O 1
ATOM 1441 N N . THR A 1 196 ? -0.832 13.548 -10.741 1.00 95.00 196 THR A N 1
ATOM 1442 C CA . THR A 1 196 ? 0.242 13.226 -11.682 1.00 95.00 196 THR A CA 1
ATOM 1443 C C . THR A 1 196 ? 1.591 13.302 -10.975 1.00 95.00 196 THR A C 1
ATOM 1445 O O . THR A 1 196 ? 1.795 14.115 -10.071 1.00 95.00 196 THR A O 1
ATOM 1448 N N . MET A 1 197 ? 2.539 12.467 -11.393 1.00 96.06 197 MET A N 1
ATOM 1449 C CA . MET A 1 197 ? 3.932 12.590 -10.965 1.00 96.06 197 MET A CA 1
ATOM 1450 C C . MET A 1 197 ? 4.518 13.939 -11.382 1.00 96.06 197 MET A C 1
ATOM 1452 O O . MET A 1 197 ? 5.280 14.523 -10.626 1.00 96.06 197 MET A O 1
ATOM 1456 N N . ILE A 1 198 ? 4.124 14.471 -12.541 1.00 94.06 198 ILE A N 1
ATOM 1457 C CA . ILE A 1 198 ? 4.607 15.767 -13.027 1.00 94.06 198 ILE A CA 1
ATOM 1458 C C . ILE A 1 198 ? 4.305 16.885 -12.027 1.00 94.06 198 ILE A C 1
ATOM 1460 O O . ILE A 1 198 ? 5.197 17.660 -11.690 1.00 94.06 198 ILE A O 1
ATOM 1464 N N . ASP A 1 199 ? 3.078 16.936 -11.516 1.00 95.19 199 ASP A N 1
ATOM 1465 C CA . ASP A 1 199 ? 2.642 18.019 -10.633 1.00 95.19 199 ASP A CA 1
ATOM 1466 C C . ASP A 1 199 ? 3.035 17.777 -9.167 1.00 95.19 199 ASP A C 1
ATOM 1468 O O . ASP A 1 199 ? 3.164 18.724 -8.390 1.00 95.19 199 ASP A O 1
ATOM 1472 N N . HIS A 1 200 ? 3.242 16.513 -8.780 1.00 96.69 200 HIS A N 1
ATOM 1473 C CA . HIS A 1 200 ? 3.381 16.117 -7.377 1.00 96.69 200 HIS A CA 1
ATOM 1474 C C . HIS A 1 200 ? 4.629 15.286 -7.053 1.00 96.69 200 HIS A C 1
ATOM 1476 O O . HIS A 1 200 ? 4.684 14.683 -5.982 1.00 96.69 200 HIS A O 1
ATOM 1482 N N . TYR A 1 201 ? 5.649 15.254 -7.918 1.00 95.75 201 TYR A N 1
ATOM 1483 C CA . TYR A 1 201 ? 6.861 14.452 -7.691 1.00 95.75 201 TYR A CA 1
ATOM 1484 C C . TYR A 1 201 ? 7.513 14.709 -6.324 1.00 95.75 201 TYR A C 1
ATOM 1486 O O . TYR A 1 201 ? 7.986 13.771 -5.695 1.00 95.75 201 TYR A O 1
ATOM 1494 N N . ALA A 1 202 ? 7.482 15.947 -5.820 1.00 96.06 202 ALA A N 1
ATOM 1495 C CA . ALA A 1 202 ? 8.075 16.309 -4.531 1.00 96.06 202 ALA A CA 1
ATOM 1496 C C . ALA A 1 202 ? 7.403 15.637 -3.312 1.00 96.06 202 ALA A C 1
ATOM 1498 O O . ALA A 1 202 ? 8.000 15.579 -2.239 1.00 96.06 202 ALA A O 1
ATOM 1499 N N . GLU A 1 203 ? 6.178 15.126 -3.469 1.00 96.25 203 GLU A N 1
ATOM 1500 C CA . GLU A 1 203 ? 5.449 14.351 -2.451 1.00 96.25 203 GLU A CA 1
ATOM 1501 C C . GLU A 1 203 ? 5.706 12.834 -2.578 1.00 96.25 203 GLU A C 1
ATOM 1503 O O . GLU A 1 203 ? 5.201 12.038 -1.780 1.00 96.25 203 GLU A O 1
ATOM 1508 N N . MET A 1 204 ? 6.464 12.418 -3.598 1.00 97.25 204 MET A N 1
ATOM 1509 C CA . MET A 1 204 ? 6.741 11.023 -3.923 1.00 97.25 204 MET A CA 1
ATOM 1510 C C . MET A 1 204 ? 8.185 10.643 -3.587 1.00 97.25 204 MET A C 1
ATOM 1512 O O . MET A 1 204 ? 9.100 11.463 -3.555 1.00 97.25 204 MET A O 1
ATOM 1516 N N . GLN A 1 205 ? 8.393 9.353 -3.363 1.00 96.50 205 GLN A N 1
ATOM 1517 C CA . GLN A 1 205 ? 9.697 8.729 -3.173 1.00 96.50 205 GLN A CA 1
ATOM 1518 C C . GLN A 1 205 ? 9.783 7.469 -4.028 1.00 96.50 205 GLN A C 1
ATOM 1520 O O . GLN A 1 205 ? 8.776 6.812 -4.289 1.00 96.50 205 GLN A O 1
ATOM 1525 N N . VAL A 1 206 ? 10.988 7.119 -4.448 1.00 94.12 206 VAL A N 1
ATOM 1526 C CA . VAL A 1 206 ? 11.284 5.914 -5.215 1.00 94.12 206 VAL A CA 1
ATOM 1527 C C . VAL A 1 206 ? 12.194 5.002 -4.407 1.00 94.12 206 VAL A C 1
ATOM 1529 O O . VAL A 1 206 ? 13.055 5.464 -3.660 1.00 94.12 206 VAL A O 1
ATOM 1532 N N . PHE A 1 207 ? 11.982 3.696 -4.521 1.00 88.88 207 PHE A N 1
ATOM 1533 C CA . PHE A 1 207 ? 12.880 2.713 -3.937 1.00 88.88 207 PHE A CA 1
ATOM 1534 C C . PHE A 1 207 ? 14.055 2.454 -4.885 1.00 88.88 207 PHE A C 1
ATOM 1536 O O . PHE A 1 207 ? 13.867 1.894 -5.966 1.00 88.88 207 PHE A O 1
ATOM 1543 N N . ALA A 1 208 ? 15.256 2.854 -4.473 1.00 77.44 208 ALA A N 1
ATOM 1544 C CA . ALA A 1 208 ? 16.505 2.689 -5.211 1.00 77.44 208 ALA A CA 1
ATOM 1545 C C . ALA A 1 208 ? 17.662 2.456 -4.234 1.00 77.44 208 ALA A C 1
ATOM 1547 O O . ALA A 1 208 ? 17.618 2.917 -3.099 1.00 77.44 208 ALA A O 1
ATOM 1548 N N . ASN A 1 209 ? 18.700 1.722 -4.648 1.00 74.69 209 ASN A N 1
ATOM 1549 C CA . ASN A 1 209 ? 19.882 1.473 -3.805 1.00 74.69 209 ASN A CA 1
ATOM 1550 C C . ASN A 1 209 ? 19.533 0.946 -2.393 1.00 74.69 209 ASN A C 1
ATOM 1552 O O . ASN A 1 209 ? 20.109 1.380 -1.394 1.00 74.69 209 ASN A O 1
ATOM 1556 N N . GLU A 1 210 ? 18.546 0.045 -2.315 1.00 81.12 210 GLU A N 1
ATOM 1557 C CA . GLU A 1 210 ? 18.024 -0.541 -1.067 1.00 81.12 210 GLU A CA 1
ATOM 1558 C C . GLU A 1 210 ? 17.389 0.462 -0.082 1.00 81.12 210 GLU A C 1
ATOM 1560 O O . GLU A 1 210 ? 17.122 0.115 1.068 1.00 81.12 210 GLU A O 1
ATOM 1565 N N . ASN A 1 211 ? 17.110 1.694 -0.514 1.00 87.75 211 ASN A N 1
ATOM 1566 C CA . ASN A 1 211 ? 16.546 2.752 0.316 1.00 87.75 211 ASN A CA 1
ATOM 1567 C C . ASN A 1 211 ? 15.410 3.494 -0.395 1.00 87.75 211 ASN A C 1
ATOM 1569 O O . ASN A 1 211 ? 15.256 3.447 -1.613 1.00 87.75 211 ASN A O 1
ATOM 1573 N N . TRP A 1 212 ? 14.593 4.191 0.392 1.00 92.38 212 TRP A N 1
ATOM 1574 C CA . TRP A 1 212 ? 13.636 5.149 -0.147 1.00 92.38 212 TRP A CA 1
ATOM 1575 C C . TRP A 1 212 ? 14.314 6.502 -0.342 1.00 92.38 212 TRP A C 1
ATOM 1577 O O . TRP A 1 212 ? 14.848 7.076 0.609 1.00 92.38 212 TRP A O 1
ATOM 1587 N N . GLU A 1 213 ? 14.268 7.011 -1.566 1.00 93.38 213 GLU A N 1
ATOM 1588 C CA . GLU A 1 213 ? 14.847 8.291 -1.956 1.00 93.38 213 GLU A CA 1
ATOM 1589 C C . GLU A 1 213 ? 13.726 9.233 -2.433 1.00 93.38 213 GLU A C 1
ATOM 1591 O O . GLU A 1 213 ? 12.870 8.808 -3.214 1.00 93.38 213 GLU A O 1
ATOM 1596 N N . PRO A 1 214 ? 13.674 10.502 -1.984 1.00 95.19 214 PRO A N 1
ATOM 1597 C CA . PRO A 1 214 ? 12.706 11.469 -2.494 1.00 95.19 214 PRO A CA 1
ATOM 1598 C C . PRO A 1 214 ? 12.851 11.653 -4.002 1.00 95.19 214 PRO A C 1
ATOM 1600 O O . PRO A 1 214 ? 13.966 11.765 -4.520 1.00 95.19 214 PRO A O 1
ATOM 1603 N N . LEU A 1 215 ? 11.728 11.735 -4.706 1.00 94.50 215 LEU A N 1
ATOM 1604 C CA . LEU A 1 215 ? 11.752 11.968 -6.136 1.00 94.50 215 LEU A CA 1
ATOM 1605 C C . LEU A 1 215 ? 12.090 13.441 -6.410 1.00 94.50 215 LEU A C 1
ATOM 1607 O O . LEU A 1 215 ? 11.527 14.356 -5.812 1.00 94.50 215 LEU A O 1
ATOM 1611 N N . THR A 1 216 ? 13.045 13.679 -7.308 1.00 91.62 216 THR A N 1
ATOM 1612 C CA . THR A 1 216 ? 13.529 15.034 -7.653 1.00 91.62 216 THR A CA 1
ATOM 1613 C C . THR A 1 216 ? 13.170 15.454 -9.076 1.00 91.62 216 THR A C 1
ATOM 1615 O O . THR A 1 216 ? 13.406 16.598 -9.464 1.00 91.62 216 THR A O 1
ATOM 1618 N N . THR A 1 217 ? 12.578 14.539 -9.840 1.00 91.88 217 THR A N 1
ATOM 1619 C CA . THR A 1 217 ? 12.227 14.681 -11.251 1.00 91.88 217 THR A CA 1
ATOM 1620 C C . THR A 1 217 ? 10.761 14.328 -11.469 1.00 91.88 217 THR A C 1
ATOM 1622 O O . THR A 1 217 ? 10.156 13.595 -10.695 1.00 91.88 217 THR A O 1
ATOM 1625 N N . THR A 1 218 ? 10.185 14.824 -12.558 1.00 94.06 218 THR A N 1
ATOM 1626 C CA . THR A 1 218 ? 8.774 14.617 -12.929 1.00 94.06 218 THR A CA 1
ATOM 1627 C C . THR A 1 218 ? 8.493 13.259 -13.584 1.00 94.06 218 THR A C 1
ATOM 1629 O O . THR A 1 218 ? 7.350 12.954 -13.928 1.00 94.06 218 THR A O 1
ATOM 1632 N N . SER A 1 219 ? 9.537 12.462 -13.793 1.00 93.88 219 SER A N 1
ATOM 1633 C CA . SER A 1 219 ? 9.524 11.179 -14.489 1.00 93.88 219 SER A CA 1
ATOM 1634 C C . SER A 1 219 ? 10.636 10.279 -13.945 1.00 93.88 219 SER A C 1
ATOM 1636 O O . SER A 1 219 ? 11.615 10.771 -13.369 1.00 93.88 219 SER A O 1
ATOM 1638 N N . VAL A 1 220 ? 10.504 8.973 -14.158 1.00 91.25 220 VAL A N 1
ATOM 1639 C CA . VAL A 1 220 ? 11.462 7.940 -13.748 1.00 91.25 220 VAL A CA 1
ATOM 1640 C C . VAL A 1 220 ? 11.836 7.062 -14.937 1.00 91.25 220 VAL A C 1
ATOM 1642 O O . VAL A 1 220 ? 10.994 6.733 -15.760 1.00 91.25 220 VAL A O 1
ATOM 1645 N N . GLY A 1 221 ? 13.105 6.681 -15.016 1.00 87.62 221 GLY A N 1
ATOM 1646 C CA . GLY A 1 221 ? 13.641 5.757 -16.016 1.00 87.62 221 GLY A CA 1
ATOM 1647 C C . GLY A 1 221 ? 14.645 4.815 -15.367 1.00 87.62 221 GLY A C 1
ATOM 1648 O O . GLY A 1 221 ? 14.617 4.622 -14.150 1.00 87.62 221 GLY A O 1
ATOM 1649 N N . VAL A 1 222 ? 15.598 4.286 -16.130 1.00 84.00 222 VAL A N 1
ATOM 1650 C CA . VAL A 1 222 ? 16.776 3.603 -15.563 1.00 84.00 222 VAL A CA 1
ATOM 1651 C C . VAL A 1 222 ? 17.493 4.539 -14.561 1.00 84.00 222 VAL A C 1
ATOM 1653 O O . VAL A 1 222 ? 17.739 5.698 -14.897 1.00 84.00 222 VAL A O 1
ATOM 1656 N N . PRO A 1 223 ? 17.853 4.092 -13.336 1.00 83.44 223 PRO A N 1
ATOM 1657 C CA . PRO A 1 223 ? 17.831 2.717 -12.819 1.00 83.44 223 PRO A CA 1
ATOM 1658 C C . PRO A 1 223 ? 16.559 2.328 -12.040 1.00 83.44 223 PRO A C 1
ATOM 1660 O O . PRO A 1 223 ? 16.533 1.270 -11.422 1.00 83.44 223 PRO A O 1
ATOM 1663 N N . TYR A 1 224 ? 15.530 3.172 -12.019 1.00 86.94 224 TYR A N 1
ATOM 1664 C CA . TYR A 1 224 ? 14.335 3.016 -11.182 1.00 86.94 224 TYR A CA 1
ATOM 1665 C C . TYR A 1 224 ? 13.285 2.052 -11.734 1.00 86.94 224 TYR A C 1
ATOM 1667 O O . TYR A 1 224 ? 12.363 1.679 -11.002 1.00 86.94 224 TYR A O 1
ATOM 1675 N N . TYR A 1 225 ? 13.397 1.647 -13.001 1.00 86.25 225 TYR A N 1
ATOM 1676 C CA . TYR A 1 225 ? 12.572 0.567 -13.533 1.00 86.25 225 TYR A CA 1
ATOM 1677 C C . TYR A 1 225 ? 12.636 -0.657 -12.631 1.00 86.25 225 TYR A C 1
ATOM 1679 O O . TYR A 1 225 ? 13.670 -0.961 -12.034 1.00 86.25 225 TYR A O 1
ATOM 1687 N N . TYR A 1 226 ? 11.512 -1.359 -12.531 1.00 82.19 226 TYR A N 1
ATOM 1688 C CA . TYR A 1 226 ? 11.347 -2.509 -11.644 1.00 82.19 226 TYR A CA 1
ATOM 1689 C C . TYR A 1 226 ? 11.409 -2.170 -10.144 1.00 82.19 226 TYR A C 1
ATOM 1691 O O . TYR A 1 226 ? 11.297 -3.058 -9.298 1.00 82.19 226 TYR A O 1
ATOM 1699 N N . GLY A 1 227 ? 11.543 -0.890 -9.800 1.00 86.25 227 GLY A N 1
ATOM 1700 C CA . GLY A 1 227 ? 11.413 -0.382 -8.447 1.00 86.25 227 GLY A CA 1
ATOM 1701 C C . GLY A 1 227 ? 9.958 -0.147 -8.050 1.00 86.25 227 GLY A C 1
ATOM 1702 O O . GLY A 1 227 ? 8.999 -0.688 -8.609 1.00 86.25 227 GLY A O 1
ATOM 1703 N N . SER A 1 228 ? 9.783 0.691 -7.037 1.00 91.12 228 SER A N 1
ATOM 1704 C CA . SER A 1 228 ? 8.467 1.131 -6.584 1.00 91.12 228 SER A CA 1
ATOM 1705 C C . SER A 1 228 ? 8.483 2.617 -6.299 1.00 91.12 228 SER A C 1
ATOM 1707 O O . SER A 1 228 ? 9.441 3.131 -5.726 1.00 91.12 228 SER A O 1
ATOM 1709 N N . VAL A 1 229 ? 7.399 3.289 -6.659 1.00 94.25 229 VAL A N 1
ATOM 1710 C CA . VAL A 1 229 ? 7.114 4.654 -6.230 1.00 94.25 229 VAL A CA 1
ATOM 1711 C C . VAL A 1 229 ? 6.140 4.599 -5.062 1.00 94.25 229 VAL A C 1
ATOM 1713 O O . VAL A 1 229 ? 5.207 3.794 -5.057 1.00 94.25 229 VAL A O 1
ATOM 1716 N N . SER A 1 230 ? 6.370 5.424 -4.050 1.00 95.69 230 SER A N 1
ATOM 1717 C CA . SER A 1 230 ? 5.534 5.511 -2.861 1.00 95.69 230 SER A CA 1
ATOM 1718 C C . SER A 1 230 ? 5.236 6.956 -2.507 1.00 95.69 230 SER A C 1
ATOM 1720 O O . SER A 1 230 ? 6.081 7.832 -2.667 1.00 95.69 230 SER A O 1
ATOM 1722 N N . PHE A 1 231 ? 4.027 7.212 -2.023 1.00 96.56 231 PHE A N 1
ATOM 1723 C CA . PHE A 1 231 ? 3.611 8.517 -1.526 1.00 96.56 231 PHE A CA 1
ATOM 1724 C C . PHE A 1 231 ? 2.505 8.356 -0.491 1.00 96.56 231 PHE A C 1
ATOM 1726 O O . PHE A 1 231 ? 1.732 7.394 -0.506 1.00 96.56 231 PHE A O 1
ATOM 1733 N N . ARG A 1 232 ? 2.429 9.307 0.438 1.00 96.25 232 ARG A N 1
ATOM 1734 C CA . ARG A 1 232 ? 1.431 9.298 1.505 1.00 96.25 232 ARG A CA 1
ATOM 1735 C C . ARG A 1 232 ? 0.331 10.289 1.184 1.00 96.25 232 ARG A C 1
ATOM 1737 O O . ARG A 1 232 ? 0.613 11.465 0.995 1.00 96.25 232 ARG A O 1
ATOM 1744 N N . LEU A 1 233 ? -0.917 9.828 1.176 1.00 96.00 233 LEU A N 1
ATOM 1745 C CA . LEU A 1 233 ? -2.055 10.693 0.889 1.00 96.00 233 LEU A CA 1
ATOM 1746 C C . LEU A 1 233 ? -2.185 11.802 1.930 1.00 96.00 233 LEU A C 1
ATOM 1748 O O . LEU A 1 233 ? -2.066 11.584 3.137 1.00 96.00 233 LEU A O 1
ATOM 1752 N N . ASN A 1 234 ? -2.463 12.996 1.436 1.00 93.81 234 ASN A N 1
ATOM 1753 C CA . ASN A 1 234 ? -2.689 14.207 2.203 1.00 93.81 234 ASN A CA 1
ATOM 1754 C C . ASN A 1 234 ? -3.653 15.108 1.411 1.00 93.81 234 ASN A C 1
ATOM 1756 O O . ASN A 1 234 ? -4.066 14.757 0.305 1.00 93.81 234 ASN A O 1
ATOM 1760 N N . ASP A 1 235 ? -4.014 16.256 1.979 1.00 91.25 235 ASP A N 1
ATOM 1761 C CA . ASP A 1 235 ? -4.949 17.191 1.341 1.00 91.25 235 ASP A CA 1
ATOM 1762 C C . ASP A 1 235 ? -4.358 17.862 0.083 1.00 91.25 235 ASP A C 1
ATOM 1764 O O . ASP A 1 235 ? -5.103 18.308 -0.782 1.00 91.25 235 ASP A O 1
ATOM 1768 N N . THR A 1 236 ? -3.024 17.885 -0.057 1.00 92.81 236 THR A N 1
ATOM 1769 C CA . THR A 1 236 ? -2.329 18.375 -1.261 1.00 92.81 236 THR A CA 1
ATOM 1770 C C . THR A 1 236 ? -2.531 17.430 -2.446 1.00 92.81 236 THR A C 1
ATOM 1772 O O . THR A 1 236 ? -2.794 17.884 -3.555 1.00 92.81 236 THR A O 1
ATOM 1775 N N . LEU A 1 237 ? -2.396 16.121 -2.216 1.00 94.81 237 LEU A N 1
ATOM 1776 C CA . LEU A 1 237 ? -2.546 15.089 -3.243 1.00 94.81 237 LEU A CA 1
ATOM 1777 C C . LEU A 1 237 ? -4.015 14.776 -3.521 1.00 94.81 237 LEU A C 1
ATOM 1779 O O . LEU A 1 237 ? -4.404 14.600 -4.666 1.00 94.81 237 LEU A O 1
ATOM 1783 N N . PHE A 1 238 ? -4.840 14.685 -2.480 1.00 94.94 238 PHE A N 1
ATOM 1784 C CA . PHE A 1 238 ? -6.254 14.362 -2.618 1.00 94.94 238 PHE A CA 1
ATOM 1785 C C . PHE A 1 238 ? -7.087 15.302 -1.737 1.00 94.94 238 PHE A C 1
ATOM 1787 O O . PHE A 1 238 ? -7.362 14.982 -0.577 1.00 94.94 238 PHE A O 1
ATOM 1794 N N . PRO A 1 239 ? -7.499 16.466 -2.275 1.00 93.75 239 PRO A N 1
ATOM 1795 C CA . PRO A 1 239 ? -8.279 17.446 -1.532 1.00 93.75 239 PRO A CA 1
ATOM 1796 C C . PRO A 1 239 ? -9.570 16.850 -0.968 1.00 93.75 239 PRO A C 1
ATOM 1798 O O . PRO A 1 239 ? -10.355 16.232 -1.687 1.00 93.75 239 PRO A O 1
ATOM 1801 N N . GLY A 1 240 ? -9.800 17.042 0.329 1.00 91.19 240 GLY A N 1
ATOM 1802 C CA . GLY A 1 240 ? -10.946 16.479 1.042 1.00 91.19 240 GLY A CA 1
ATOM 1803 C C . GLY A 1 240 ? -10.764 15.031 1.507 1.00 91.19 240 GLY A C 1
ATOM 1804 O O . GLY A 1 240 ? -11.691 14.474 2.107 1.00 91.19 240 GLY A O 1
ATOM 1805 N N . TYR A 1 241 ? -9.588 14.428 1.296 1.00 93.88 241 TYR A N 1
ATOM 1806 C CA . TYR A 1 241 ? -9.279 13.076 1.752 1.00 93.88 241 TYR A CA 1
ATOM 1807 C C . TYR A 1 241 ? -9.437 12.929 3.269 1.00 93.88 241 TYR A C 1
ATOM 1809 O O . TYR A 1 241 ? -8.821 13.623 4.078 1.00 93.88 241 TYR A O 1
ATOM 1817 N N . LYS A 1 242 ? -10.244 11.944 3.664 1.00 92.12 242 LYS A N 1
ATOM 1818 C CA . LYS A 1 242 ? -10.434 11.530 5.058 1.00 92.12 242 LYS A CA 1
ATOM 1819 C C . LYS A 1 242 ? -9.817 10.150 5.269 1.00 92.12 242 LYS A C 1
ATOM 1821 O O . LYS A 1 242 ? -10.348 9.182 4.709 1.00 92.12 242 LYS A O 1
ATOM 1826 N N . PRO A 1 243 ? -8.748 10.030 6.076 1.00 92.31 243 PRO A N 1
ATOM 1827 C CA . PRO A 1 243 ? -8.139 8.747 6.392 1.00 92.31 243 PRO A CA 1
ATOM 1828 C C . PRO A 1 243 ? -9.143 7.712 6.903 1.00 92.31 243 PRO A C 1
ATOM 1830 O O . PRO A 1 243 ? -10.113 8.052 7.580 1.00 92.31 243 PRO A O 1
ATOM 1833 N N . GLY A 1 244 ? -8.913 6.440 6.567 1.00 87.25 244 GLY A N 1
ATOM 1834 C CA . GLY A 1 244 ? -9.735 5.292 6.966 1.00 87.25 244 GLY A CA 1
ATOM 1835 C C . GLY A 1 244 ? -11.170 5.260 6.438 1.00 87.25 244 GLY A C 1
ATOM 1836 O O . GLY A 1 244 ? -11.972 4.475 6.951 1.00 87.25 244 GLY A O 1
ATOM 1837 N N . ASN A 1 245 ? -11.518 6.109 5.470 1.00 92.19 245 ASN A N 1
ATOM 1838 C CA . ASN A 1 245 ? -12.679 5.896 4.606 1.00 92.19 245 ASN A CA 1
ATOM 1839 C C . ASN A 1 245 ? -12.288 4.990 3.436 1.00 92.19 245 ASN A C 1
ATOM 1841 O O . ASN A 1 245 ? -11.120 4.931 3.059 1.00 92.19 245 ASN A O 1
ATOM 1845 N N . LYS A 1 246 ? -13.268 4.284 2.865 1.00 94.56 246 LYS A N 1
ATOM 1846 C CA . LYS A 1 246 ? -13.049 3.485 1.660 1.00 94.56 246 LYS A CA 1
ATOM 1847 C C . LYS A 1 246 ? -13.055 4.396 0.431 1.00 94.56 246 LYS A C 1
ATOM 1849 O O . LYS A 1 246 ? -14.020 5.127 0.241 1.00 94.56 246 LYS A O 1
ATOM 1854 N N . TYR A 1 247 ? -12.037 4.270 -0.408 1.00 96.38 247 TYR A N 1
ATOM 1855 C CA . TYR A 1 247 ? -11.926 4.916 -1.713 1.00 96.38 247 TYR A CA 1
ATOM 1856 C C . TYR A 1 247 ? -11.571 3.889 -2.788 1.00 96.38 247 TYR A C 1
ATOM 1858 O O . TYR A 1 247 ? -11.196 2.744 -2.505 1.00 96.38 247 TYR A O 1
ATOM 1866 N N . TYR A 1 248 ? -11.673 4.327 -4.031 1.00 96.81 248 TYR A N 1
ATOM 1867 C CA . TYR A 1 248 ? -11.272 3.607 -5.225 1.00 96.81 248 TYR A CA 1
ATOM 1868 C C . TYR A 1 248 ? -10.201 4.418 -5.932 1.00 96.81 248 TYR A C 1
ATOM 1870 O O . TYR A 1 248 ? -10.232 5.646 -5.919 1.00 96.81 248 TYR A O 1
ATOM 1878 N N . ALA A 1 249 ? -9.256 3.735 -6.552 1.00 96.69 249 ALA A N 1
ATOM 1879 C CA . ALA A 1 249 ? -8.229 4.382 -7.332 1.00 96.69 249 ALA A CA 1
ATOM 1880 C C . ALA A 1 249 ? -7.904 3.571 -8.573 1.00 96.69 249 ALA A C 1
ATOM 1882 O O . ALA A 1 249 ? -8.127 2.359 -8.619 1.00 96.69 249 ALA A O 1
ATOM 1883 N N . ARG A 1 250 ? -7.358 4.247 -9.573 1.00 94.50 250 ARG A N 1
ATOM 1884 C CA . ARG A 1 250 ? -6.721 3.607 -10.717 1.00 94.50 250 ARG A CA 1
ATOM 1885 C C . ARG A 1 250 ? -5.433 4.332 -11.055 1.00 94.50 250 ARG A C 1
ATOM 1887 O O . ARG A 1 250 ? -5.351 5.534 -10.844 1.00 94.50 250 ARG A O 1
ATOM 1894 N N . TYR A 1 251 ? -4.447 3.621 -11.574 1.00 94.56 251 TYR A N 1
ATOM 1895 C CA . TYR A 1 251 ? -3.195 4.225 -12.014 1.00 94.56 251 TYR A CA 1
ATOM 1896 C C . TYR A 1 251 ? -2.798 3.738 -13.402 1.00 94.56 251 TYR A C 1
ATOM 1898 O O . TYR A 1 251 ? -3.213 2.653 -13.814 1.00 94.56 251 TYR A O 1
ATOM 1906 N N . ALA A 1 252 ? -2.006 4.548 -14.091 1.00 93.00 252 ALA A N 1
ATOM 1907 C CA . ALA A 1 252 ? -1.376 4.229 -15.363 1.00 93.00 252 ALA A CA 1
ATOM 1908 C C . ALA A 1 252 ? -0.005 4.914 -15.433 1.00 93.00 252 ALA A C 1
ATOM 1910 O O . ALA A 1 252 ? 0.247 5.895 -14.724 1.00 93.00 252 ALA A O 1
ATOM 1911 N N . TRP A 1 253 ? 0.863 4.389 -16.285 1.00 92.56 253 TRP A N 1
ATOM 1912 C CA . TRP A 1 253 ? 2.136 5.004 -16.642 1.00 92.56 253 TRP A CA 1
ATOM 1913 C C . TRP A 1 253 ? 2.043 5.523 -18.070 1.00 92.56 253 TRP A C 1
ATOM 1915 O O . TRP A 1 253 ? 1.306 4.955 -18.875 1.00 92.56 253 TRP A O 1
ATOM 1925 N N . TYR A 1 254 ? 2.726 6.623 -18.361 1.00 90.38 254 TYR A N 1
ATOM 1926 C CA . TYR A 1 254 ? 2.837 7.129 -19.722 1.00 90.38 254 TYR A CA 1
ATOM 1927 C C . TYR A 1 254 ? 4.247 7.619 -20.017 1.00 90.38 254 TYR A C 1
ATOM 1929 O O . TYR A 1 254 ? 4.936 8.120 -19.124 1.00 90.38 254 TYR A O 1
ATOM 1937 N N . ASP A 1 255 ? 4.652 7.451 -21.267 1.00 84.88 255 ASP A N 1
ATOM 1938 C CA . ASP A 1 255 ? 5.950 7.861 -21.795 1.00 84.88 255 ASP A CA 1
ATOM 1939 C C . ASP A 1 255 ? 5.959 9.347 -22.210 1.00 84.88 255 ASP A C 1
ATOM 1941 O O . ASP A 1 255 ? 4.966 10.080 -22.105 1.00 84.88 255 ASP A O 1
ATOM 1945 N N . SER A 1 256 ? 7.098 9.807 -22.727 1.00 71.25 256 SER A N 1
ATOM 1946 C CA . SER A 1 256 ? 7.264 11.169 -23.243 1.00 71.25 256 SER A CA 1
ATOM 1947 C C . SER A 1 256 ? 6.416 11.461 -24.498 1.00 71.25 256 SER A C 1
ATOM 1949 O O . SER A 1 256 ? 6.144 12.629 -24.804 1.00 71.25 256 SER A O 1
ATOM 1951 N N . SER A 1 257 ? 5.957 10.416 -25.197 1.00 71.56 257 SER A N 1
ATOM 1952 C CA . SER A 1 257 ? 5.090 10.495 -26.375 1.00 71.56 257 SER A CA 1
ATOM 1953 C C . SER A 1 257 ? 3.597 10.615 -26.022 1.00 71.56 257 SER A C 1
ATOM 1955 O O . SER A 1 257 ? 2.779 10.983 -26.872 1.00 71.56 257 SER A O 1
ATOM 1957 N N . GLY A 1 258 ? 3.247 10.398 -24.749 1.00 68.69 258 GLY A N 1
ATOM 1958 C CA . GLY A 1 258 ? 1.885 10.442 -24.229 1.00 68.69 258 GLY A CA 1
ATOM 1959 C C . GLY A 1 258 ? 1.110 9.138 -24.428 1.00 68.69 258 GLY A C 1
ATOM 1960 O O . GLY A 1 258 ? -0.119 9.145 -24.294 1.00 68.69 258 GLY A O 1
ATOM 1961 N N . ALA A 1 259 ? 1.790 8.039 -24.758 1.00 71.56 259 ALA A N 1
ATOM 1962 C CA . ALA A 1 259 ? 1.207 6.707 -24.789 1.00 71.56 259 ALA A CA 1
ATOM 1963 C C . ALA A 1 259 ? 0.965 6.227 -23.353 1.00 71.56 259 ALA A C 1
ATOM 1965 O O . ALA A 1 259 ? 1.866 6.258 -22.524 1.00 71.56 259 ALA A O 1
ATOM 1966 N N . TYR A 1 260 ? -0.268 5.817 -23.047 1.00 78.69 260 TYR A N 1
ATOM 1967 C CA . TYR A 1 260 ? -0.640 5.304 -21.729 1.00 78.69 260 TYR A CA 1
ATOM 1968 C C . TYR A 1 260 ? -0.641 3.782 -21.733 1.00 78.69 260 TYR A C 1
ATOM 1970 O O . TYR A 1 260 ? -1.240 3.165 -22.616 1.00 78.69 260 TYR A O 1
ATOM 1978 N N . ASP A 1 261 ? -0.099 3.203 -20.670 1.00 79.50 261 ASP A N 1
ATOM 1979 C CA . ASP A 1 261 ? -0.410 1.836 -20.279 1.00 79.50 261 ASP A CA 1
ATOM 1980 C C . ASP A 1 261 ? -1.893 1.682 -19.901 1.00 79.50 261 ASP A C 1
ATOM 1982 O O . ASP A 1 261 ? -2.600 2.637 -19.552 1.00 79.50 261 ASP A O 1
ATOM 1986 N N . ASP A 1 262 ? -2.364 0.435 -19.909 1.00 86.06 262 ASP A N 1
ATOM 1987 C CA . ASP A 1 262 ? -3.697 0.093 -19.425 1.00 86.06 262 ASP A CA 1
ATOM 1988 C C . ASP A 1 262 ? -3.896 0.522 -17.961 1.00 86.06 262 ASP A C 1
ATOM 1990 O O . ASP A 1 262 ? -3.083 0.250 -17.073 1.00 86.06 262 ASP A O 1
ATOM 1994 N N . TRP A 1 263 ? -5.052 1.127 -17.678 1.00 91.00 263 TRP A N 1
ATOM 1995 C CA . TRP A 1 263 ? -5.419 1.536 -16.325 1.00 91.00 263 TRP A CA 1
ATOM 1996 C C . TRP A 1 263 ? -5.588 0.342 -15.383 1.00 91.00 263 TRP A C 1
ATOM 1998 O O . TRP A 1 263 ? -6.361 -0.587 -15.631 1.00 91.00 263 TRP A O 1
ATOM 2008 N N . ILE A 1 264 ? -4.956 0.428 -14.215 1.00 90.44 264 ILE A N 1
ATOM 2009 C CA . ILE A 1 264 ? -5.031 -0.588 -13.168 1.00 90.44 264 ILE A CA 1
ATOM 2010 C C . ILE A 1 264 ? -5.809 -0.055 -11.968 1.00 90.44 264 ILE A C 1
ATOM 2012 O O . ILE A 1 264 ? -5.355 0.860 -11.290 1.00 90.44 264 ILE A O 1
ATOM 2016 N N . GLY A 1 265 ? -6.958 -0.668 -11.667 1.00 91.69 265 GLY A N 1
ATOM 2017 C CA . GLY A 1 265 ? -7.815 -0.296 -10.536 1.00 91.69 265 GLY A CA 1
ATOM 2018 C C . GLY A 1 265 ? -7.534 -1.048 -9.226 1.00 91.69 265 GLY A C 1
ATOM 2019 O O . GLY A 1 265 ? -7.174 -2.229 -9.234 1.00 91.69 265 GLY A O 1
ATOM 2020 N N . PHE A 1 266 ? -7.770 -0.380 -8.095 1.00 93.00 266 PHE A N 1
ATOM 2021 C CA . PHE A 1 266 ? -7.783 -0.944 -6.743 1.00 93.00 266 PHE A CA 1
ATOM 2022 C C . PHE A 1 266 ? -8.739 -0.163 -5.818 1.00 93.00 266 PHE A C 1
ATOM 2024 O O . PHE A 1 266 ? -9.194 0.930 -6.142 1.00 93.00 266 PHE A O 1
ATOM 2031 N N . SER A 1 267 ? -9.071 -0.721 -4.651 1.00 94.38 267 SER A N 1
ATOM 2032 C CA . SER A 1 267 ? -9.824 -0.015 -3.600 1.00 94.38 267 SER A CA 1
ATOM 2033 C C . SER A 1 267 ? -9.077 -0.094 -2.282 1.00 94.38 267 SER A C 1
ATOM 2035 O O . SER A 1 267 ? -8.447 -1.117 -2.015 1.00 94.38 267 SER A O 1
ATOM 2037 N N . PHE A 1 268 ? -9.178 0.933 -1.445 1.00 93.94 268 PHE A N 1
ATOM 2038 C CA . PHE A 1 268 ? -8.402 1.017 -0.214 1.00 93.94 268 PHE A CA 1
ATOM 2039 C C . PHE A 1 268 ? -9.143 1.765 0.888 1.00 93.94 268 PHE A C 1
ATOM 2041 O O . PHE A 1 268 ? -10.016 2.585 0.625 1.00 93.94 268 PHE A O 1
ATOM 2048 N N . ALA A 1 269 ? -8.784 1.466 2.133 1.00 91.50 269 ALA A N 1
ATOM 2049 C CA . ALA A 1 269 ? -9.144 2.263 3.307 1.00 91.50 269 ALA A CA 1
ATOM 2050 C C . ALA A 1 269 ? -7.928 2.519 4.218 1.00 91.50 269 ALA A C 1
ATOM 2052 O O . ALA A 1 269 ? -8.059 3.063 5.304 1.00 91.50 269 ALA A O 1
ATOM 2053 N N . GLY A 1 270 ? -6.740 2.103 3.792 1.00 90.19 270 GLY A N 1
ATOM 2054 C CA . GLY A 1 270 ? -5.480 2.198 4.517 1.00 90.19 270 GLY A CA 1
ATOM 2055 C C . GLY A 1 270 ? -4.341 1.982 3.529 1.00 90.19 270 GLY A C 1
ATOM 2056 O O . GLY A 1 270 ? -4.558 2.138 2.326 1.00 90.19 270 GLY A O 1
ATOM 2057 N N . ASP A 1 271 ? -3.164 1.614 4.024 1.00 91.81 271 ASP A N 1
ATOM 2058 C CA . ASP A 1 271 ? -1.980 1.427 3.186 1.00 91.81 271 ASP A CA 1
ATOM 2059 C C . ASP A 1 271 ? -2.202 0.402 2.066 1.00 91.81 271 ASP A C 1
ATOM 2061 O O . ASP A 1 271 ? -2.856 -0.631 2.244 1.00 91.81 271 ASP A O 1
ATOM 2065 N N . VAL A 1 272 ? -1.627 0.700 0.904 1.00 89.62 272 VAL A N 1
ATOM 2066 C CA . VAL A 1 272 ? -1.663 -0.147 -0.285 1.00 89.62 272 VAL A CA 1
ATOM 2067 C C . VAL A 1 272 ? -0.247 -0.347 -0.785 1.00 89.62 272 VAL A C 1
ATOM 2069 O O . VAL A 1 272 ? 0.446 0.614 -1.101 1.00 89.62 272 VAL A O 1
ATOM 2072 N N . ALA A 1 273 ? 0.137 -1.606 -0.954 1.00 85.50 273 ALA A N 1
ATOM 2073 C CA . ALA A 1 273 ? 1.271 -1.993 -1.775 1.00 85.50 273 ALA A CA 1
ATOM 2074 C C . ALA A 1 273 ? 0.754 -2.881 -2.909 1.00 85.50 273 ALA A C 1
ATOM 2076 O O . ALA A 1 273 ? 0.185 -3.951 -2.673 1.00 85.50 273 ALA A O 1
ATOM 2077 N N . ALA A 1 274 ? 0.896 -2.420 -4.148 1.00 74.69 274 ALA A N 1
ATOM 2078 C CA . ALA A 1 274 ? 0.510 -3.200 -5.312 1.00 74.69 274 ALA A CA 1
ATOM 2079 C C . ALA A 1 274 ? 1.583 -4.267 -5.597 1.00 74.69 274 ALA A C 1
ATOM 2081 O O . ALA A 1 274 ? 2.575 -4.003 -6.262 1.00 74.69 274 ALA A O 1
ATOM 2082 N N . PHE A 1 275 ? 1.369 -5.497 -5.120 1.00 57.28 275 PHE A N 1
ATOM 2083 C CA . PHE A 1 275 ? 2.282 -6.638 -5.321 1.00 57.28 275 PHE A CA 1
ATOM 2084 C C . PHE A 1 275 ? 2.110 -7.349 -6.674 1.00 57.28 275 PHE A C 1
ATOM 2086 O O . PHE A 1 275 ? 2.267 -8.568 -6.767 1.00 57.28 275 PHE A O 1
ATOM 2093 N N . ARG A 1 276 ? 1.712 -6.635 -7.731 1.00 59.03 276 ARG A N 1
ATOM 2094 C CA . ARG A 1 276 ? 1.598 -7.281 -9.045 1.00 59.03 276 ARG A CA 1
ATOM 2095 C C . ARG A 1 276 ? 3.000 -7.623 -9.565 1.00 59.03 276 ARG A C 1
ATOM 2097 O O . ARG A 1 276 ? 3.912 -6.832 -9.333 1.00 59.03 276 ARG A O 1
ATOM 2104 N N . PRO A 1 277 ? 3.181 -8.768 -10.256 1.00 52.59 277 PRO A N 1
ATOM 2105 C CA . PRO A 1 277 ? 4.437 -9.062 -10.929 1.00 52.59 277 PRO A CA 1
ATOM 2106 C C . PRO A 1 277 ? 4.767 -7.893 -11.843 1.00 52.59 277 PRO A C 1
ATOM 2108 O O . PRO A 1 277 ? 3.919 -7.482 -12.641 1.00 52.59 277 PRO A O 1
ATOM 2111 N N . ILE A 1 278 ? 5.967 -7.342 -11.696 1.00 55.31 278 ILE A N 1
ATOM 2112 C CA . ILE A 1 278 ? 6.443 -6.333 -12.625 1.00 55.31 278 ILE A CA 1
ATOM 2113 C C . ILE A 1 278 ? 6.523 -7.035 -13.979 1.00 55.31 278 ILE A C 1
ATOM 2115 O O . ILE A 1 278 ? 7.217 -8.047 -14.107 1.00 55.31 278 ILE A O 1
ATOM 2119 N N . ARG A 1 279 ? 5.729 -6.578 -14.952 1.00 48.22 279 ARG A N 1
ATOM 2120 C CA . ARG A 1 279 ? 5.821 -7.105 -16.311 1.00 48.22 279 ARG A CA 1
ATOM 2121 C C . ARG A 1 279 ? 7.180 -6.668 -16.840 1.00 48.22 279 ARG A C 1
ATOM 2123 O O . ARG A 1 279 ? 7.401 -5.483 -17.048 1.00 48.22 279 ARG A O 1
ATOM 2130 N N . LEU A 1 280 ? 8.095 -7.622 -16.966 1.00 50.31 280 LEU A N 1
ATOM 2131 C CA . LEU A 1 280 ? 9.245 -7.465 -17.843 1.00 50.31 280 LEU A CA 1
ATOM 2132 C C . LEU A 1 280 ? 8.663 -7.437 -19.262 1.00 50.31 280 LEU A C 1
ATOM 2134 O O . LEU A 1 280 ? 7.873 -8.338 -19.563 1.00 50.31 280 LEU A O 1
ATOM 2138 N N . PRO A 1 281 ? 8.979 -6.453 -20.111 1.00 50.06 281 PRO A N 1
ATOM 2139 C CA . PRO A 1 281 ? 8.641 -6.556 -21.514 1.00 50.06 281 PRO A CA 1
ATOM 2140 C C . PRO A 1 281 ? 9.334 -7.812 -22.037 1.00 50.06 281 PRO A C 1
ATOM 2142 O O . PRO A 1 281 ? 10.558 -7.969 -21.952 1.00 50.06 281 PRO A O 1
ATOM 2145 N N . GLU A 1 282 ? 8.537 -8.771 -22.498 1.00 51.09 282 GLU A N 1
ATOM 2146 C CA . GLU A 1 282 ? 9.058 -9.808 -23.371 1.00 51.09 282 GLU A CA 1
ATOM 2147 C C . GLU A 1 282 ? 9.475 -9.076 -24.645 1.00 51.09 282 GLU A C 1
ATOM 2149 O O . GLU A 1 282 ? 8.638 -8.607 -25.411 1.00 51.09 282 GLU A O 1
ATOM 2154 N N . LYS A 1 283 ? 10.786 -8.914 -24.848 1.00 58.59 283 LYS A N 1
ATOM 2155 C CA . LYS A 1 283 ? 11.313 -8.514 -26.149 1.00 58.59 283 LYS A CA 1
ATOM 2156 C C . LYS A 1 283 ? 11.012 -9.662 -27.113 1.00 58.59 283 LYS A C 1
ATOM 2158 O O . LYS A 1 283 ? 11.804 -10.594 -27.239 1.00 58.59 283 LYS A O 1
ATOM 2163 N N . ASP A 1 284 ? 9.841 -9.606 -27.743 1.00 58.12 284 ASP A N 1
ATOM 2164 C CA . ASP A 1 284 ? 9.335 -10.637 -28.659 1.00 58.12 284 ASP A CA 1
ATOM 2165 C C . ASP A 1 284 ? 10.179 -10.743 -29.940 1.00 58.12 284 ASP A C 1
ATOM 2167 O O . ASP A 1 284 ? 10.118 -11.742 -30.662 1.00 58.12 284 ASP A O 1
ATOM 2171 N N . THR A 1 285 ? 10.990 -9.722 -30.236 1.00 68.56 285 THR A N 1
ATOM 2172 C CA . THR A 1 285 ? 11.770 -9.638 -31.472 1.00 68.56 285 THR A CA 1
ATOM 2173 C C . THR A 1 285 ? 13.192 -9.149 -31.235 1.00 68.56 285 THR A C 1
ATOM 2175 O O . THR A 1 285 ? 13.415 -8.161 -30.540 1.00 68.56 285 THR A O 1
ATOM 2178 N N . LEU A 1 286 ? 14.158 -9.804 -31.881 1.00 81.69 286 LEU A N 1
ATOM 2179 C CA . LEU A 1 286 ? 15.543 -9.338 -31.934 1.00 81.69 286 LEU A CA 1
ATOM 2180 C C . LEU A 1 286 ? 15.638 -8.065 -32.787 1.00 81.69 286 LEU A C 1
ATOM 2182 O O . LEU A 1 286 ? 15.062 -8.001 -33.874 1.00 81.69 286 LEU A O 1
ATOM 2186 N N . GLU A 1 287 ? 16.408 -7.079 -32.332 1.00 86.38 287 GLU A N 1
ATOM 2187 C CA . GLU A 1 287 ? 16.714 -5.887 -33.135 1.00 86.38 287 GLU A CA 1
ATOM 2188 C C . GLU A 1 287 ? 17.747 -6.232 -34.208 1.00 86.38 287 GLU A C 1
ATOM 2190 O O . GLU A 1 287 ? 18.786 -6.827 -33.909 1.00 86.38 287 GLU A O 1
ATOM 2195 N N . MET A 1 288 ? 17.469 -5.861 -35.460 1.00 88.81 288 MET A N 1
ATOM 2196 C CA . MET A 1 288 ? 18.332 -6.170 -36.598 1.00 88.81 288 MET A CA 1
ATOM 2197 C C . MET A 1 288 ? 18.928 -4.901 -37.200 1.00 88.81 288 MET A C 1
ATOM 2199 O O . MET A 1 288 ? 18.197 -3.989 -37.579 1.00 88.81 288 MET A O 1
ATOM 2203 N N . LYS A 1 289 ? 20.252 -4.880 -37.362 1.00 90.81 289 LYS A N 1
ATOM 2204 C CA . LYS A 1 289 ? 20.956 -3.860 -38.140 1.00 90.81 289 LYS A CA 1
ATOM 2205 C C . LYS A 1 289 ? 20.801 -4.143 -39.632 1.00 90.81 289 LYS A C 1
ATOM 2207 O O . LYS A 1 289 ? 20.993 -5.284 -40.076 1.00 90.81 289 LYS A O 1
ATOM 2212 N N . ASP A 1 290 ? 20.520 -3.096 -40.405 1.00 86.62 290 ASP A N 1
ATOM 2213 C CA . ASP A 1 290 ? 20.503 -3.160 -41.867 1.00 86.62 290 ASP A CA 1
ATOM 2214 C C . ASP A 1 290 ? 21.820 -3.719 -42.421 1.00 86.62 290 ASP A C 1
ATOM 2216 O O . ASP A 1 290 ? 22.904 -3.491 -41.873 1.00 86.62 290 ASP A O 1
ATOM 2220 N N . ARG A 1 291 ? 21.729 -4.455 -43.537 1.00 89.81 291 ARG A N 1
ATOM 2221 C CA . ARG A 1 291 ? 22.902 -5.070 -44.166 1.00 89.81 291 ARG A CA 1
ATOM 2222 C C . ARG A 1 291 ? 23.890 -3.996 -44.624 1.00 89.81 291 ARG A C 1
ATOM 2224 O O . ARG A 1 291 ? 23.548 -3.154 -45.451 1.00 89.81 291 ARG A O 1
ATOM 2231 N N . GLY A 1 292 ? 25.125 -4.074 -44.136 1.00 89.38 292 GLY A N 1
ATOM 2232 C CA . GLY A 1 292 ? 26.208 -3.155 -44.495 1.00 89.38 292 GLY A CA 1
ATOM 2233 C C . GLY A 1 292 ? 27.377 -3.852 -45.188 1.00 89.38 292 GLY A C 1
ATOM 2234 O O . GLY A 1 292 ? 27.555 -5.060 -45.043 1.00 89.38 292 GLY A O 1
ATOM 2235 N N . ARG A 1 293 ? 28.192 -3.079 -45.916 1.00 93.75 293 ARG A N 1
ATOM 2236 C CA . ARG A 1 293 ? 29.481 -3.537 -46.459 1.00 93.75 293 ARG A CA 1
ATOM 2237 C C . ARG A 1 293 ? 30.639 -3.066 -45.592 1.00 93.75 293 ARG A C 1
ATOM 2239 O O . ARG A 1 293 ? 30.636 -1.900 -45.196 1.00 93.75 293 ARG A O 1
ATOM 2246 N N . GLN A 1 294 ? 31.575 -3.957 -45.268 1.00 94.38 294 GLN A N 1
ATOM 2247 C CA . GLN A 1 294 ? 32.729 -3.644 -44.417 1.00 94.38 294 GLN A CA 1
ATOM 2248 C C . GLN A 1 294 ? 33.976 -4.454 -44.808 1.00 94.38 294 GLN A C 1
ATOM 2250 O O . GLN A 1 294 ? 33.873 -5.566 -45.320 1.00 94.38 294 GLN A O 1
ATOM 2255 N N . SER A 1 295 ? 35.154 -3.920 -44.489 1.00 94.62 295 SER A N 1
ATOM 2256 C CA . SER A 1 295 ? 36.454 -4.591 -44.610 1.00 94.62 295 SER A CA 1
ATOM 2257 C C . SER A 1 295 ? 37.450 -4.024 -43.599 1.00 94.62 295 SER A C 1
ATOM 2259 O O . SER A 1 295 ? 37.180 -3.017 -42.939 1.00 94.62 295 SER A O 1
ATOM 2261 N N . GLY A 1 296 ? 38.611 -4.667 -43.456 1.00 95.69 296 GLY A N 1
ATOM 2262 C CA . GLY A 1 296 ? 39.602 -4.292 -42.450 1.00 95.69 296 GLY A CA 1
ATOM 2263 C C . GLY A 1 296 ? 39.160 -4.695 -41.043 1.00 95.69 296 GLY A C 1
ATOM 2264 O O . GLY A 1 296 ? 38.598 -5.770 -40.850 1.00 95.69 296 GLY A O 1
ATOM 2265 N N . GLU A 1 297 ? 39.434 -3.866 -40.038 1.00 96.50 297 GLU A N 1
ATOM 2266 C CA . GLU A 1 297 ? 38.998 -4.159 -38.669 1.00 96.50 297 GLU A CA 1
ATOM 2267 C C . GLU A 1 297 ? 37.501 -3.891 -38.487 1.00 96.50 297 GLU A C 1
ATOM 2269 O O . GLU A 1 297 ? 37.030 -2.762 -38.628 1.00 96.50 297 GLU A O 1
ATOM 2274 N N . LEU A 1 298 ? 36.760 -4.935 -38.122 1.00 96.19 298 LEU A N 1
ATOM 2275 C CA . LEU A 1 298 ? 35.338 -4.839 -37.823 1.00 96.19 298 LEU A CA 1
ATOM 2276 C C . LEU A 1 298 ? 35.152 -4.312 -36.397 1.00 96.19 298 LEU A C 1
ATOM 2278 O O . LEU A 1 298 ? 35.595 -4.940 -35.431 1.00 96.19 298 LEU A O 1
ATOM 2282 N N . VAL A 1 299 ? 34.481 -3.167 -36.272 1.00 94.75 299 VAL A N 1
ATOM 2283 C CA . VAL A 1 299 ? 34.084 -2.568 -34.990 1.00 94.75 299 VAL A CA 1
ATOM 2284 C C . VAL A 1 299 ? 32.591 -2.775 -34.811 1.00 94.75 299 VAL A C 1
ATOM 2286 O O . VAL A 1 299 ? 31.792 -2.285 -35.610 1.00 94.75 299 VAL A O 1
ATOM 2289 N N . ILE A 1 300 ? 32.215 -3.514 -33.770 1.00 95.75 300 ILE A N 1
ATOM 2290 C CA . ILE A 1 300 ? 30.844 -3.979 -33.587 1.00 95.75 300 ILE A CA 1
ATOM 2291 C C . ILE A 1 300 ? 30.304 -3.526 -32.234 1.00 95.75 300 ILE A C 1
ATOM 2293 O O . ILE A 1 300 ? 30.940 -3.707 -31.194 1.00 95.75 300 ILE A O 1
ATOM 2297 N N . ASN A 1 301 ? 29.105 -2.953 -32.237 1.00 92.38 301 ASN A N 1
ATOM 2298 C CA . ASN A 1 301 ? 28.420 -2.516 -31.028 1.00 92.38 301 ASN A CA 1
ATOM 2299 C C . ASN A 1 301 ? 27.044 -3.177 -30.938 1.00 92.38 301 ASN A C 1
ATOM 2301 O O . ASN A 1 301 ? 26.261 -3.093 -31.881 1.00 92.38 301 ASN A O 1
ATOM 2305 N N . TYR A 1 302 ? 26.750 -3.811 -29.803 1.00 90.06 302 TYR A N 1
ATOM 2306 C CA . TYR A 1 302 ? 25.453 -4.427 -29.510 1.00 90.06 302 TYR A CA 1
ATOM 2307 C C . TYR A 1 302 ? 24.283 -3.439 -29.620 1.00 90.06 302 TYR A C 1
ATOM 2309 O O . TYR A 1 302 ? 23.193 -3.829 -30.018 1.00 90.06 302 TYR A O 1
ATOM 2317 N N . ALA A 1 303 ? 24.519 -2.159 -29.313 1.00 86.81 303 ALA A N 1
ATOM 2318 C CA . ALA A 1 303 ? 23.499 -1.113 -29.398 1.00 86.81 303 ALA A CA 1
ATOM 2319 C C . ALA A 1 303 ? 23.037 -0.815 -30.837 1.00 86.81 303 ALA A C 1
ATOM 2321 O O . ALA A 1 303 ? 21.991 -0.207 -31.018 1.00 86.81 303 ALA A O 1
ATOM 2322 N N . ASP A 1 304 ? 23.789 -1.248 -31.857 1.00 89.00 304 ASP A N 1
ATOM 2323 C CA . ASP A 1 304 ? 23.378 -1.092 -33.258 1.00 89.00 304 ASP A CA 1
ATOM 2324 C C . ASP A 1 304 ? 22.374 -2.175 -33.704 1.00 89.00 304 ASP A C 1
ATOM 2326 O O . ASP A 1 304 ? 21.905 -2.145 -34.843 1.00 89.00 304 ASP A O 1
ATOM 2330 N N . GLY A 1 305 ? 22.105 -3.167 -32.851 1.00 88.94 305 GLY A N 1
ATOM 2331 C CA . GLY A 1 305 ? 21.238 -4.308 -33.122 1.00 88.94 305 GLY A CA 1
ATOM 2332 C C . GLY A 1 305 ? 21.838 -5.618 -32.609 1.00 88.94 305 GLY A C 1
ATOM 2333 O O . GLY A 1 305 ? 23.047 -5.862 -32.714 1.00 88.94 305 GLY A O 1
ATOM 2334 N N . GLU A 1 306 ? 20.968 -6.486 -32.090 1.00 92.00 306 GLU A N 1
ATOM 2335 C CA . GLU A 1 306 ? 21.305 -7.820 -31.574 1.00 92.00 306 GLU A CA 1
ATOM 2336 C C . GLU A 1 306 ? 21.694 -8.789 -32.698 1.00 92.00 306 GLU A C 1
ATOM 2338 O O . GLU A 1 306 ? 22.479 -9.712 -32.477 1.00 92.00 306 GLU A O 1
ATOM 2343 N N . VAL A 1 307 ? 21.174 -8.559 -33.908 1.00 94.06 307 VAL A N 1
ATOM 2344 C CA . VAL A 1 307 ? 21.555 -9.261 -35.137 1.00 94.06 307 VAL A CA 1
ATOM 2345 C C . VAL A 1 307 ? 22.119 -8.257 -36.136 1.00 94.06 307 VAL A C 1
ATOM 2347 O O . VAL A 1 307 ? 21.459 -7.273 -36.455 1.00 94.06 307 VAL A O 1
ATOM 2350 N N . GLN A 1 308 ? 23.309 -8.502 -36.683 1.00 96.00 308 GLN A N 1
ATOM 2351 C CA . GLN A 1 308 ? 23.903 -7.626 -37.698 1.00 96.00 308 GLN A CA 1
ATOM 2352 C C . GLN A 1 308 ? 24.328 -8.417 -38.927 1.00 96.00 308 GLN A C 1
ATOM 2354 O O . GLN A 1 308 ? 25.010 -9.435 -38.827 1.00 96.00 308 GLN A O 1
ATOM 2359 N N . ASN A 1 309 ? 23.926 -7.936 -40.101 1.00 94.50 309 ASN A N 1
ATOM 2360 C CA . ASN A 1 309 ? 24.240 -8.572 -41.374 1.00 94.50 309 ASN A CA 1
ATOM 2361 C C . ASN A 1 309 ? 25.356 -7.788 -42.075 1.00 94.50 309 ASN A C 1
ATOM 2363 O O . ASN A 1 309 ? 25.214 -6.592 -42.330 1.00 94.50 309 ASN A O 1
ATOM 2367 N N . ILE A 1 310 ? 26.462 -8.451 -42.398 1.00 95.19 310 ILE A N 1
ATOM 2368 C CA . ILE A 1 310 ? 27.655 -7.833 -42.984 1.00 95.19 310 ILE A CA 1
ATOM 2369 C C . ILE A 1 310 ? 28.012 -8.572 -44.274 1.00 95.19 310 ILE A C 1
ATOM 2371 O O . ILE A 1 310 ? 28.040 -9.797 -44.315 1.00 95.19 310 ILE A O 1
ATOM 2375 N N . GLU A 1 311 ? 28.271 -7.822 -45.336 1.00 95.25 311 GLU A N 1
ATOM 2376 C CA . GLU A 1 311 ? 28.850 -8.305 -46.591 1.00 95.25 311 GLU A CA 1
ATOM 2377 C C . GLU A 1 311 ? 30.284 -7.783 -46.681 1.00 95.25 311 GLU A C 1
ATOM 2379 O O . GLU A 1 311 ? 30.512 -6.583 -46.523 1.00 95.25 311 GLU A O 1
ATOM 2384 N N . LEU A 1 312 ? 31.264 -8.657 -46.892 1.00 94.94 312 LEU A N 1
ATOM 2385 C CA . LEU A 1 312 ? 32.650 -8.210 -46.992 1.00 94.94 312 LEU A CA 1
ATOM 2386 C C . LEU A 1 312 ? 32.929 -7.561 -48.354 1.00 94.94 312 LEU A C 1
ATOM 2388 O O . LEU A 1 312 ? 32.543 -8.088 -49.395 1.00 94.94 312 LEU A O 1
ATOM 2392 N N . ASP A 1 313 ? 33.633 -6.428 -48.351 1.00 94.12 313 ASP A N 1
ATOM 2393 C CA . ASP A 1 313 ? 34.152 -5.766 -49.562 1.00 94.12 313 ASP A CA 1
ATOM 2394 C C . ASP A 1 313 ? 35.695 -5.754 -49.645 1.00 94.12 313 ASP A C 1
ATOM 2396 O O . ASP A 1 313 ? 36.295 -5.104 -50.505 1.00 94.12 313 ASP A O 1
ATOM 2400 N N . GLY A 1 314 ? 36.329 -6.528 -48.765 1.00 94.81 314 GLY A N 1
ATOM 2401 C CA . GLY A 1 314 ? 37.765 -6.713 -48.593 1.00 94.81 314 GLY A CA 1
ATOM 2402 C C . GLY A 1 314 ? 38.029 -7.709 -47.459 1.00 94.81 314 GLY A C 1
ATOM 2403 O O . GLY A 1 314 ? 37.111 -8.047 -46.710 1.00 94.81 314 GLY A O 1
ATOM 2404 N N . ASP A 1 315 ? 39.274 -8.167 -47.303 1.00 95.94 315 ASP A N 1
ATOM 2405 C CA . ASP A 1 315 ? 39.641 -9.018 -46.163 1.00 95.94 315 ASP A CA 1
ATOM 2406 C C . ASP A 1 315 ? 39.352 -8.295 -44.840 1.00 95.94 315 ASP A C 1
ATOM 2408 O O . ASP A 1 315 ? 39.614 -7.094 -44.699 1.00 95.94 315 ASP A O 1
ATOM 2412 N N . ALA A 1 316 ? 38.811 -9.027 -43.868 1.00 96.62 316 ALA A N 1
ATOM 2413 C CA . ALA A 1 316 ? 38.323 -8.461 -42.619 1.00 96.62 316 ALA A CA 1
ATOM 2414 C C . ALA A 1 316 ? 38.842 -9.202 -41.385 1.00 96.62 316 ALA A C 1
ATOM 2416 O O . ALA A 1 316 ? 39.092 -10.409 -41.405 1.00 96.62 316 ALA A O 1
ATOM 2417 N N . VAL A 1 317 ? 38.967 -8.467 -40.282 1.00 96.94 317 VAL A N 1
ATOM 2418 C CA . VAL A 1 317 ? 39.387 -8.973 -38.976 1.00 96.94 317 VAL A CA 1
ATOM 2419 C C . VAL A 1 317 ? 38.333 -8.614 -37.936 1.00 96.94 317 VAL A C 1
ATOM 2421 O O . VAL A 1 317 ? 38.091 -7.439 -37.668 1.00 96.94 317 VAL A O 1
ATOM 2424 N N . LEU A 1 318 ? 37.736 -9.626 -37.312 1.00 96.56 318 LEU A N 1
ATOM 2425 C CA . LEU A 1 318 ? 36.875 -9.472 -36.145 1.00 96.56 318 LEU A CA 1
ATOM 2426 C C . LEU A 1 318 ? 37.666 -9.819 -34.885 1.00 96.56 318 LEU A C 1
ATOM 2428 O O . LEU A 1 318 ? 37.936 -10.990 -34.621 1.00 96.56 318 LEU A O 1
ATOM 2432 N N . ASN A 1 319 ? 38.016 -8.807 -34.097 1.00 95.00 319 ASN A N 1
ATOM 2433 C CA . ASN A 1 319 ? 38.629 -8.992 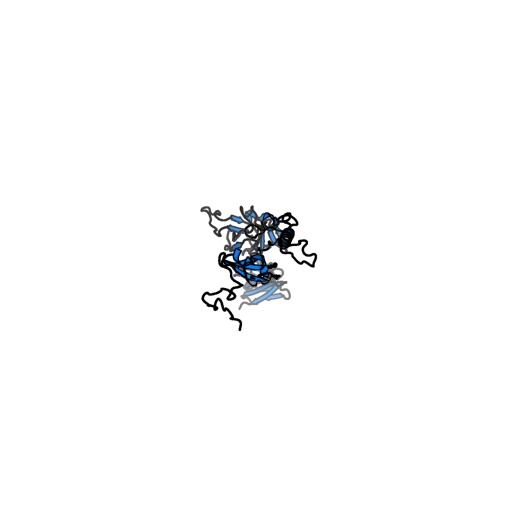-32.785 1.00 95.00 319 ASN A CA 1
ATOM 2434 C C . ASN A 1 319 ? 37.577 -8.788 -31.691 1.00 95.00 319 ASN A C 1
ATOM 2436 O O . ASN A 1 319 ? 36.840 -7.805 -31.729 1.00 95.00 319 ASN A O 1
ATOM 2440 N N . LEU A 1 320 ? 37.531 -9.686 -30.703 1.00 93.06 320 LEU A N 1
ATOM 2441 C CA . LEU A 1 320 ? 36.696 -9.523 -29.510 1.00 93.06 320 LEU A CA 1
ATOM 2442 C C . LEU A 1 320 ? 36.901 -8.172 -28.807 1.00 93.06 320 LEU A C 1
ATOM 2444 O O . LEU A 1 320 ? 35.930 -7.629 -28.290 1.00 93.06 320 LEU A O 1
ATOM 2448 N N . ASP A 1 321 ? 38.115 -7.613 -28.822 1.00 91.38 321 ASP A N 1
ATOM 2449 C CA . ASP A 1 321 ? 38.399 -6.293 -28.232 1.00 91.38 321 ASP A CA 1
ATOM 2450 C C . ASP A 1 321 ? 37.671 -5.143 -28.956 1.00 91.38 321 ASP A C 1
ATOM 2452 O O . ASP A 1 321 ? 37.413 -4.096 -28.363 1.00 91.38 321 ASP A O 1
ATOM 2456 N N . ASN A 1 322 ? 37.293 -5.354 -30.222 1.00 93.06 322 ASN A N 1
ATOM 2457 C CA . ASN A 1 322 ? 36.532 -4.407 -31.037 1.00 93.06 322 ASN A CA 1
ATOM 2458 C C . ASN A 1 322 ? 35.011 -4.658 -30.965 1.00 93.06 322 ASN A C 1
ATOM 2460 O O . ASN A 1 322 ? 34.246 -4.020 -31.694 1.00 93.06 322 ASN A O 1
ATOM 2464 N N . VAL A 1 323 ? 34.558 -5.570 -30.093 1.00 95.12 323 VAL A N 1
ATOM 2465 C CA . VAL A 1 323 ? 33.140 -5.823 -29.814 1.00 95.12 323 VAL A CA 1
ATOM 2466 C C . VAL A 1 323 ? 32.750 -5.174 -28.487 1.00 95.12 323 VAL A C 1
ATOM 2468 O O . VAL A 1 323 ? 33.353 -5.427 -27.447 1.00 95.12 323 VAL A O 1
ATOM 2471 N N . SER A 1 324 ? 31.702 -4.354 -28.504 1.00 91.81 324 SER A N 1
ATOM 2472 C CA . SER A 1 324 ? 31.259 -3.574 -27.344 1.00 91.81 324 SER A CA 1
ATOM 2473 C C . SER A 1 324 ? 29.754 -3.696 -27.088 1.00 91.81 324 SER A C 1
ATOM 2475 O O . SER A 1 324 ? 28.986 -4.120 -27.949 1.00 91.81 324 SER A O 1
ATOM 2477 N N . GLY A 1 325 ? 29.330 -3.358 -25.868 1.00 87.56 325 GLY A N 1
ATOM 2478 C CA . GLY A 1 325 ? 27.912 -3.237 -25.508 1.00 87.56 325 GLY A CA 1
ATOM 2479 C C . GLY A 1 325 ? 27.161 -4.545 -25.226 1.00 87.56 325 GLY A C 1
ATOM 2480 O O . GLY A 1 325 ? 25.998 -4.484 -24.844 1.00 87.56 325 GLY A O 1
ATOM 2481 N N . VAL A 1 326 ? 27.781 -5.724 -25.367 1.00 88.88 326 VAL A N 1
ATOM 2482 C CA . VAL A 1 326 ? 27.100 -7.006 -25.094 1.00 88.88 326 VAL A CA 1
ATOM 2483 C C . VAL A 1 326 ? 26.858 -7.164 -23.589 1.00 88.88 326 VAL A C 1
ATOM 2485 O O . VAL A 1 326 ? 27.795 -7.362 -22.811 1.00 88.88 326 VAL A O 1
ATOM 2488 N N . ILE A 1 327 ? 25.596 -7.080 -23.170 1.00 85.50 327 ILE A N 1
ATOM 2489 C CA . ILE A 1 327 ? 25.177 -7.148 -21.761 1.00 85.50 327 ILE A CA 1
ATOM 2490 C C . ILE A 1 327 ? 25.346 -8.578 -21.218 1.00 85.50 327 ILE A C 1
ATOM 2492 O O . ILE A 1 327 ? 25.230 -9.557 -21.957 1.00 85.50 327 ILE A O 1
ATOM 2496 N N . PHE A 1 328 ? 25.617 -8.720 -19.916 1.00 85.38 328 PHE A N 1
ATOM 2497 C CA . PHE A 1 328 ? 25.673 -10.026 -19.250 1.00 85.38 328 PHE A CA 1
ATOM 2498 C C . PHE A 1 328 ? 24.399 -10.851 -19.510 1.00 85.38 328 PHE A C 1
ATOM 2500 O O . PHE A 1 328 ? 23.284 -10.358 -19.350 1.00 85.38 328 PHE A O 1
ATOM 2507 N N . GLY A 1 329 ? 24.567 -12.117 -19.891 1.00 80.88 329 GLY A N 1
ATOM 2508 C CA . GLY A 1 329 ? 23.479 -13.041 -20.211 1.00 80.88 329 GLY A CA 1
ATOM 2509 C C . GLY A 1 329 ? 22.880 -12.869 -21.611 1.00 80.88 329 GLY A C 1
ATOM 2510 O O . GLY A 1 329 ? 21.905 -13.549 -21.926 1.00 80.88 329 GLY A O 1
ATOM 2511 N N . LYS A 1 330 ? 23.436 -11.985 -22.450 1.00 87.69 330 LYS A N 1
ATOM 2512 C CA . LYS A 1 330 ? 22.990 -11.740 -23.830 1.00 87.69 330 LYS A CA 1
ATOM 2513 C C . LYS A 1 330 ? 24.038 -12.176 -24.856 1.00 87.69 330 LYS A C 1
ATOM 2515 O O . LYS A 1 330 ? 25.202 -12.425 -24.522 1.00 87.69 330 LYS A O 1
ATOM 2520 N N . ALA A 1 331 ? 23.599 -12.276 -26.110 1.00 92.56 331 ALA A N 1
ATOM 2521 C CA . ALA A 1 331 ? 24.431 -12.639 -27.246 1.00 92.56 331 ALA A CA 1
ATOM 2522 C C . ALA A 1 331 ? 24.154 -11.727 -28.445 1.00 92.56 331 ALA A C 1
ATOM 2524 O O . ALA A 1 331 ? 23.005 -11.445 -28.767 1.00 92.56 331 ALA A O 1
ATOM 2525 N N . LEU A 1 332 ? 25.230 -11.296 -29.091 1.00 94.81 332 LEU A N 1
ATOM 2526 C CA . LEU A 1 332 ? 25.247 -10.635 -30.388 1.00 94.81 332 LEU A CA 1
ATOM 2527 C C . LEU A 1 332 ? 25.390 -11.696 -31.480 1.00 94.81 332 LEU A C 1
ATOM 2529 O O . LEU A 1 332 ? 26.240 -12.582 -31.362 1.00 94.81 332 LEU A O 1
ATOM 2533 N N . ILE A 1 333 ? 24.610 -11.580 -32.548 1.00 95.50 333 ILE A N 1
ATOM 2534 C CA . ILE A 1 333 ? 24.649 -12.476 -33.704 1.00 95.50 333 ILE A CA 1
ATOM 2535 C C . ILE A 1 333 ? 25.096 -11.673 -34.925 1.00 95.50 333 ILE A C 1
ATOM 2537 O O . ILE A 1 333 ? 24.475 -10.679 -35.287 1.00 95.50 333 ILE A O 1
ATOM 2541 N N . LEU A 1 334 ? 26.161 -12.109 -35.588 1.00 95.94 334 LEU A N 1
ATOM 2542 C CA . LEU A 1 334 ? 26.638 -11.527 -36.838 1.00 95.94 334 LEU A CA 1
ATOM 2543 C C . LEU A 1 334 ? 26.483 -12.548 -37.952 1.00 95.94 334 LEU A C 1
ATOM 2545 O O . LEU A 1 334 ? 27.005 -13.653 -37.844 1.00 95.94 334 LEU A O 1
ATOM 2549 N N . ASN A 1 335 ? 25.816 -12.170 -39.033 1.00 94.69 335 ASN A N 1
ATOM 2550 C CA . ASN A 1 335 ? 25.797 -12.949 -40.264 1.00 94.69 335 ASN A CA 1
ATOM 2551 C C . ASN A 1 335 ? 26.757 -12.289 -41.247 1.00 94.69 335 ASN A C 1
ATOM 2553 O O . ASN A 1 335 ? 26.481 -11.192 -41.733 1.00 94.69 335 ASN A O 1
ATOM 2557 N N . ILE A 1 336 ? 27.890 -12.935 -41.508 1.00 94.94 336 ILE A N 1
ATOM 2558 C CA . ILE A 1 336 ? 28.966 -12.393 -42.337 1.00 94.94 336 ILE A CA 1
ATOM 2559 C C . ILE A 1 336 ? 29.026 -13.183 -43.644 1.00 94.94 336 ILE A C 1
ATOM 2561 O O . ILE A 1 336 ? 29.386 -14.358 -43.655 1.00 94.94 336 ILE A O 1
ATOM 2565 N N . ASP A 1 337 ? 28.666 -12.527 -44.743 1.00 94.00 337 ASP A N 1
ATOM 2566 C CA . ASP A 1 337 ? 28.856 -13.011 -46.109 1.00 94.00 337 ASP A CA 1
ATOM 2567 C C . ASP A 1 337 ? 30.269 -12.645 -46.569 1.00 94.00 337 ASP A C 1
ATOM 2569 O O . ASP A 1 337 ? 30.609 -11.463 -46.664 1.00 94.00 337 ASP A O 1
ATOM 2573 N N . LEU A 1 338 ? 31.088 -13.660 -46.852 1.00 92.50 338 LEU A N 1
ATOM 2574 C CA . LEU A 1 338 ? 32.481 -13.452 -47.228 1.00 92.50 338 LEU A CA 1
ATOM 2575 C C . LEU A 1 338 ? 32.656 -12.806 -48.602 1.00 92.50 338 LEU A C 1
ATOM 2577 O O . LEU A 1 338 ? 33.690 -12.193 -48.834 1.00 92.50 338 LEU A O 1
ATOM 2581 N N . SER A 1 339 ? 31.709 -12.959 -49.534 1.00 87.50 339 SER A N 1
ATOM 2582 C CA . SER A 1 339 ? 31.768 -12.327 -50.865 1.00 87.50 339 SER A CA 1
ATOM 2583 C C . SER A 1 339 ? 33.121 -12.471 -51.598 1.00 87.50 339 SER A C 1
ATOM 2585 O O . SER A 1 339 ? 33.519 -11.622 -52.391 1.00 87.50 339 SER A O 1
ATOM 2587 N N . SER A 1 340 ? 33.788 -13.617 -51.401 1.00 88.25 340 SER A N 1
ATOM 2588 C CA . SER A 1 340 ? 35.122 -13.990 -51.927 1.00 88.25 340 SER A CA 1
ATOM 2589 C C . SER A 1 340 ? 36.346 -13.429 -51.183 1.00 88.25 340 SER A C 1
ATOM 2591 O O . SER A 1 340 ? 37.462 -13.572 -51.678 1.00 88.25 340 SER A O 1
ATOM 2593 N N . TYR A 1 341 ? 36.153 -12.835 -50.009 1.00 93.56 341 TYR A N 1
ATOM 2594 C CA . TYR A 1 341 ? 37.206 -12.344 -49.119 1.00 93.56 341 TYR A CA 1
ATOM 2595 C C . TYR A 1 341 ? 37.414 -13.259 -47.912 1.00 93.56 341 TYR A C 1
ATOM 2597 O O . TYR A 1 341 ? 36.633 -14.174 -47.658 1.00 93.56 341 TYR A O 1
ATOM 2605 N N . THR A 1 342 ? 38.473 -12.993 -47.153 1.00 93.81 342 THR A N 1
ATOM 2606 C CA . THR A 1 342 ? 38.811 -13.751 -45.947 1.00 93.81 342 THR A CA 1
ATOM 2607 C C . THR A 1 342 ? 38.288 -13.050 -44.697 1.00 93.81 342 THR A C 1
ATOM 2609 O O . THR A 1 342 ? 38.488 -11.846 -44.524 1.00 93.81 342 THR A O 1
ATOM 2612 N N . LEU A 1 343 ? 37.700 -13.810 -43.772 1.00 95.31 343 LEU A N 1
ATOM 2613 C CA . LEU A 1 343 ? 37.418 -13.359 -42.409 1.00 95.31 343 LEU A CA 1
ATOM 2614 C C . LEU A 1 343 ? 38.427 -13.978 -41.439 1.00 95.31 343 LEU A C 1
ATOM 2616 O O . LEU A 1 343 ? 38.520 -15.196 -41.311 1.00 95.31 343 LEU A O 1
ATOM 2620 N N . THR A 1 344 ? 39.144 -13.142 -40.698 1.00 96.69 344 THR A N 1
ATOM 2621 C CA . THR A 1 344 ? 39.965 -13.573 -39.560 1.00 96.69 344 THR A CA 1
ATOM 2622 C C . THR A 1 344 ? 39.249 -13.230 -38.261 1.00 96.69 344 THR A C 1
ATOM 2624 O O . THR A 1 344 ? 38.968 -12.066 -37.996 1.00 96.69 344 THR A O 1
ATOM 2627 N N . VAL A 1 345 ? 38.966 -14.224 -37.424 1.00 96.12 345 VAL A N 1
ATOM 2628 C CA . VAL A 1 345 ? 38.325 -14.034 -36.118 1.00 96.12 345 VAL A CA 1
ATOM 2629 C C . VAL A 1 345 ? 39.346 -14.262 -35.012 1.00 96.12 345 VAL A C 1
ATOM 2631 O O . VAL A 1 345 ? 39.928 -15.342 -34.910 1.00 96.12 345 VAL A O 1
ATOM 2634 N N . ILE A 1 346 ? 39.553 -13.250 -34.173 1.00 95.12 346 ILE A N 1
ATOM 2635 C CA . ILE A 1 346 ? 40.470 -13.274 -33.032 1.00 95.12 346 ILE A CA 1
ATOM 2636 C C . ILE A 1 346 ? 39.637 -13.399 -31.755 1.00 95.12 346 ILE A C 1
ATOM 2638 O O . ILE A 1 346 ? 38.979 -12.450 -31.319 1.00 95.12 346 ILE A O 1
ATOM 2642 N N . GLY A 1 347 ? 39.639 -14.600 -31.176 1.00 90.12 347 GLY A N 1
ATOM 2643 C CA . GLY A 1 347 ? 38.993 -14.894 -29.902 1.00 90.12 347 GLY A CA 1
ATOM 2644 C C . GLY A 1 347 ? 39.956 -14.819 -28.715 1.00 90.12 347 GLY A C 1
ATOM 2645 O O . GLY A 1 347 ? 41.128 -14.483 -28.839 1.00 90.12 347 GLY A O 1
ATOM 2646 N N . ASN A 1 348 ? 39.472 -15.202 -27.530 1.00 84.19 348 ASN A N 1
ATOM 2647 C CA . ASN A 1 348 ? 40.288 -15.202 -26.306 1.00 84.19 348 ASN A CA 1
ATOM 2648 C C . ASN A 1 348 ? 41.406 -16.254 -26.278 1.00 84.19 348 ASN A C 1
ATOM 2650 O O . ASN A 1 348 ? 42.325 -16.126 -25.471 1.00 84.19 348 ASN A O 1
ATOM 2654 N N . GLN A 1 349 ? 41.253 -17.349 -27.026 1.00 81.81 349 GLN A N 1
ATOM 2655 C CA . GLN A 1 349 ? 42.159 -18.503 -26.962 1.00 81.81 349 GLN A CA 1
ATOM 2656 C C . GLN A 1 349 ? 42.834 -18.797 -28.294 1.00 81.81 349 GLN A C 1
ATOM 2658 O O . GLN A 1 349 ? 43.973 -19.252 -28.303 1.00 81.81 349 GLN A O 1
ATOM 2663 N N . GLU A 1 350 ? 42.148 -18.526 -29.402 1.00 88.81 350 GLU A N 1
ATOM 2664 C CA . GLU A 1 350 ? 42.605 -18.881 -30.736 1.00 88.81 350 GLU A CA 1
ATOM 2665 C C . GLU A 1 350 ? 42.221 -17.798 -31.743 1.00 88.81 350 GLU A C 1
ATOM 2667 O O . GLU A 1 350 ? 41.223 -17.087 -31.580 1.00 88.81 350 GLU A O 1
ATOM 2672 N N . THR A 1 351 ? 43.024 -17.720 -32.800 1.00 94.12 351 THR A N 1
ATOM 2673 C CA . THR A 1 351 ? 42.722 -16.971 -34.016 1.00 94.12 351 THR A CA 1
ATOM 2674 C C . THR A 1 351 ? 42.370 -17.975 -35.101 1.00 94.12 351 THR A C 1
ATOM 2676 O O . THR A 1 351 ? 43.148 -18.891 -35.363 1.00 94.12 351 THR A O 1
ATOM 2679 N N . MET A 1 352 ? 41.218 -17.796 -35.738 1.00 92.94 352 MET A N 1
ATOM 2680 C CA . MET A 1 352 ? 40.749 -18.650 -36.828 1.00 92.94 352 MET A CA 1
ATOM 2681 C C . MET A 1 352 ? 40.561 -17.834 -38.101 1.00 92.94 352 MET A C 1
ATOM 2683 O O . MET A 1 352 ? 40.166 -16.671 -38.049 1.00 92.94 352 MET A O 1
ATOM 2687 N N . MET A 1 353 ? 40.849 -18.452 -39.242 1.00 93.19 353 MET A N 1
ATOM 2688 C CA . MET A 1 353 ? 40.713 -17.851 -40.564 1.00 93.19 353 MET A CA 1
ATOM 2689 C C . MET A 1 353 ? 39.671 -18.633 -41.361 1.00 93.19 353 MET A C 1
ATOM 2691 O O . MET A 1 353 ? 39.687 -19.862 -41.351 1.00 93.19 353 MET A O 1
ATOM 2695 N N . TYR A 1 354 ? 38.787 -17.904 -42.032 1.00 91.56 354 TYR A N 1
ATOM 2696 C CA . TYR A 1 354 ? 37.699 -18.425 -42.848 1.00 91.56 354 TYR A CA 1
ATOM 2697 C C . TYR A 1 354 ? 37.828 -17.823 -44.247 1.00 91.56 354 TYR A C 1
ATOM 2699 O O . TYR A 1 354 ? 37.675 -16.613 -44.416 1.00 91.56 354 TYR A O 1
ATOM 2707 N N . ASP A 1 355 ? 38.150 -18.656 -45.231 1.00 87.50 355 ASP A N 1
ATOM 2708 C CA . ASP A 1 355 ? 38.465 -18.271 -46.613 1.00 87.50 355 ASP A CA 1
ATOM 2709 C C . ASP A 1 355 ? 37.596 -19.006 -47.651 1.00 87.50 355 ASP A C 1
ATOM 2711 O O . ASP A 1 355 ? 37.841 -18.915 -48.856 1.00 87.50 355 ASP A O 1
ATOM 2715 N N . ASP A 1 356 ? 36.560 -19.724 -47.201 1.00 79.19 356 ASP A N 1
ATOM 2716 C CA . ASP A 1 356 ? 35.663 -20.472 -48.079 1.00 79.19 356 ASP A CA 1
ATOM 2717 C C . ASP A 1 356 ? 34.755 -19.506 -48.845 1.00 79.19 356 ASP A C 1
ATOM 2719 O O . ASP A 1 356 ? 33.719 -19.026 -48.369 1.00 79.19 356 ASP A O 1
ATOM 2723 N N . THR A 1 357 ? 35.223 -19.148 -50.038 1.00 70.75 357 THR A N 1
ATOM 2724 C CA . THR A 1 357 ? 34.619 -18.121 -50.876 1.00 70.75 357 THR A CA 1
ATOM 2725 C C . THR A 1 357 ? 33.137 -18.409 -51.106 1.00 70.75 357 THR A C 1
ATOM 2727 O O . THR A 1 357 ? 32.770 -19.510 -51.515 1.00 70.75 357 THR A O 1
ATOM 2730 N N . ASN A 1 358 ? 32.300 -17.383 -50.920 1.00 71.50 358 ASN A N 1
ATOM 2731 C CA . ASN A 1 358 ? 30.853 -17.422 -51.154 1.00 71.50 358 ASN A CA 1
ATOM 2732 C C . ASN A 1 358 ? 30.037 -18.210 -50.103 1.00 71.50 358 ASN A C 1
ATOM 2734 O O . ASN A 1 358 ? 28.937 -18.676 -50.409 1.00 71.50 358 ASN A O 1
ATOM 2738 N N . ARG A 1 359 ? 30.558 -18.343 -48.872 1.00 86.12 359 ARG A N 1
ATOM 2739 C CA . ARG A 1 359 ? 29.816 -18.833 -47.697 1.00 86.12 359 ARG A CA 1
ATOM 2740 C C . ARG A 1 359 ? 29.395 -17.709 -46.752 1.00 86.12 359 ARG A C 1
ATOM 2742 O O . ARG A 1 359 ? 30.012 -16.643 -46.707 1.00 86.12 359 ARG A O 1
ATOM 2749 N N . ILE A 1 360 ? 28.344 -17.986 -45.979 1.00 90.56 360 ILE A N 1
ATOM 2750 C CA . ILE A 1 360 ? 27.860 -17.126 -44.897 1.00 90.56 360 ILE A CA 1
ATOM 2751 C C . ILE A 1 360 ? 28.201 -17.788 -43.564 1.00 90.56 360 ILE A C 1
ATOM 2753 O O . ILE A 1 360 ? 27.832 -18.936 -43.308 1.00 90.56 360 ILE A O 1
ATOM 2757 N N . TYR A 1 361 ? 28.870 -17.041 -42.695 1.00 93.69 361 TYR A N 1
ATOM 2758 C CA . TYR A 1 361 ? 29.188 -17.470 -41.341 1.00 93.69 361 TYR A CA 1
ATOM 2759 C C . TYR A 1 361 ? 28.302 -16.748 -40.336 1.00 93.69 361 TYR A C 1
ATOM 2761 O O . TYR A 1 361 ? 28.175 -15.524 -40.375 1.00 93.69 361 TYR A O 1
ATOM 2769 N N . THR A 1 362 ? 27.727 -17.503 -39.405 1.00 95.38 362 THR A N 1
ATOM 2770 C CA . THR A 1 362 ? 27.098 -16.948 -38.211 1.00 95.38 362 THR A CA 1
ATOM 2771 C C . THR A 1 362 ? 28.138 -16.901 -37.101 1.00 95.38 362 THR A C 1
ATOM 2773 O O . THR A 1 362 ? 28.625 -17.931 -36.630 1.00 95.38 362 THR A O 1
ATOM 2776 N N . VAL A 1 363 ? 28.481 -15.693 -36.672 1.00 95.25 363 VAL A N 1
ATOM 2777 C CA . VAL A 1 363 ? 29.357 -15.442 -35.532 1.00 95.25 363 VAL A CA 1
ATOM 2778 C C . VAL A 1 363 ? 28.505 -15.024 -34.345 1.00 95.25 363 VAL A C 1
ATOM 2780 O O . VAL A 1 363 ? 27.749 -14.063 -34.422 1.00 95.25 363 VAL A O 1
ATOM 2783 N N . VAL A 1 364 ? 28.639 -15.731 -33.230 1.00 95.81 364 VAL A N 1
ATOM 2784 C CA . VAL A 1 364 ? 27.946 -15.416 -31.982 1.00 95.81 364 VAL A CA 1
ATOM 2785 C C . VAL A 1 364 ? 28.957 -14.904 -30.971 1.00 95.81 364 VAL A C 1
ATOM 2787 O O . VAL A 1 364 ? 29.929 -15.597 -30.664 1.00 95.81 364 VAL A O 1
ATOM 2790 N N . VAL A 1 365 ? 28.709 -13.714 -30.424 1.00 96.06 365 VAL A N 1
ATOM 2791 C CA . VAL A 1 365 ? 29.477 -13.157 -29.306 1.00 96.06 365 VAL A CA 1
ATOM 2792 C C . VAL A 1 365 ? 28.587 -13.082 -28.072 1.00 96.06 365 VAL A C 1
ATOM 2794 O O . VAL A 1 365 ? 27.653 -12.288 -28.030 1.00 96.06 365 VAL A O 1
ATOM 2797 N N . ALA A 1 366 ? 28.866 -13.898 -27.058 1.00 94.62 366 ALA A N 1
ATOM 2798 C CA . ALA A 1 366 ? 28.074 -13.975 -25.829 1.00 94.62 366 ALA A CA 1
ATOM 2799 C C . ALA A 1 366 ? 28.847 -13.446 -24.615 1.00 94.62 366 ALA A C 1
ATOM 2801 O O . ALA A 1 366 ? 30.064 -13.623 -24.526 1.00 94.62 366 ALA A O 1
ATOM 2802 N N . ASN A 1 367 ? 28.146 -12.835 -23.656 1.00 90.38 367 ASN A N 1
ATOM 2803 C CA . ASN A 1 367 ? 28.747 -12.349 -22.413 1.00 90.38 367 ASN A CA 1
ATOM 2804 C C . ASN A 1 367 ? 28.215 -13.108 -21.190 1.00 90.38 367 ASN A C 1
ATOM 2806 O O . ASN A 1 367 ? 27.087 -12.892 -20.760 1.00 90.38 367 ASN A O 1
ATOM 2810 N N . PHE A 1 368 ? 29.062 -13.929 -20.568 1.00 88.31 368 PHE A N 1
ATOM 2811 C CA . PHE A 1 368 ? 28.767 -14.591 -19.288 1.00 88.31 368 PHE A CA 1
ATOM 2812 C C . PHE A 1 368 ? 29.797 -14.220 -18.209 1.00 88.31 368 PHE A C 1
ATOM 2814 O O . PHE A 1 368 ? 30.299 -15.071 -17.479 1.00 88.31 368 PHE A O 1
ATOM 2821 N N . GLY A 1 369 ? 30.159 -12.934 -18.143 1.00 84.25 369 GLY A N 1
ATOM 2822 C CA . GLY A 1 369 ? 31.206 -12.391 -17.262 1.00 84.25 369 GLY A CA 1
ATOM 2823 C C . GLY A 1 369 ? 32.550 -12.188 -17.971 1.00 84.25 369 GLY A C 1
ATOM 2824 O O . GLY A 1 369 ? 33.422 -11.483 -17.472 1.00 84.25 369 GLY A O 1
ATOM 2825 N N . LYS A 1 370 ? 32.695 -12.762 -19.168 1.00 87.31 370 LYS A N 1
ATOM 2826 C CA . LYS A 1 370 ? 33.728 -12.463 -20.162 1.00 87.31 370 LYS A CA 1
ATOM 2827 C C . LYS A 1 370 ? 33.115 -12.686 -21.547 1.00 87.31 370 LYS A C 1
ATOM 2829 O O . LYS A 1 370 ? 32.316 -13.612 -21.699 1.00 87.31 370 LYS A O 1
ATOM 2834 N N . LEU A 1 371 ? 33.489 -11.874 -22.538 1.00 89.75 371 LEU A N 1
ATOM 2835 C CA . LEU A 1 371 ? 33.059 -12.092 -23.921 1.00 89.75 371 LEU A CA 1
ATOM 2836 C C . LEU A 1 371 ? 33.615 -13.414 -24.446 1.00 89.75 371 LEU A C 1
ATOM 2838 O O . LEU A 1 371 ? 34.795 -13.705 -24.263 1.00 89.75 371 LEU A O 1
ATOM 2842 N N . GLN A 1 372 ? 32.776 -14.204 -25.098 1.00 92.12 372 GLN A N 1
ATOM 2843 C CA . GLN A 1 372 ? 33.133 -15.440 -25.783 1.00 92.12 372 GLN A CA 1
ATOM 2844 C C . GLN A 1 372 ? 32.647 -15.353 -27.222 1.00 92.12 372 GLN A C 1
ATOM 2846 O O . GLN A 1 372 ? 31.573 -14.814 -27.462 1.00 92.12 372 GLN A O 1
ATOM 2851 N N . ILE A 1 373 ? 33.424 -15.891 -28.158 1.00 94.19 373 ILE A N 1
ATOM 2852 C CA . ILE A 1 373 ? 33.092 -15.896 -29.581 1.00 94.19 373 ILE A CA 1
ATOM 2853 C C . ILE A 1 373 ? 33.005 -17.331 -30.086 1.00 94.19 373 ILE A C 1
ATOM 2855 O O . ILE A 1 373 ? 33.843 -18.167 -29.744 1.00 94.19 373 ILE A O 1
ATOM 2859 N N . SER A 1 374 ? 31.985 -17.610 -30.886 1.00 93.06 374 SER A N 1
ATOM 2860 C CA . SER A 1 374 ? 31.812 -18.863 -31.610 1.00 93.06 374 SER A CA 1
ATOM 2861 C C . SER A 1 374 ? 31.463 -18.539 -33.052 1.00 93.06 374 SER A C 1
ATOM 2863 O O . SER A 1 374 ? 30.732 -17.588 -33.314 1.00 93.06 374 SER A O 1
ATOM 2865 N N . VAL A 1 375 ? 32.002 -19.313 -33.984 1.00 93.19 375 VAL A N 1
ATOM 2866 C CA . VAL A 1 375 ? 31.747 -19.151 -35.412 1.00 93.19 375 VAL A CA 1
ATOM 2867 C C . VAL A 1 375 ? 31.196 -20.466 -35.926 1.00 93.19 375 VAL A C 1
ATOM 2869 O O . VAL A 1 375 ? 31.749 -21.531 -35.648 1.00 93.19 375 VAL A O 1
ATOM 2872 N N . SER A 1 376 ? 30.098 -20.389 -36.663 1.00 92.06 376 SER A N 1
ATOM 2873 C CA . SER A 1 376 ? 29.478 -21.525 -37.322 1.00 92.06 376 SER A CA 1
ATOM 2874 C C . SER A 1 376 ? 29.229 -21.184 -38.781 1.00 92.06 376 SER A C 1
ATOM 2876 O O . SER A 1 376 ? 28.879 -20.056 -39.124 1.00 92.06 376 SER A O 1
ATOM 2878 N N . GLU A 1 377 ? 29.444 -22.159 -39.649 1.00 86.44 377 GLU A N 1
ATOM 2879 C CA . GLU A 1 377 ? 29.080 -22.049 -41.052 1.00 86.44 377 GLU A CA 1
ATOM 2880 C C . GLU A 1 377 ? 27.573 -22.271 -41.214 1.00 86.44 377 GLU A C 1
ATOM 2882 O O . GLU A 1 377 ? 27.010 -23.200 -40.631 1.00 86.44 377 GLU A O 1
ATOM 2887 N N . THR A 1 378 ? 26.927 -21.432 -42.020 1.00 76.25 378 THR A N 1
ATOM 2888 C CA . THR A 1 378 ? 25.528 -21.636 -42.408 1.00 76.25 378 THR A CA 1
ATOM 2889 C C . THR A 1 378 ? 25.486 -22.572 -43.617 1.00 76.25 378 THR A C 1
ATOM 2891 O O . THR A 1 378 ? 26.134 -22.281 -44.622 1.00 76.25 378 THR A O 1
ATOM 2894 N N . LEU A 1 379 ? 24.757 -23.691 -43.501 1.00 59.75 379 LEU A N 1
ATOM 2895 C CA . LEU A 1 379 ? 24.607 -24.715 -44.550 1.00 59.75 379 LEU A CA 1
ATOM 2896 C C . LEU A 1 379 ? 23.853 -24.227 -45.792 1.00 59.75 379 LEU A C 1
ATOM 2898 O O . LEU A 1 379 ? 22.853 -23.491 -45.620 1.00 59.75 379 LEU A O 1
#

pLDDT: mean 85.01, std 12.87, range [35.81, 97.25]

Sequence (379 aa):
MANIKVADSIIPSKVNIPLDPRSRVATETDILNIEVPAVGQLVYCMGDGKLYVITALKSKLIGSMNVADAAVAEYKELVSGGEAESASEVKVADQGDYFQSDNVEEVLQEIGGNLKKKLDTDKAGKAGGVASLDAAGKVPAEQLPTTAAEKVPATITLPIPSDDDLDNISLVVDFSETGEFNNNEDGTPKDYCRVTMIDHYAEMQVFANENWEPLTTTSVGVPYYYGSVSFRLNDTLFPGYKPGNKYYARYAWYDSSGAYDDWIGFSFAGDVAAFRPIRLPEKDTLEMKDRGRQSGELVINYADGEVQNIELDGDAVLNLDNVSGVIFGKALILNIDLSSYTLTVIGNQETMMYDDTNRIYTVVVANFGKLQISVSETL